Protein AF-A0A0V0Y686-F1 (afdb_monomer_lite)

pLDDT: mean 76.25, std 20.7, range [29.62, 97.25]

Organism: Trichinella pseudospiralis (NCBI:txid6337)

Structure (mmCIF, N/CA/C/O backbone):
data_AF-A0A0V0Y686-F1
#
_entry.id   AF-A0A0V0Y686-F1
#
loop_
_atom_site.group_PDB
_atom_site.id
_atom_site.type_symbol
_atom_site.label_atom_id
_atom_site.label_alt_id
_atom_site.label_comp_id
_atom_site.label_asym_id
_atom_site.label_entity_id
_atom_site.label_seq_id
_atom_site.pdbx_PDB_ins_code
_atom_site.Cartn_x
_atom_site.Cartn_y
_atom_site.Cartn_z
_atom_site.occupancy
_atom_site.B_iso_or_equiv
_atom_site.auth_seq_id
_atom_site.auth_comp_id
_atom_site.auth_asym_id
_atom_site.auth_atom_id
_atom_site.pdbx_PDB_model_num
ATOM 1 N N . MET A 1 1 ? -4.216 -54.379 -16.567 1.00 39.44 1 MET A N 1
ATOM 2 C CA . MET A 1 1 ? -4.856 -53.655 -17.683 1.00 39.44 1 MET A CA 1
ATOM 3 C C . MET A 1 1 ? -3.945 -52.480 -17.978 1.00 39.44 1 MET A C 1
ATOM 5 O O . MET A 1 1 ? -3.854 -51.570 -17.168 1.00 39.44 1 MET A O 1
ATOM 9 N N . PHE A 1 2 ? -3.106 -52.672 -18.989 1.00 31.33 2 PHE A N 1
ATOM 10 C CA . PHE A 1 2 ? -1.950 -51.852 -19.337 1.00 31.33 2 PHE A CA 1
ATOM 11 C C . PHE A 1 2 ? -2.371 -50.685 -20.252 1.00 31.33 2 PHE A C 1
ATOM 13 O O . PHE A 1 2 ? -3.307 -50.840 -21.029 1.00 31.33 2 PHE A O 1
ATOM 20 N N . GLU A 1 3 ? -1.617 -49.584 -20.156 1.00 36.81 3 GLU A N 1
ATOM 21 C CA . GLU A 1 3 ? -1.507 -48.432 -21.077 1.00 36.81 3 GLU A CA 1
ATOM 22 C C . GLU A 1 3 ? -2.547 -47.291 -21.013 1.00 36.81 3 GLU A C 1
ATOM 24 O O . GLU A 1 3 ? -3.572 -47.278 -21.687 1.00 36.81 3 GLU A O 1
ATOM 29 N N . LEU A 1 4 ? -2.169 -46.240 -20.273 1.00 43.88 4 LEU A N 1
ATOM 30 C CA . LEU A 1 4 ? -2.573 -44.847 -20.476 1.00 43.88 4 LEU A CA 1
ATOM 31 C C . LEU A 1 4 ? -1.292 -43.988 -20.382 1.00 43.88 4 LEU A C 1
ATOM 33 O O . LEU A 1 4 ? -0.469 -44.253 -19.510 1.00 43.88 4 LEU A O 1
ATOM 37 N N . PHE A 1 5 ? -1.179 -42.958 -21.230 1.00 39.91 5 PHE A N 1
ATOM 38 C CA . PHE A 1 5 ? -0.104 -41.944 -21.350 1.00 39.91 5 PHE A CA 1
ATOM 39 C C . PHE A 1 5 ? 1.066 -42.240 -22.308 1.00 39.91 5 PHE A C 1
ATOM 41 O O . PHE A 1 5 ? 2.121 -42.732 -21.922 1.00 39.91 5 PHE A O 1
ATOM 48 N N . GLY A 1 6 ? 0.908 -41.803 -23.564 1.00 35.25 6 GLY A N 1
ATOM 49 C CA . GLY A 1 6 ? 1.990 -41.643 -24.538 1.00 35.25 6 GLY A CA 1
ATOM 50 C C . GLY A 1 6 ? 2.429 -40.181 -24.666 1.00 35.25 6 GLY A C 1
ATOM 51 O O . GLY A 1 6 ? 1.851 -39.427 -25.445 1.00 35.25 6 GLY A O 1
ATOM 52 N N . ILE A 1 7 ? 3.468 -39.792 -23.924 1.00 39.72 7 ILE A N 1
ATOM 53 C CA . ILE A 1 7 ? 4.281 -38.588 -24.161 1.00 39.72 7 ILE A CA 1
ATOM 54 C C . ILE A 1 7 ? 5.728 -39.074 -24.313 1.00 39.72 7 ILE A C 1
ATOM 56 O O . ILE A 1 7 ? 6.258 -39.722 -23.414 1.00 39.72 7 ILE A O 1
ATOM 60 N N . LYS A 1 8 ? 6.359 -38.789 -25.457 1.00 42.00 8 LYS A N 1
ATOM 61 C CA . LYS A 1 8 ? 7.741 -39.181 -25.781 1.00 42.00 8 LYS A CA 1
ATOM 62 C C . LYS A 1 8 ? 8.664 -37.945 -25.764 1.00 42.00 8 LYS A C 1
ATOM 64 O O . LYS A 1 8 ? 8.311 -36.965 -26.420 1.00 42.00 8 LYS A O 1
ATOM 69 N N . PRO A 1 9 ? 9.821 -37.972 -25.069 1.00 42.28 9 PRO A N 1
ATOM 70 C CA . PRO A 1 9 ? 10.841 -36.915 -25.116 1.00 42.28 9 PRO A CA 1
ATOM 71 C C . PRO A 1 9 ? 11.926 -37.156 -26.206 1.00 42.28 9 PRO A C 1
ATOM 73 O O . PRO A 1 9 ? 11.938 -38.231 -26.817 1.00 42.28 9 PRO A O 1
ATOM 76 N N . PRO A 1 10 ? 12.797 -36.155 -26.492 1.00 42.06 10 PRO A N 1
ATOM 77 C CA . PRO A 1 10 ? 13.554 -36.020 -27.744 1.00 42.06 10 PRO A CA 1
ATOM 78 C C . PRO A 1 10 ? 14.982 -36.596 -27.678 1.00 42.06 10 PRO A C 1
ATOM 80 O O . PRO A 1 10 ? 15.535 -36.767 -26.596 1.00 42.06 10 PRO A O 1
ATOM 83 N N . ALA A 1 11 ? 15.587 -36.857 -28.843 1.00 37.97 11 ALA A N 1
ATOM 84 C CA . ALA A 1 11 ? 16.976 -37.305 -28.983 1.00 37.97 11 ALA A CA 1
ATOM 85 C C . ALA A 1 11 ? 17.780 -36.361 -29.899 1.00 37.97 11 ALA A C 1
ATOM 87 O O . ALA A 1 11 ? 17.300 -35.968 -30.964 1.00 37.97 11 ALA A O 1
ATOM 88 N N . GLU A 1 12 ? 18.988 -36.015 -29.447 1.00 34.12 12 GLU A N 1
ATOM 89 C CA . GLU A 1 12 ? 20.034 -35.242 -30.133 1.00 34.12 12 GLU A CA 1
ATOM 90 C C . GLU A 1 12 ? 20.698 -36.003 -31.306 1.00 34.12 12 GLU A C 1
ATOM 92 O O . GLU A 1 12 ? 20.828 -37.226 -31.295 1.00 34.12 12 GLU A O 1
ATOM 97 N N . SER A 1 13 ? 21.141 -35.230 -32.307 1.00 39.53 13 SER A N 1
ATOM 98 C CA . SER A 1 13 ? 22.059 -35.528 -33.439 1.00 39.53 13 SER A CA 1
ATOM 99 C C . SER A 1 13 ? 23.533 -35.725 -32.995 1.00 39.53 13 SER A C 1
ATOM 101 O O . SER A 1 13 ? 23.789 -35.342 -31.853 1.00 39.53 13 SER A O 1
ATOM 103 N N . PRO A 1 14 ? 24.546 -36.162 -33.814 1.00 47.84 14 PRO A N 1
ATOM 104 C CA . PRO A 1 14 ? 24.729 -36.099 -35.298 1.00 47.84 14 PRO A CA 1
ATOM 105 C C . PRO A 1 14 ? 25.434 -37.384 -35.894 1.00 47.84 14 PRO A C 1
ATOM 107 O O . PRO A 1 14 ? 25.413 -38.393 -35.191 1.00 47.84 14 PRO A O 1
ATOM 110 N N . PRO A 1 15 ? 26.082 -37.448 -37.102 1.00 43.59 15 PRO A N 1
ATOM 111 C CA . PRO A 1 15 ? 26.283 -36.458 -38.175 1.00 43.59 15 PRO A CA 1
ATOM 112 C C . PRO A 1 15 ? 25.983 -36.892 -39.638 1.00 43.59 15 PRO A C 1
ATOM 114 O O . PRO A 1 15 ? 25.937 -38.063 -39.994 1.00 43.59 15 PRO A O 1
ATOM 117 N N . SER A 1 16 ? 25.811 -35.847 -40.460 1.00 40.62 16 SER A N 1
ATOM 118 C CA . SER A 1 16 ? 26.172 -35.646 -41.879 1.00 40.62 16 SER A CA 1
ATOM 119 C C . SER A 1 16 ? 26.665 -36.835 -42.717 1.00 40.62 16 SER A C 1
ATOM 121 O O . SER A 1 16 ? 27.808 -37.244 -42.555 1.00 40.62 16 SER A O 1
ATOM 123 N N . ASP A 1 17 ? 25.886 -37.196 -43.745 1.00 31.08 17 ASP A N 1
ATOM 124 C CA . ASP A 1 17 ? 26.380 -37.408 -45.117 1.00 31.08 17 ASP A CA 1
ATOM 125 C C . ASP A 1 17 ? 25.221 -37.453 -46.138 1.00 31.08 17 ASP A C 1
ATOM 127 O O . ASP A 1 17 ? 24.165 -38.021 -45.877 1.00 31.08 17 ASP A O 1
ATOM 131 N N . GLY A 1 18 ? 25.445 -36.879 -47.326 1.00 29.62 18 GLY A N 1
ATOM 132 C CA . GLY A 1 18 ? 24.901 -37.410 -48.586 1.00 29.62 18 GLY A CA 1
ATOM 133 C C . GLY A 1 18 ? 23.473 -37.046 -49.025 1.00 29.62 18 GLY A C 1
ATOM 134 O O . GLY A 1 18 ? 22.520 -37.767 -48.774 1.00 29.62 18 GLY A O 1
ATOM 135 N N . ALA A 1 19 ? 23.378 -35.966 -49.805 1.00 35.62 19 ALA A N 1
ATOM 136 C CA . ALA A 1 19 ? 22.466 -35.692 -50.928 1.00 35.62 19 ALA A CA 1
ATOM 137 C C . ALA A 1 19 ? 21.325 -36.682 -51.299 1.00 35.62 19 ALA A C 1
ATOM 139 O O . ALA A 1 19 ? 21.563 -37.842 -51.621 1.00 35.62 19 ALA A O 1
ATOM 140 N N . SER A 1 20 ? 20.114 -36.145 -51.517 1.00 34.09 20 SER A N 1
ATOM 141 C CA . SER A 1 20 ? 19.375 -36.298 -52.794 1.00 34.09 20 SER A CA 1
ATOM 142 C C . SER A 1 20 ? 18.091 -35.450 -52.824 1.00 34.09 20 SER A C 1
ATOM 144 O O . SER A 1 20 ? 17.128 -35.704 -52.108 1.00 34.09 20 SER A O 1
ATOM 146 N N . ALA A 1 21 ? 18.077 -34.429 -53.684 1.00 41.00 21 ALA A N 1
ATOM 147 C CA . ALA A 1 21 ? 16.861 -33.763 -54.153 1.00 41.00 21 ALA A CA 1
ATOM 148 C C . ALA A 1 21 ? 16.437 -34.394 -55.499 1.00 41.00 21 ALA A C 1
ATOM 150 O O . ALA A 1 21 ? 17.310 -34.857 -56.240 1.00 41.00 21 ALA A O 1
ATOM 151 N N . PRO A 1 22 ? 15.132 -34.445 -55.826 1.00 51.59 22 PRO A N 1
ATOM 152 C CA . PRO A 1 22 ? 14.632 -35.129 -57.020 1.00 51.59 22 PRO A CA 1
ATOM 153 C C . PRO A 1 22 ? 15.009 -34.383 -58.317 1.00 51.59 22 PRO A C 1
ATOM 155 O O . PRO A 1 22 ? 15.163 -33.158 -58.295 1.00 51.59 22 PRO A O 1
ATOM 158 N N . PRO A 1 23 ? 15.155 -35.090 -59.456 1.00 50.59 23 PRO A N 1
ATOM 159 C CA . PRO A 1 23 ? 15.596 -34.481 -60.707 1.00 50.59 23 PRO A CA 1
ATOM 160 C C . PRO A 1 23 ? 14.468 -33.681 -61.394 1.00 50.59 23 PRO A C 1
ATOM 162 O O . PRO A 1 23 ? 13.302 -34.077 -61.318 1.00 50.59 23 PRO A O 1
ATOM 165 N N . PRO A 1 24 ? 14.790 -32.576 -62.096 1.00 56.00 24 PRO A N 1
ATOM 166 C CA . PRO A 1 24 ? 13.829 -31.813 -62.895 1.00 56.00 24 PRO A CA 1
ATOM 167 C C . PRO A 1 24 ? 13.502 -32.503 -64.241 1.00 56.00 24 PRO A C 1
ATOM 169 O O . PRO A 1 24 ? 14.270 -33.353 -64.700 1.00 56.00 24 PRO A O 1
ATOM 172 N N . PRO A 1 25 ? 12.372 -32.149 -64.892 1.00 58.28 25 PRO A N 1
ATOM 173 C CA . PRO A 1 25 ? 11.913 -32.788 -66.128 1.00 58.28 25 PRO A CA 1
ATOM 174 C C . PRO A 1 25 ? 12.805 -32.461 -67.346 1.00 58.28 25 PRO A C 1
ATOM 176 O O . PRO A 1 25 ? 13.454 -31.412 -67.370 1.00 58.28 25 PRO A O 1
ATOM 179 N N . PRO A 1 26 ? 12.836 -33.336 -68.373 1.00 56.41 26 PRO A N 1
ATOM 180 C CA . PRO A 1 26 ? 13.714 -33.178 -69.530 1.00 56.41 26 PRO A CA 1
ATOM 181 C C . PRO A 1 26 ? 13.233 -32.078 -70.505 1.00 56.41 26 PRO A C 1
ATOM 183 O O . PRO A 1 26 ? 12.026 -31.929 -70.709 1.00 56.41 26 PRO A O 1
ATOM 186 N N . PRO A 1 27 ? 14.154 -31.329 -71.143 1.00 60.41 27 PRO A N 1
ATOM 187 C CA . PRO A 1 27 ? 13.828 -30.338 -72.171 1.00 60.41 27 PRO A CA 1
ATOM 188 C C . PRO A 1 27 ? 13.495 -30.984 -73.538 1.00 60.41 27 PRO A C 1
ATOM 190 O O . PRO A 1 27 ? 13.909 -32.117 -73.797 1.00 60.41 27 PRO A O 1
ATOM 193 N N . PRO A 1 28 ? 12.762 -30.279 -74.427 1.00 55.69 28 PRO A N 1
ATOM 194 C CA . PRO A 1 28 ? 12.364 -30.788 -75.743 1.00 55.69 28 PRO A CA 1
ATOM 195 C C . PRO A 1 28 ? 13.561 -30.970 -76.704 1.00 55.69 28 PRO A C 1
ATOM 197 O O . PRO A 1 28 ? 14.597 -30.323 -76.527 1.00 55.69 28 PRO A O 1
ATOM 200 N N . PRO A 1 29 ? 13.438 -31.847 -77.722 1.00 50.34 29 PRO A N 1
ATOM 201 C CA . PRO A 1 29 ? 14.543 -32.208 -78.611 1.00 50.34 29 PRO A CA 1
ATOM 202 C C . PRO A 1 29 ? 14.941 -31.059 -79.559 1.00 50.34 29 PRO A C 1
ATOM 204 O O . PRO A 1 29 ? 14.064 -30.352 -80.055 1.00 50.34 29 PRO A O 1
ATOM 207 N N . PRO A 1 30 ? 16.242 -30.883 -79.866 1.00 44.78 30 PRO A N 1
ATOM 208 C CA . PRO A 1 30 ? 16.689 -29.910 -80.852 1.00 44.78 30 PRO A CA 1
ATOM 209 C C . PRO A 1 30 ? 16.440 -30.431 -82.271 1.00 44.78 30 PRO A C 1
ATOM 211 O O . PRO A 1 30 ? 16.979 -31.455 -82.694 1.00 44.78 30 PRO A O 1
ATOM 214 N N . GLU A 1 31 ? 15.624 -29.691 -83.009 1.00 40.31 31 GLU A N 1
ATOM 215 C CA . GLU A 1 31 ? 15.378 -29.878 -84.429 1.00 40.31 31 GLU A CA 1
ATOM 216 C C . GLU A 1 31 ? 16.495 -29.206 -85.249 1.00 40.31 31 GLU A C 1
ATOM 218 O O . GLU A 1 31 ? 16.832 -28.043 -85.045 1.00 40.31 31 GLU A O 1
ATOM 223 N N . ASN A 1 32 ? 17.054 -29.976 -86.183 1.00 40.72 32 ASN A N 1
ATOM 224 C CA . ASN A 1 32 ? 17.868 -29.559 -87.326 1.00 40.72 32 ASN A CA 1
ATOM 225 C C . ASN A 1 32 ? 19.181 -28.787 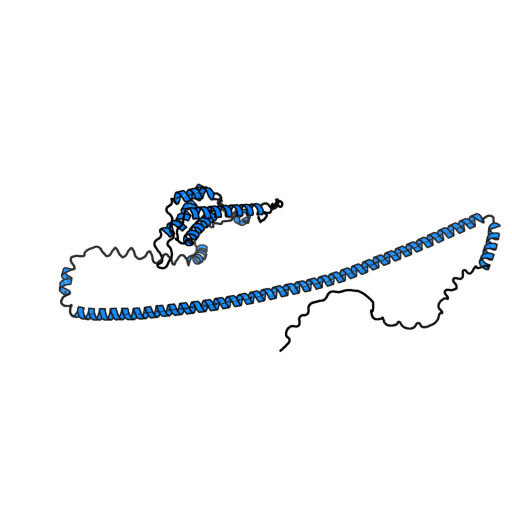-87.076 1.00 40.72 32 ASN A C 1
ATOM 227 O O . ASN A 1 32 ? 19.268 -27.567 -87.125 1.00 40.72 32 ASN A O 1
ATOM 231 N N . GLY A 1 33 ? 20.265 -29.570 -87.082 1.00 49.28 33 GLY A N 1
ATOM 232 C CA . GLY A 1 33 ? 21.244 -29.428 -88.161 1.00 49.28 33 GLY A CA 1
ATOM 233 C C . GLY A 1 33 ? 22.360 -28.406 -87.969 1.00 49.28 33 GLY A C 1
ATOM 234 O O . GLY A 1 33 ? 22.450 -27.455 -88.735 1.00 49.28 33 GLY A O 1
ATOM 235 N N . GLN A 1 34 ? 23.312 -28.701 -87.083 1.00 42.12 34 GLN A N 1
ATOM 236 C CA . GLN A 1 34 ? 24.736 -28.466 -87.353 1.00 42.12 34 GLN A CA 1
ATOM 237 C C . GLN A 1 34 ? 25.601 -29.256 -86.366 1.00 42.12 34 GLN A C 1
ATOM 239 O O . GLN A 1 34 ? 25.369 -29.257 -85.161 1.00 42.12 34 GLN A O 1
ATOM 244 N N . LYS A 1 35 ? 26.579 -29.987 -86.911 1.00 47.28 35 LYS A N 1
ATOM 245 C CA . LYS A 1 35 ? 27.578 -30.750 -86.151 1.00 47.28 35 LYS A CA 1
ATOM 246 C C . LYS A 1 35 ? 28.268 -29.840 -85.118 1.00 47.28 35 LYS A C 1
ATOM 248 O O . LYS A 1 35 ? 28.515 -28.676 -85.438 1.00 47.28 35 LYS A O 1
ATOM 253 N N . PRO A 1 36 ? 28.632 -30.350 -83.926 1.00 44.97 36 PRO A N 1
ATOM 254 C CA . PRO A 1 36 ? 29.424 -29.577 -82.976 1.00 44.97 36 PRO A CA 1
ATOM 255 C C . PRO A 1 36 ? 30.754 -29.184 -83.638 1.00 44.97 36 PRO A C 1
ATOM 257 O O . PRO A 1 36 ? 31.333 -30.011 -84.352 1.00 44.97 36 PRO A O 1
ATOM 260 N N . PRO A 1 37 ? 31.251 -27.948 -83.449 1.00 48.03 37 PRO A N 1
ATOM 261 C CA . PRO A 1 37 ? 32.548 -27.578 -83.975 1.00 48.03 37 PRO A CA 1
ATOM 262 C C . PRO A 1 37 ? 33.602 -28.434 -83.277 1.00 48.03 37 PRO A C 1
ATOM 264 O O . PRO A 1 37 ? 33.701 -28.483 -82.049 1.00 48.03 37 PRO A O 1
ATOM 267 N N . ASP A 1 38 ? 34.356 -29.141 -84.102 1.00 44.81 38 ASP A N 1
ATOM 268 C CA . ASP A 1 38 ? 35.498 -29.946 -83.723 1.00 44.81 38 ASP A CA 1
ATOM 269 C C . ASP A 1 38 ? 36.506 -29.067 -82.957 1.00 44.81 38 ASP A C 1
ATOM 271 O O . ASP A 1 38 ? 37.108 -28.146 -83.518 1.00 44.81 38 ASP A O 1
ATOM 275 N N . LYS A 1 39 ? 36.691 -29.331 -81.655 1.00 52.62 39 LYS A N 1
ATOM 276 C CA . LYS A 1 39 ? 37.636 -28.619 -80.767 1.00 52.62 39 LYS A CA 1
ATOM 277 C C . LYS A 1 39 ? 39.114 -28.922 -81.089 1.00 52.62 39 LYS A C 1
ATOM 279 O O . LYS A 1 39 ? 39.989 -28.689 -80.264 1.00 52.62 39 LYS A O 1
ATOM 284 N N . SER A 1 40 ? 39.391 -29.396 -82.303 1.00 50.31 40 SER A N 1
ATOM 285 C CA . SER A 1 40 ? 40.710 -29.703 -82.858 1.00 50.31 40 SER A CA 1
ATOM 286 C C . SER A 1 40 ? 41.125 -28.770 -84.012 1.00 50.31 40 SER A C 1
ATOM 288 O O . SER A 1 40 ? 42.111 -29.044 -84.698 1.00 50.31 40 SER A O 1
ATOM 290 N N . ARG A 1 41 ? 40.409 -27.662 -84.267 1.00 49.66 41 ARG A N 1
ATOM 291 C CA . ARG A 1 41 ? 40.795 -26.673 -85.295 1.00 49.66 41 ARG A CA 1
ATOM 292 C C . ARG A 1 41 ? 40.569 -25.228 -84.840 1.00 49.66 41 ARG A C 1
ATOM 294 O O . ARG A 1 41 ? 39.885 -24.466 -85.514 1.00 49.66 41 ARG A O 1
ATOM 301 N N . MET A 1 42 ? 41.234 -24.792 -83.766 1.00 47.81 42 MET A N 1
ATOM 302 C CA . MET A 1 42 ? 41.746 -23.411 -83.767 1.00 47.81 42 MET A CA 1
ATOM 303 C C . MET A 1 42 ? 42.924 -23.375 -84.741 1.00 47.81 42 MET A C 1
ATOM 305 O O . MET A 1 42 ? 44.091 -23.446 -84.369 1.00 47.81 42 MET A O 1
ATOM 309 N N . ALA A 1 43 ? 42.576 -23.378 -86.027 1.00 47.88 43 ALA A N 1
ATOM 310 C CA . ALA A 1 43 ? 43.506 -23.174 -87.109 1.00 47.88 43 ALA A CA 1
ATOM 311 C C . ALA A 1 43 ? 44.032 -21.742 -86.983 1.00 47.88 43 ALA A C 1
ATOM 313 O O . ALA A 1 43 ? 43.386 -20.793 -87.418 1.00 47.88 43 ALA A O 1
ATOM 314 N N . TYR A 1 44 ? 45.225 -21.591 -86.412 1.00 56.28 44 TYR A N 1
ATOM 315 C CA . TYR A 1 44 ? 46.164 -20.595 -86.912 1.00 56.28 44 TYR A CA 1
ATOM 316 C C . TYR A 1 44 ? 46.401 -20.937 -88.394 1.00 56.28 44 TYR A C 1
ATOM 318 O O . TYR A 1 44 ? 47.339 -21.647 -88.752 1.00 56.28 44 TYR A O 1
ATOM 326 N N . SER A 1 45 ? 45.475 -20.534 -89.266 1.00 60.09 45 SER A N 1
ATOM 327 C CA . SER A 1 45 ? 45.674 -20.562 -90.707 1.00 60.09 45 SER A CA 1
ATOM 328 C C . SER A 1 45 ? 46.673 -19.461 -91.011 1.00 60.09 45 SER A C 1
ATOM 330 O O . SER A 1 45 ? 46.335 -18.280 -91.050 1.00 60.09 45 SER A O 1
ATOM 332 N N . PHE A 1 46 ? 47.937 -19.849 -91.141 1.00 61.47 46 PHE A N 1
ATOM 333 C CA . PHE A 1 46 ? 48.971 -18.966 -91.643 1.00 61.47 46 PHE A CA 1
ATOM 334 C C . PHE A 1 46 ? 48.635 -18.674 -93.109 1.00 61.47 46 PHE A C 1
ATOM 336 O O . PHE A 1 46 ? 48.885 -19.504 -93.981 1.00 61.47 46 PHE A O 1
ATOM 343 N N . ASP A 1 47 ? 47.984 -17.539 -93.376 1.00 72.00 47 ASP A N 1
ATOM 344 C CA . ASP A 1 47 ? 47.641 -17.118 -94.734 1.00 72.00 47 ASP A CA 1
ATOM 345 C C . ASP A 1 47 ? 48.929 -16.775 -95.500 1.00 72.00 47 ASP A C 1
ATOM 347 O O . ASP A 1 47 ? 49.333 -15.615 -95.599 1.00 72.00 47 ASP A O 1
ATOM 351 N N . SER A 1 48 ? 49.592 -17.781 -96.078 1.00 79.38 48 SER A N 1
ATOM 352 C CA . SER A 1 48 ? 50.817 -17.599 -96.871 1.00 79.38 48 SER A CA 1
ATOM 353 C C . SER A 1 48 ? 50.608 -16.616 -98.031 1.00 79.38 48 SER A C 1
ATOM 355 O O . SER A 1 48 ? 51.508 -15.844 -98.349 1.00 79.38 48 SER A O 1
ATOM 357 N N . SER A 1 49 ? 49.396 -16.568 -98.603 1.00 79.31 49 SER A N 1
ATOM 358 C CA . SER A 1 49 ? 49.024 -15.604 -99.652 1.00 79.31 49 SER A CA 1
ATOM 359 C C . SER A 1 49 ? 48.814 -14.175 -99.133 1.00 79.31 49 SER A C 1
ATOM 361 O O . SER A 1 49 ? 49.008 -13.213 -99.879 1.00 79.31 49 SER A O 1
ATOM 363 N N . ALA A 1 50 ? 48.385 -14.003 -97.877 1.00 77.81 50 ALA A N 1
ATOM 364 C CA . ALA A 1 50 ? 48.299 -12.687 -97.249 1.00 77.81 50 ALA A CA 1
ATOM 365 C C . ALA A 1 50 ? 49.697 -12.192 -96.882 1.00 77.81 50 ALA A C 1
ATOM 367 O O . ALA A 1 50 ? 49.984 -11.012 -97.057 1.00 77.81 50 ALA A O 1
ATOM 368 N N . LEU A 1 51 ? 50.581 -13.102 -96.465 1.00 79.12 51 LEU A N 1
ATOM 369 C CA . LEU A 1 51 ? 51.973 -12.794 -96.162 1.00 79.12 51 LEU A CA 1
ATOM 370 C C . LEU A 1 51 ? 52.760 -12.405 -97.420 1.00 79.12 51 LEU A C 1
ATOM 372 O O . LEU A 1 51 ? 53.517 -11.441 -97.390 1.00 79.12 51 LEU A O 1
ATOM 376 N N . GLU A 1 52 ? 52.532 -13.087 -98.546 1.00 82.06 52 GLU A N 1
ATOM 377 C CA . GLU A 1 52 ? 53.127 -12.727 -99.839 1.00 82.06 52 GLU A CA 1
ATOM 378 C C . GLU A 1 52 ? 52.602 -11.376 -100.355 1.00 82.06 52 GLU A C 1
ATOM 380 O O . GLU A 1 52 ? 53.385 -10.532 -100.799 1.00 82.06 52 GLU A O 1
ATOM 385 N N . ARG A 1 53 ? 51.291 -11.115 -100.221 1.00 82.38 53 ARG A N 1
ATOM 386 C CA . ARG A 1 53 ? 50.697 -9.803 -100.536 1.00 82.38 53 ARG A CA 1
ATOM 387 C C . ARG A 1 53 ? 51.244 -8.695 -99.639 1.00 82.38 53 ARG A C 1
ATOM 389 O O . ARG A 1 53 ? 51.580 -7.631 -100.148 1.00 82.38 53 ARG A O 1
ATOM 396 N N . ALA A 1 54 ? 51.384 -8.952 -98.342 1.00 81.62 54 ALA A N 1
ATOM 397 C CA . ALA A 1 54 ? 51.961 -8.012 -97.389 1.00 81.62 54 ALA A CA 1
ATOM 398 C C . ALA A 1 54 ? 53.443 -7.744 -97.687 1.00 81.62 54 ALA A C 1
ATOM 400 O O . ALA A 1 54 ? 53.862 -6.592 -97.679 1.00 81.62 54 ALA A O 1
ATOM 401 N N . ALA A 1 55 ? 54.227 -8.774 -98.026 1.00 79.62 55 ALA A N 1
ATOM 402 C CA . ALA A 1 55 ? 55.641 -8.639 -98.372 1.00 79.62 55 ALA A CA 1
ATOM 403 C C . ALA A 1 55 ? 55.854 -7.860 -99.682 1.00 79.62 55 ALA A C 1
ATOM 405 O O . ALA A 1 55 ? 56.749 -7.015 -99.765 1.00 79.62 55 ALA A O 1
ATOM 406 N N . LYS A 1 56 ? 55.019 -8.105 -100.701 1.00 82.38 56 LYS A N 1
ATOM 407 C CA . LYS A 1 56 ? 55.039 -7.337 -101.953 1.00 82.38 56 LYS A CA 1
ATOM 408 C C . LYS A 1 56 ? 54.619 -5.881 -101.722 1.00 82.38 56 LYS A C 1
ATOM 410 O O . LYS A 1 56 ? 55.322 -4.979 -102.170 1.00 82.38 56 LYS A O 1
ATOM 415 N N . ALA A 1 57 ? 53.544 -5.656 -100.964 1.00 82.00 57 ALA A N 1
ATOM 416 C CA . ALA A 1 57 ? 53.075 -4.320 -100.600 1.00 82.00 57 ALA A CA 1
ATOM 417 C C . ALA A 1 57 ? 54.106 -3.546 -99.760 1.00 82.00 57 ALA A C 1
ATOM 419 O O . ALA A 1 57 ? 54.299 -2.357 -99.990 1.00 82.00 57 ALA A O 1
ATOM 420 N N . ALA A 1 58 ? 54.820 -4.212 -98.846 1.00 77.12 58 ALA A N 1
ATOM 421 C CA . ALA A 1 58 ? 55.885 -3.605 -98.047 1.00 77.12 58 ALA A CA 1
ATOM 422 C C . ALA A 1 58 ? 57.055 -3.117 -98.920 1.00 77.12 58 ALA A C 1
ATOM 424 O O . ALA A 1 58 ? 57.504 -1.984 -98.761 1.00 77.12 58 ALA A O 1
ATOM 425 N N . ARG A 1 59 ? 57.498 -3.923 -99.900 1.00 79.12 59 ARG A N 1
ATOM 426 C CA . ARG A 1 59 ? 58.548 -3.520 -100.859 1.00 79.12 59 ARG A CA 1
ATOM 427 C C . ARG A 1 59 ? 58.116 -2.364 -101.767 1.00 79.12 59 ARG A C 1
ATOM 429 O O . ARG A 1 59 ? 58.936 -1.517 -102.114 1.00 79.12 59 ARG A O 1
ATOM 436 N N . GLU A 1 60 ? 56.849 -2.333 -102.177 1.00 78.38 60 GLU A N 1
ATOM 437 C CA . GLU A 1 60 ? 56.284 -1.229 -102.965 1.00 78.38 60 GLU A CA 1
ATOM 438 C C . GLU A 1 60 ? 56.156 0.058 -102.132 1.00 78.38 60 GLU A C 1
ATOM 440 O O . GLU A 1 60 ? 56.471 1.141 -102.631 1.00 78.38 60 GLU A O 1
ATOM 445 N N . LEU A 1 61 ? 55.798 -0.058 -100.847 1.00 73.12 61 LEU A N 1
ATOM 446 C CA . LEU A 1 61 ? 55.785 1.047 -99.886 1.00 73.12 61 LEU A CA 1
ATOM 447 C C . LEU A 1 61 ? 57.185 1.635 -99.680 1.00 73.12 61 LEU A C 1
ATOM 449 O O . LEU A 1 61 ? 57.335 2.845 -99.826 1.00 73.12 61 LEU A O 1
ATOM 453 N N . GLU A 1 62 ? 58.213 0.812 -99.435 1.00 75.12 62 GLU A N 1
ATOM 454 C CA . GLU A 1 62 ? 59.607 1.255 -99.221 1.00 75.12 62 GLU A CA 1
ATOM 455 C C . GLU A 1 62 ? 60.205 2.023 -100.409 1.00 75.12 62 GLU A C 1
ATOM 457 O O . GLU A 1 62 ? 61.076 2.875 -100.230 1.00 75.12 62 GLU A O 1
ATOM 462 N N . ARG A 1 63 ? 59.729 1.759 -101.632 1.00 80.81 63 ARG A N 1
ATOM 463 C CA . ARG A 1 63 ? 60.187 2.451 -102.846 1.00 80.81 63 ARG A CA 1
ATOM 464 C C . ARG A 1 63 ? 59.565 3.847 -103.010 1.00 80.81 63 ARG A C 1
ATOM 466 O O . ARG A 1 63 ? 60.054 4.636 -103.822 1.00 80.81 63 ARG A O 1
ATOM 473 N N . SER A 1 64 ? 58.500 4.163 -102.266 1.00 81.38 64 SER A N 1
ATOM 474 C CA . SER A 1 64 ? 57.815 5.460 -102.310 1.00 81.38 64 SER A CA 1
ATOM 475 C C . SER A 1 64 ? 58.488 6.497 -101.397 1.00 81.38 64 SER A C 1
ATOM 477 O O . SER A 1 64 ? 58.947 6.186 -100.301 1.00 81.38 64 SER A O 1
ATOM 479 N N . LYS A 1 65 ? 58.541 7.766 -101.825 1.00 76.94 65 LYS A N 1
ATOM 480 C CA . LYS A 1 65 ? 59.210 8.843 -101.062 1.00 76.94 65 LYS A CA 1
ATOM 481 C C . LYS A 1 65 ? 58.516 9.176 -99.729 1.00 76.94 65 LYS A C 1
ATOM 483 O O . LYS A 1 65 ? 59.186 9.626 -98.807 1.00 76.94 65 LYS A O 1
ATOM 488 N N . ASN A 1 66 ? 57.214 8.893 -99.615 1.00 79.25 66 ASN A N 1
ATOM 489 C CA . ASN A 1 66 ? 56.369 9.254 -98.465 1.00 79.25 66 ASN A CA 1
ATOM 490 C C . ASN A 1 66 ? 55.998 8.038 -97.592 1.00 79.25 66 ASN A C 1
ATOM 492 O O . ASN A 1 66 ? 55.074 8.103 -96.783 1.00 79.25 66 ASN A O 1
ATOM 496 N N . ALA A 1 67 ? 56.707 6.914 -97.748 1.00 79.25 67 ALA A N 1
ATOM 497 C CA . ALA A 1 67 ? 56.430 5.659 -97.045 1.00 79.25 67 ALA A CA 1
ATOM 498 C C . ALA A 1 67 ? 56.358 5.816 -95.517 1.00 79.25 67 ALA A C 1
ATOM 500 O O . ALA A 1 67 ? 55.542 5.176 -94.858 1.00 79.25 67 ALA A O 1
ATOM 501 N N . LYS A 1 68 ? 57.211 6.688 -94.962 1.00 81.75 68 LYS A N 1
ATOM 502 C CA . LYS A 1 68 ? 57.299 6.951 -93.520 1.00 81.75 68 LYS A CA 1
ATOM 503 C C . LYS A 1 68 ? 56.048 7.650 -92.988 1.00 81.75 68 LYS A C 1
ATOM 505 O O . LYS A 1 68 ? 55.482 7.192 -92.005 1.00 81.75 68 LYS A O 1
ATOM 510 N N . GLU A 1 69 ? 55.582 8.692 -93.674 1.00 85.62 69 GLU A N 1
ATOM 511 C CA . GLU A 1 69 ? 54.382 9.448 -93.287 1.00 85.62 69 GLU A CA 1
ATOM 512 C C . GLU A 1 69 ? 53.115 8.587 -93.401 1.00 85.62 69 GLU A C 1
ATOM 514 O O . GLU A 1 69 ? 52.265 8.606 -92.515 1.00 85.62 69 GLU A O 1
ATOM 519 N N . ALA A 1 70 ? 53.009 7.765 -94.451 1.00 84.56 70 ALA A N 1
ATOM 520 C CA . ALA A 1 70 ? 51.893 6.832 -94.613 1.00 84.56 70 ALA A CA 1
ATOM 521 C C . ALA A 1 70 ? 51.859 5.761 -93.506 1.00 84.56 70 ALA A C 1
ATOM 523 O O . ALA A 1 70 ? 50.784 5.415 -93.014 1.00 84.56 70 ALA A O 1
ATOM 524 N N . LEU A 1 71 ? 53.027 5.261 -93.085 1.00 86.44 71 LEU A N 1
ATOM 525 C CA . LEU A 1 71 ? 53.139 4.303 -91.985 1.00 86.44 71 LEU A CA 1
ATOM 526 C C . LEU A 1 71 ? 52.813 4.947 -90.631 1.00 86.44 71 LEU A C 1
ATOM 528 O O . LEU A 1 71 ? 52.148 4.321 -89.807 1.00 86.44 71 LEU A O 1
ATOM 532 N N . GLU A 1 72 ? 53.225 6.194 -90.402 1.00 88.06 72 GLU A N 1
ATOM 533 C CA . GLU A 1 72 ? 52.851 6.947 -89.200 1.00 88.06 72 GLU A CA 1
ATOM 534 C C . GLU A 1 72 ? 51.346 7.224 -89.137 1.00 88.06 72 GLU A C 1
ATOM 536 O O . GLU A 1 72 ? 50.739 7.008 -88.089 1.00 88.06 72 GLU A O 1
ATOM 541 N N . LEU A 1 73 ? 50.712 7.603 -90.252 1.00 89.00 73 LEU A N 1
ATOM 542 C CA . LEU A 1 73 ? 49.256 7.770 -90.325 1.00 89.00 73 LEU A CA 1
ATOM 543 C C . LEU A 1 73 ? 48.510 6.455 -90.076 1.00 89.00 73 LEU A C 1
ATOM 545 O O . LEU A 1 73 ? 47.548 6.442 -89.309 1.00 89.00 73 LEU A O 1
ATOM 549 N N . ALA A 1 74 ? 48.968 5.344 -90.662 1.00 88.12 74 ALA A N 1
ATOM 550 C CA . ALA A 1 74 ? 48.395 4.023 -90.405 1.00 88.12 74 ALA A CA 1
ATOM 551 C C . ALA A 1 74 ? 48.541 3.625 -88.927 1.00 88.12 74 ALA A C 1
ATOM 553 O O . ALA A 1 74 ? 47.585 3.147 -88.318 1.00 88.12 74 ALA A O 1
ATOM 554 N N . ARG A 1 75 ? 49.704 3.898 -88.319 1.00 92.81 75 ARG A N 1
ATOM 555 C CA . ARG A 1 75 ? 49.953 3.657 -86.893 1.00 92.81 75 ARG A CA 1
ATOM 556 C C . ARG A 1 75 ? 49.046 4.507 -86.004 1.00 92.81 75 ARG A C 1
ATOM 558 O O . ARG A 1 75 ? 48.496 3.983 -85.039 1.00 92.81 75 ARG A O 1
ATOM 565 N N . LEU A 1 76 ? 48.866 5.789 -86.325 1.00 92.50 76 LEU A N 1
ATOM 566 C CA . LEU A 1 76 ? 47.955 6.680 -85.604 1.00 92.50 76 LEU A CA 1
ATOM 567 C C . LEU A 1 76 ? 46.500 6.218 -85.742 1.00 92.50 76 LEU A C 1
ATOM 569 O O . LEU A 1 76 ? 45.790 6.162 -84.746 1.00 92.50 76 LEU A O 1
ATOM 573 N N . GLN A 1 77 ? 46.066 5.808 -86.936 1.00 91.25 77 GLN A N 1
ATOM 574 C CA . GLN A 1 77 ? 44.714 5.296 -87.164 1.00 91.25 77 GLN A CA 1
ATOM 575 C C . GLN A 1 77 ? 44.460 3.969 -86.431 1.00 91.25 77 GLN A C 1
ATOM 577 O O . GLN A 1 77 ? 43.382 3.782 -85.863 1.00 91.25 77 GLN A O 1
ATOM 582 N N . GLU A 1 78 ? 45.438 3.058 -86.393 1.00 92.12 78 GLU A N 1
ATOM 583 C CA . GLU A 1 78 ? 45.357 1.841 -85.578 1.00 92.12 78 GLU A CA 1
ATOM 584 C C . GLU A 1 78 ? 45.301 2.161 -84.084 1.00 92.12 78 GLU A C 1
ATOM 586 O O . GLU A 1 78 ? 44.497 1.561 -83.371 1.00 92.12 78 GLU A O 1
ATOM 591 N N . GLN A 1 79 ? 46.081 3.137 -83.609 1.00 93.69 79 GLN A N 1
ATOM 592 C CA . GLN A 1 79 ? 46.006 3.608 -82.226 1.00 93.69 79 GLN A CA 1
ATOM 593 C C . GLN A 1 79 ? 44.634 4.210 -81.903 1.00 93.69 79 GLN A C 1
ATOM 595 O O . GLN A 1 79 ? 44.051 3.856 -80.879 1.00 93.69 79 GLN A O 1
ATOM 600 N N . THR A 1 80 ? 44.068 5.050 -82.775 1.00 92.88 80 THR A N 1
ATOM 601 C CA . THR A 1 80 ? 42.710 5.591 -82.602 1.00 92.88 80 THR A CA 1
ATOM 602 C C . THR A 1 80 ? 41.677 4.474 -82.566 1.00 92.88 80 THR A C 1
ATOM 604 O O . THR A 1 80 ? 40.840 4.443 -81.669 1.00 92.88 80 THR A O 1
ATOM 607 N N . ARG A 1 81 ? 41.785 3.490 -83.464 1.00 95.38 81 ARG A N 1
ATOM 608 C CA . ARG A 1 81 ? 40.882 2.336 -83.497 1.00 95.38 81 ARG A CA 1
ATOM 609 C C . ARG A 1 81 ? 41.001 1.469 -82.241 1.00 95.38 81 ARG A C 1
ATOM 611 O O . ARG A 1 81 ? 39.989 0.988 -81.738 1.00 95.38 81 ARG A O 1
ATOM 618 N N . GLN A 1 82 ? 42.209 1.279 -81.708 1.00 90.62 82 GLN A N 1
ATOM 619 C CA . GLN A 1 82 ? 42.419 0.593 -80.430 1.00 90.62 82 GLN A CA 1
ATOM 620 C C . GLN A 1 82 ? 41.803 1.378 -79.267 1.00 90.62 82 GLN A C 1
ATOM 622 O O . GLN A 1 82 ? 41.146 0.774 -78.421 1.00 90.62 82 GLN A O 1
ATOM 627 N N . MET A 1 83 ? 41.953 2.706 -79.242 1.00 92.19 83 MET A N 1
ATOM 628 C CA . MET A 1 83 ? 41.327 3.560 -78.228 1.00 92.19 83 MET A CA 1
ATOM 629 C C . MET A 1 83 ? 39.796 3.528 -78.313 1.00 92.19 83 MET A C 1
ATOM 631 O O . MET A 1 83 ? 39.147 3.406 -77.280 1.00 92.19 83 MET A O 1
ATOM 635 N N . GLU A 1 84 ? 39.207 3.557 -79.511 1.00 94.50 84 GLU A N 1
ATOM 636 C CA . GLU A 1 84 ? 37.755 3.421 -79.712 1.00 94.50 84 GLU A CA 1
ATOM 637 C C . GLU A 1 84 ? 37.234 2.052 -79.250 1.00 94.50 84 GLU A C 1
ATOM 639 O O . GLU A 1 84 ? 36.198 1.963 -78.591 1.00 94.50 84 GLU A O 1
ATOM 644 N N . LEU A 1 85 ? 37.960 0.967 -79.549 1.00 94.69 85 LEU A N 1
ATOM 645 C CA . LEU A 1 85 ? 37.613 -0.370 -79.058 1.00 94.69 85 LEU A CA 1
ATOM 646 C C . LEU A 1 85 ? 37.717 -0.448 -77.531 1.00 94.69 85 LEU A C 1
ATOM 648 O O . LEU A 1 85 ? 36.826 -1.003 -76.891 1.00 94.69 85 LEU A O 1
ATOM 652 N N . GLN A 1 86 ? 38.754 0.148 -76.936 1.00 93.19 86 GLN A N 1
ATOM 653 C CA . GLN A 1 86 ? 38.887 0.248 -75.481 1.00 93.19 86 GLN A CA 1
ATOM 654 C C . GLN A 1 86 ? 37.764 1.081 -74.853 1.00 93.19 86 GLN A C 1
ATOM 656 O O . GLN A 1 86 ? 37.258 0.705 -73.797 1.00 93.19 86 GLN A O 1
ATOM 661 N N . GLN A 1 87 ? 37.348 2.182 -75.486 1.00 94.75 87 GLN A N 1
ATOM 662 C CA . GLN A 1 87 ? 36.202 2.981 -75.043 1.00 94.75 87 GLN A CA 1
ATOM 663 C C . GLN A 1 87 ? 34.919 2.148 -75.059 1.00 94.75 87 GLN A C 1
ATOM 665 O O . GLN A 1 87 ? 34.238 2.082 -74.041 1.00 94.75 87 GLN A O 1
ATOM 670 N N . ARG A 1 88 ? 34.645 1.415 -76.147 1.00 95.88 88 ARG A N 1
ATOM 671 C CA . ARG A 1 88 ? 33.470 0.531 -76.233 1.00 95.88 88 ARG A CA 1
ATOM 672 C C . ARG A 1 88 ? 33.484 -0.580 -75.189 1.00 95.88 88 ARG A C 1
ATOM 674 O O . ARG A 1 88 ? 32.448 -0.860 -74.599 1.00 95.88 88 ARG A O 1
ATOM 681 N N . ILE A 1 89 ? 34.638 -1.200 -74.933 1.00 95.25 89 ILE A N 1
ATOM 682 C CA . ILE A 1 89 ? 34.768 -2.214 -73.873 1.00 95.25 89 ILE A CA 1
ATOM 683 C C . ILE A 1 89 ? 34.403 -1.602 -72.516 1.00 95.25 89 ILE A C 1
ATOM 685 O O . ILE A 1 89 ? 33.562 -2.157 -71.815 1.00 95.25 89 ILE A O 1
ATOM 689 N N . LYS A 1 90 ? 34.947 -0.422 -72.189 1.00 95.75 90 LYS A N 1
ATOM 690 C CA . LYS A 1 90 ? 34.631 0.286 -70.938 1.00 95.75 90 LYS A CA 1
ATOM 691 C C . LYS A 1 90 ? 33.158 0.690 -70.839 1.00 95.75 90 LYS A C 1
ATOM 693 O O . LYS A 1 90 ? 32.579 0.625 -69.760 1.00 95.75 90 LYS A O 1
ATOM 698 N N . GLU A 1 91 ? 32.532 1.087 -71.944 1.00 95.38 91 GLU A N 1
ATOM 699 C CA . GLU A 1 91 ? 31.097 1.393 -71.986 1.00 95.38 91 GLU A CA 1
ATOM 700 C C . GLU A 1 91 ? 30.237 0.150 -71.724 1.00 95.38 91 GLU A C 1
ATOM 702 O O . GLU A 1 91 ? 29.281 0.220 -70.947 1.00 95.38 91 GLU A O 1
ATOM 707 N N . PHE A 1 92 ? 30.588 -1.000 -72.311 1.00 95.94 92 PHE A N 1
ATOM 708 C CA . PHE A 1 92 ? 29.909 -2.269 -72.042 1.00 95.94 92 PHE A CA 1
ATOM 709 C C . PHE A 1 92 ? 30.119 -2.746 -70.606 1.00 95.94 92 PHE A C 1
ATOM 711 O O . PHE A 1 92 ? 29.164 -3.204 -69.982 1.00 95.94 92 PHE A O 1
ATOM 718 N N . GLU A 1 93 ? 31.325 -2.602 -70.057 1.00 94.88 93 GLU A N 1
ATOM 719 C CA . GLU A 1 93 ? 31.609 -2.898 -68.650 1.00 94.88 93 GLU A CA 1
ATOM 720 C C . GLU A 1 93 ? 30.767 -2.013 -67.723 1.00 94.88 93 GLU A C 1
ATOM 722 O O . GLU A 1 93 ? 30.067 -2.530 -66.853 1.00 94.88 93 GLU A O 1
ATOM 727 N N . ALA A 1 94 ? 30.723 -0.701 -67.971 1.00 94.81 94 ALA A N 1
ATOM 728 C CA . ALA A 1 94 ? 29.897 0.227 -67.200 1.00 94.81 94 ALA A CA 1
ATOM 729 C C . ALA A 1 94 ? 28.392 -0.075 -67.333 1.00 94.81 94 ALA A C 1
ATOM 731 O O . ALA A 1 94 ? 27.643 0.036 -66.361 1.00 94.81 94 ALA A O 1
ATOM 732 N N . SER A 1 95 ? 27.924 -0.469 -68.522 1.00 94.50 95 SER A N 1
ATOM 733 C CA . SER A 1 95 ? 26.538 -0.901 -68.746 1.00 94.50 95 SER A CA 1
ATOM 734 C C . SER A 1 95 ? 26.219 -2.196 -67.986 1.00 94.50 95 SER A C 1
ATOM 736 O O . SER A 1 95 ? 25.183 -2.287 -67.321 1.00 94.50 95 SER A O 1
ATOM 738 N N . ALA A 1 96 ? 27.139 -3.164 -67.999 1.00 94.50 96 ALA A N 1
ATOM 739 C CA . ALA A 1 96 ? 27.004 -4.417 -67.267 1.00 94.50 96 ALA A CA 1
ATOM 740 C C . ALA A 1 96 ? 27.000 -4.198 -65.745 1.00 94.50 96 ALA A C 1
ATOM 742 O O . ALA A 1 96 ? 26.216 -4.829 -65.034 1.00 94.50 96 ALA A O 1
ATOM 743 N N . GLU A 1 97 ? 27.830 -3.290 -65.229 1.00 93.75 97 GLU A N 1
ATOM 744 C CA . GLU A 1 97 ? 27.826 -2.915 -63.812 1.00 93.75 97 GLU A CA 1
ATOM 745 C C . GLU A 1 97 ? 26.524 -2.224 -63.405 1.00 93.75 97 GLU A C 1
ATOM 747 O O . GLU A 1 97 ? 25.933 -2.597 -62.390 1.00 93.75 97 GLU A O 1
ATOM 752 N N . LYS A 1 98 ? 26.016 -1.290 -64.220 1.00 93.81 98 LYS A N 1
ATOM 753 C CA . LYS A 1 98 ? 24.715 -0.646 -63.978 1.00 93.81 98 LYS A CA 1
ATOM 754 C C . LYS A 1 98 ? 23.579 -1.666 -63.917 1.00 93.81 98 LYS A C 1
ATOM 756 O O . LYS A 1 98 ? 22.792 -1.629 -62.975 1.00 93.81 98 LYS A O 1
ATOM 761 N N . SER A 1 99 ? 23.544 -2.619 -64.851 1.00 91.50 99 SER A N 1
ATOM 762 C CA . SER A 1 99 ? 22.539 -3.689 -64.850 1.00 91.50 99 SER A CA 1
ATOM 763 C C . SER A 1 99 ? 22.623 -4.563 -63.589 1.00 91.50 99 SER A C 1
ATOM 765 O O . SER A 1 99 ? 21.600 -4.873 -62.981 1.00 91.50 99 SER A O 1
ATOM 767 N N . LYS A 1 100 ? 23.835 -4.895 -63.118 1.00 95.44 100 LYS A N 1
ATOM 768 C CA . LYS A 1 100 ? 24.028 -5.648 -61.863 1.00 95.44 100 LYS A CA 1
ATOM 769 C C . LYS A 1 100 ? 23.556 -4.874 -60.631 1.00 95.44 100 LYS A C 1
ATOM 771 O O . LYS A 1 100 ? 22.989 -5.475 -59.720 1.00 95.44 100 LYS A O 1
ATOM 776 N N . VAL A 1 101 ? 23.801 -3.565 -60.577 1.00 93.19 101 VAL A N 1
ATOM 777 C CA . VAL A 1 101 ? 23.333 -2.710 -59.474 1.00 93.19 101 VAL A CA 1
ATOM 778 C C . VAL A 1 101 ? 21.807 -2.631 -59.468 1.00 93.19 101 VAL A C 1
ATOM 780 O O . VAL A 1 101 ? 21.198 -2.757 -58.408 1.00 93.19 101 VAL A O 1
ATOM 783 N N . GLU A 1 102 ? 21.182 -2.494 -60.637 1.00 93.69 102 GLU A N 1
ATOM 784 C CA . GLU A 1 102 ? 19.724 -2.4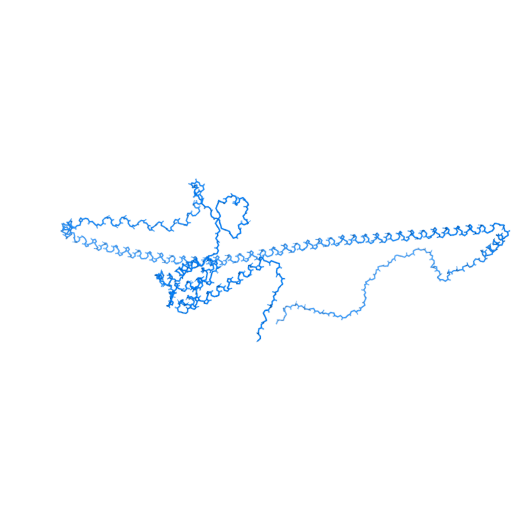67 -60.767 1.00 93.69 102 GLU A CA 1
ATOM 785 C C . GLU A 1 102 ? 19.087 -3.799 -60.351 1.00 93.69 102 GLU A C 1
ATOM 787 O O . GLU A 1 102 ? 18.152 -3.801 -59.554 1.00 93.69 102 GLU A O 1
ATOM 792 N N . GLN A 1 103 ? 19.656 -4.935 -60.765 1.00 90.62 103 GLN A N 1
ATOM 793 C CA . GLN A 1 103 ? 19.204 -6.257 -60.315 1.00 90.62 103 GLN A CA 1
ATOM 794 C C . GLN A 1 103 ? 19.289 -6.419 -58.793 1.00 90.62 103 GLN A C 1
ATOM 796 O O . GLN A 1 103 ? 18.348 -6.916 -58.174 1.00 90.62 103 GLN A O 1
ATOM 801 N N . ARG A 1 104 ? 20.389 -5.974 -58.167 1.00 91.19 104 ARG A N 1
ATOM 802 C CA . ARG A 1 104 ? 20.521 -6.000 -56.700 1.00 91.19 104 ARG A CA 1
ATOM 803 C C . ARG A 1 104 ? 19.474 -5.124 -56.029 1.00 91.19 104 ARG A C 1
ATOM 805 O O . ARG A 1 104 ? 18.867 -5.554 -55.056 1.00 91.19 104 ARG A O 1
ATOM 812 N N . ARG A 1 105 ? 19.232 -3.928 -56.568 1.00 94.69 105 ARG A N 1
ATOM 813 C CA . ARG A 1 105 ? 18.233 -3.002 -56.036 1.00 94.69 105 ARG A CA 1
ATOM 814 C C . ARG A 1 105 ? 16.821 -3.579 -56.120 1.00 94.69 105 ARG A C 1
ATOM 816 O O . ARG A 1 105 ? 16.117 -3.554 -55.118 1.00 94.69 105 ARG A O 1
ATOM 823 N N . VAL A 1 106 ? 16.429 -4.134 -57.267 1.00 93.50 106 VAL A N 1
ATOM 824 C CA . VAL A 1 106 ? 15.112 -4.772 -57.441 1.00 93.50 106 VAL A CA 1
ATOM 825 C C . VAL A 1 106 ? 14.953 -5.944 -56.470 1.00 93.50 106 VAL A C 1
ATOM 827 O O . VAL A 1 106 ? 13.948 -6.021 -55.770 1.00 93.50 106 VAL A O 1
ATOM 830 N N . PHE A 1 107 ? 15.975 -6.794 -56.338 1.00 92.94 107 PHE A N 1
ATOM 831 C CA . PHE A 1 107 ? 15.952 -7.914 -55.395 1.00 92.94 107 PHE A CA 1
ATOM 832 C C . PHE A 1 107 ? 15.838 -7.458 -53.929 1.00 92.94 107 PHE A C 1
ATOM 834 O O . PHE A 1 107 ? 15.088 -8.037 -53.143 1.00 92.94 107 PHE A O 1
ATOM 841 N N . GLU A 1 108 ? 16.556 -6.401 -53.537 1.00 88.56 108 GLU A N 1
ATOM 842 C CA . GLU A 1 108 ? 16.444 -5.815 -52.199 1.00 88.56 108 GLU A CA 1
ATOM 843 C C . GLU A 1 108 ? 15.072 -5.182 -51.953 1.00 88.56 108 GLU A C 1
ATOM 845 O O . GLU A 1 108 ? 14.528 -5.310 -50.856 1.00 88.56 108 GLU A O 1
ATOM 850 N N . GLU A 1 109 ? 14.499 -4.512 -52.953 1.00 91.44 109 GLU A N 1
ATOM 851 C CA . GLU A 1 109 ? 13.162 -3.925 -52.873 1.00 91.44 109 GLU A CA 1
ATOM 852 C C . GLU A 1 109 ? 12.084 -5.010 -52.732 1.00 91.44 109 GLU A C 1
ATOM 854 O O . GLU A 1 109 ? 11.217 -4.888 -51.864 1.00 91.44 109 GLU A O 1
ATOM 859 N N . GLU A 1 110 ? 12.170 -6.105 -53.492 1.00 91.62 110 GLU A N 1
ATOM 860 C CA . GLU A 1 110 ? 11.281 -7.264 -53.345 1.00 91.62 110 GLU A CA 1
ATOM 861 C C . GLU A 1 110 ? 11.425 -7.911 -51.967 1.00 91.62 110 GLU A C 1
ATOM 863 O O . GLU A 1 110 ? 10.426 -8.122 -51.277 1.00 91.62 110 GLU A O 1
ATOM 868 N N . LYS A 1 111 ? 12.660 -8.126 -51.501 1.00 93.00 111 LYS A N 1
ATOM 869 C CA . LYS A 1 111 ? 12.919 -8.684 -50.168 1.00 93.00 111 LYS A CA 1
ATOM 870 C C . LYS A 1 111 ? 12.393 -7.784 -49.050 1.00 93.00 111 LYS A C 1
ATOM 872 O O . LYS A 1 111 ? 11.876 -8.272 -48.050 1.00 93.00 111 LYS A O 1
ATOM 877 N N . ARG A 1 112 ? 12.495 -6.460 -49.188 1.00 90.88 112 ARG A N 1
ATOM 878 C CA . ARG A 1 112 ? 11.909 -5.518 -48.219 1.00 90.88 112 ARG A CA 1
ATOM 879 C C . ARG A 1 112 ? 10.386 -5.596 -48.216 1.00 90.88 112 ARG A C 1
ATOM 881 O O . ARG A 1 112 ? 9.791 -5.519 -47.142 1.00 90.88 112 ARG A O 1
ATOM 888 N N . ARG A 1 113 ? 9.759 -5.751 -49.387 1.00 94.50 113 ARG A N 1
ATOM 889 C CA . ARG A 1 113 ? 8.302 -5.903 -49.503 1.00 94.50 113 ARG A CA 1
ATOM 890 C C . ARG A 1 113 ? 7.824 -7.186 -48.827 1.00 94.50 113 ARG A C 1
ATOM 892 O O . ARG A 1 113 ? 6.956 -7.094 -47.962 1.00 94.50 113 ARG A O 1
ATOM 899 N N . THR A 1 114 ? 8.448 -8.330 -49.111 1.00 92.81 114 THR A N 1
ATOM 900 C CA . THR A 1 114 ? 8.074 -9.612 -48.488 1.00 92.81 114 THR A CA 1
ATOM 901 C C . THR A 1 114 ? 8.280 -9.584 -46.975 1.00 92.81 114 THR A C 1
ATOM 903 O O . THR A 1 114 ? 7.354 -9.881 -46.225 1.00 92.81 114 THR A O 1
ATOM 906 N N . MET A 1 115 ? 9.431 -9.093 -46.503 1.00 89.19 115 MET A N 1
ATOM 907 C CA . MET A 1 115 ? 9.700 -8.948 -45.067 1.00 89.19 115 MET A CA 1
ATOM 908 C C . MET A 1 115 ? 8.700 -8.013 -44.373 1.00 89.19 115 MET A C 1
ATOM 910 O O . MET A 1 115 ? 8.329 -8.243 -43.220 1.00 89.19 115 MET A O 1
ATOM 914 N N . SER A 1 116 ? 8.253 -6.947 -45.047 1.00 92.19 116 SER A N 1
ATOM 915 C CA . SER A 1 116 ? 7.249 -6.024 -44.507 1.00 92.19 116 SER A CA 1
ATOM 916 C C . SER A 1 116 ? 5.881 -6.692 -44.374 1.00 92.19 116 SER A C 1
ATOM 918 O O . SER A 1 116 ? 5.218 -6.530 -43.349 1.00 92.19 116 SER A O 1
ATOM 920 N N . GLU A 1 117 ? 5.460 -7.461 -45.377 1.00 93.75 117 GLU A N 1
ATOM 921 C CA . GLU A 1 117 ? 4.196 -8.202 -45.360 1.00 93.75 117 GLU A CA 1
ATOM 922 C C . GLU A 1 117 ? 4.196 -9.308 -44.305 1.00 93.75 117 GLU A C 1
ATOM 924 O O . GLU A 1 117 ? 3.254 -9.396 -43.516 1.00 93.75 117 GLU A O 1
ATOM 929 N N . GLU A 1 118 ? 5.278 -10.078 -44.206 1.00 92.94 118 GLU A N 1
ATOM 930 C CA . GLU A 1 118 ? 5.457 -11.084 -43.156 1.00 92.94 118 GLU A CA 1
ATOM 931 C C . GLU A 1 118 ? 5.440 -10.445 -41.767 1.00 92.94 118 GLU A C 1
ATOM 933 O O . GLU A 1 118 ? 4.747 -10.923 -40.869 1.00 92.94 118 GLU A O 1
ATOM 938 N N . SER A 1 119 ? 6.114 -9.304 -41.598 1.00 91.44 119 SER A N 1
ATOM 939 C CA . SER A 1 119 ? 6.091 -8.548 -40.341 1.00 91.44 119 SER A CA 1
ATOM 940 C C . SER A 1 119 ? 4.684 -8.057 -39.993 1.00 91.44 119 SER A C 1
ATOM 942 O O . SER A 1 119 ? 4.296 -8.088 -38.826 1.00 91.44 119 SER A O 1
ATOM 944 N N . LYS A 1 120 ? 3.890 -7.621 -40.981 1.00 95.69 120 LYS A N 1
ATOM 945 C CA . LYS A 1 120 ? 2.484 -7.235 -40.772 1.00 95.69 120 LYS A CA 1
ATOM 946 C C . LYS A 1 120 ? 1.638 -8.434 -40.356 1.00 95.69 120 LYS A C 1
ATOM 948 O O . LYS A 1 120 ? 0.882 -8.330 -39.395 1.00 95.69 120 LYS A O 1
ATOM 953 N N . GLN A 1 121 ? 1.785 -9.574 -41.031 1.00 94.50 121 GLN A N 1
ATOM 954 C CA . GLN A 1 121 ? 1.076 -10.800 -40.663 1.00 94.50 121 GLN A CA 1
ATOM 955 C C . GLN A 1 121 ? 1.468 -11.278 -39.263 1.00 94.50 121 GLN A C 1
ATOM 957 O O . GLN A 1 121 ? 0.605 -11.688 -38.490 1.00 94.50 121 GLN A O 1
ATOM 962 N N . PHE A 1 122 ? 2.753 -11.196 -38.918 1.00 94.44 122 PHE A N 1
ATOM 963 C CA . PHE A 1 122 ? 3.252 -11.544 -37.594 1.00 94.44 122 PHE A CA 1
ATOM 964 C C . PHE A 1 122 ? 2.660 -10.632 -36.515 1.00 94.44 122 PHE A C 1
ATOM 966 O O . PHE A 1 122 ? 2.144 -11.132 -35.519 1.00 94.44 122 PHE A O 1
ATOM 973 N N . LYS A 1 123 ? 2.643 -9.312 -36.745 1.00 94.94 123 LYS A N 1
ATOM 974 C CA . LYS A 1 123 ? 2.004 -8.342 -35.842 1.00 94.94 123 LYS A CA 1
ATOM 975 C C . LYS A 1 123 ? 0.514 -8.626 -35.654 1.00 94.94 123 LYS A C 1
ATOM 977 O O . LYS A 1 123 ? 0.072 -8.727 -34.517 1.00 94.94 123 LYS A O 1
ATOM 982 N N . LEU A 1 124 ? -0.235 -8.849 -36.736 1.00 96.44 124 LEU A N 1
ATOM 983 C CA . LEU A 1 124 ? -1.665 -9.177 -36.662 1.00 96.44 124 LEU A CA 1
ATOM 984 C C . LEU A 1 124 ? -1.926 -10.471 -35.880 1.00 96.44 124 LEU A C 1
ATOM 986 O O . LEU A 1 124 ? -2.843 -10.527 -35.064 1.00 96.44 124 LEU A O 1
ATOM 990 N N . LYS A 1 125 ? -1.110 -11.511 -36.095 1.00 96.38 125 LYS A N 1
ATOM 991 C CA . LYS A 1 125 ? -1.206 -12.761 -35.326 1.00 96.38 125 LYS A CA 1
ATOM 992 C C . LYS A 1 125 ? -0.897 -12.534 -33.845 1.00 96.38 125 LYS A C 1
ATOM 994 O O . LYS A 1 125 ? -1.618 -13.067 -33.007 1.00 96.38 125 LYS A O 1
ATOM 999 N N . ALA A 1 126 ? 0.128 -11.743 -33.529 1.00 95.44 126 ALA A N 1
ATOM 1000 C CA . ALA A 1 126 ? 0.494 -11.416 -32.154 1.00 95.44 126 ALA A CA 1
ATOM 1001 C C . ALA A 1 126 ? -0.612 -10.617 -31.442 1.00 95.44 126 ALA A C 1
ATOM 1003 O O . ALA A 1 126 ? -1.005 -10.974 -30.336 1.00 95.44 126 ALA A O 1
ATOM 1004 N N . GLU A 1 127 ? -1.180 -9.602 -32.097 1.00 94.69 127 GLU A N 1
ATOM 1005 C CA . GLU A 1 127 ? -2.307 -8.823 -31.568 1.00 94.69 127 GLU A CA 1
ATOM 1006 C C . GLU A 1 127 ? -3.554 -9.690 -31.365 1.00 94.69 127 GLU A C 1
ATOM 1008 O O . GLU A 1 127 ? -4.220 -9.592 -30.335 1.00 94.69 127 GLU A O 1
ATOM 1013 N N . TYR A 1 128 ? -3.859 -10.582 -32.310 1.00 95.88 128 TYR A N 1
ATOM 1014 C CA . TYR A 1 128 ? -4.984 -11.506 -32.182 1.00 95.88 128 TYR A CA 1
ATOM 1015 C C . TYR A 1 128 ? -4.798 -12.480 -31.010 1.00 95.88 128 TYR A C 1
ATOM 1017 O O . TYR A 1 128 ? -5.736 -12.732 -30.250 1.00 95.88 128 TYR A O 1
ATOM 1025 N N . GLN A 1 129 ? -3.581 -12.998 -30.819 1.00 93.75 129 GLN A N 1
ATOM 1026 C CA . GLN A 1 129 ? -3.250 -13.839 -29.669 1.00 93.75 129 GLN A CA 1
ATOM 1027 C C . GLN A 1 129 ? -3.349 -13.073 -28.345 1.00 93.75 129 GLN A C 1
ATOM 1029 O O . GLN A 1 129 ? -3.914 -13.612 -27.394 1.00 93.75 129 GLN A O 1
ATOM 1034 N N . ASP A 1 130 ? -2.884 -11.822 -28.290 1.00 94.75 130 ASP A N 1
ATOM 1035 C CA . ASP A 1 130 ? -3.010 -10.971 -27.100 1.00 94.75 130 ASP A CA 1
ATOM 1036 C C . ASP A 1 130 ? -4.483 -10.689 -26.765 1.00 94.75 130 ASP A C 1
ATOM 1038 O O . ASP A 1 130 ? -4.915 -10.850 -25.624 1.00 94.75 130 ASP A O 1
ATOM 1042 N N . GLN A 1 131 ? -5.308 -10.373 -27.769 1.00 93.88 131 GLN A N 1
ATOM 1043 C CA . GLN A 1 131 ? -6.749 -10.189 -27.576 1.00 93.88 131 GLN A CA 1
ATOM 1044 C C . GLN A 1 131 ? -7.429 -11.453 -27.035 1.00 93.88 131 GLN A C 1
ATOM 1046 O O . GLN A 1 131 ? -8.285 -11.361 -26.153 1.00 93.88 131 GLN A O 1
ATOM 1051 N N . LEU A 1 132 ? -7.055 -12.637 -27.528 1.00 94.19 132 LEU A N 1
ATOM 1052 C CA . LEU A 1 132 ? -7.572 -13.904 -27.012 1.00 94.19 132 LEU A CA 1
ATOM 1053 C C . LEU A 1 132 ? -7.097 -14.182 -25.582 1.00 94.19 132 LEU A C 1
ATOM 1055 O O . LEU A 1 132 ? -7.896 -14.639 -24.766 1.00 94.19 132 LEU A O 1
ATOM 1059 N N . ALA A 1 133 ? -5.835 -13.890 -25.262 1.00 93.50 133 ALA A N 1
ATOM 1060 C CA . ALA A 1 133 ? -5.296 -14.049 -23.914 1.00 93.50 133 ALA A CA 1
ATOM 1061 C C . ALA A 1 133 ? -6.027 -13.143 -22.913 1.00 93.50 133 ALA A C 1
ATOM 1063 O O . ALA A 1 133 ? -6.466 -13.616 -21.866 1.00 93.50 133 ALA A O 1
ATOM 1064 N N . ARG A 1 134 ? -6.263 -11.875 -23.275 1.00 93.69 134 ARG A N 1
ATOM 1065 C CA . ARG A 1 134 ? -7.053 -10.937 -22.462 1.00 93.69 134 ARG A CA 1
ATOM 1066 C C . ARG A 1 134 ? -8.488 -11.412 -22.262 1.00 93.69 134 ARG A C 1
ATOM 1068 O O . ARG A 1 134 ? -8.988 -11.320 -21.147 1.00 93.69 134 ARG A O 1
ATOM 1075 N N . LYS A 1 135 ? -9.137 -11.941 -23.308 1.00 94.62 135 LYS A N 1
ATOM 1076 C CA . LYS A 1 135 ? -10.494 -12.503 -23.201 1.00 94.62 135 LYS A CA 1
ATOM 1077 C C . LYS A 1 135 ? -10.539 -13.710 -22.264 1.00 94.62 135 LYS A C 1
ATOM 1079 O O . LYS A 1 135 ? -11.341 -13.704 -21.343 1.00 94.62 135 LYS A O 1
ATOM 1084 N N . ARG A 1 136 ? -9.628 -14.679 -22.419 1.00 94.19 136 ARG A N 1
ATOM 1085 C CA . ARG A 1 136 ? -9.530 -15.847 -21.519 1.00 94.19 136 ARG A CA 1
ATOM 1086 C C . ARG A 1 136 ? -9.311 -15.428 -20.071 1.00 94.19 136 ARG A C 1
ATOM 1088 O O . ARG A 1 136 ? -9.998 -15.909 -19.182 1.00 94.19 136 ARG A O 1
ATOM 1095 N N . PHE A 1 137 ? -8.399 -14.487 -19.850 1.00 94.25 137 PHE A N 1
ATOM 1096 C CA . PHE A 1 137 ? -8.105 -13.983 -18.516 1.00 94.25 137 PHE A CA 1
ATOM 1097 C C . PHE A 1 137 ? -9.295 -13.233 -17.898 1.00 94.25 137 PHE A C 1
ATOM 1099 O O . PHE A 1 137 ? -9.575 -13.386 -16.710 1.00 94.25 137 PHE A O 1
ATOM 1106 N N . ALA A 1 138 ? -10.023 -12.446 -18.696 1.00 95.38 138 ALA A N 1
ATOM 1107 C CA . ALA A 1 138 ? -11.242 -11.776 -18.255 1.00 95.38 138 ALA A CA 1
ATOM 1108 C C . ALA A 1 138 ? -12.354 -12.781 -17.911 1.00 95.38 138 ALA A C 1
ATOM 1110 O O . ALA A 1 138 ? -12.989 -12.639 -16.867 1.00 95.38 138 ALA A O 1
ATOM 1111 N N . ASP A 1 139 ? -12.548 -13.812 -18.737 1.00 94.81 139 ASP A N 1
ATOM 1112 C CA . ASP A 1 139 ? -13.537 -14.868 -18.505 1.00 94.81 139 ASP A CA 1
ATOM 1113 C C . ASP A 1 139 ? -13.198 -15.693 -17.252 1.00 94.81 139 ASP A C 1
ATOM 1115 O O . ASP A 1 139 ? -14.072 -15.935 -16.419 1.00 94.81 139 ASP A O 1
ATOM 1119 N N . GLU A 1 140 ? -11.925 -16.054 -17.053 1.00 92.50 140 GLU A N 1
ATOM 1120 C CA . GLU A 1 140 ? -11.447 -16.735 -15.841 1.00 92.50 140 GLU A CA 1
ATOM 1121 C C . GLU A 1 140 ? -11.674 -15.890 -14.582 1.00 92.50 140 GLU A C 1
ATOM 1123 O O . GLU A 1 140 ? -12.132 -16.403 -13.557 1.00 92.50 140 GLU A O 1
ATOM 1128 N N . GLN A 1 141 ? -11.398 -14.584 -14.644 1.00 91.19 141 GLN A N 1
ATOM 1129 C CA . GLN A 1 141 ? -11.680 -13.680 -13.528 1.00 91.19 141 GLN A CA 1
ATOM 1130 C C . GLN A 1 141 ? -13.178 -13.539 -13.258 1.00 91.19 141 GLN A C 1
ATOM 1132 O O . GLN A 1 141 ? -13.583 -13.509 -12.096 1.00 91.19 141 GLN A O 1
ATOM 1137 N N . ALA A 1 142 ? -14.004 -13.453 -14.302 1.00 96.12 142 ALA A N 1
ATOM 1138 C CA . ALA A 1 142 ? -15.451 -13.356 -14.162 1.00 96.12 142 ALA A CA 1
ATOM 1139 C C . ALA A 1 142 ? -16.042 -14.629 -13.538 1.00 96.12 142 ALA A C 1
ATOM 1141 O O . ALA A 1 142 ? -16.887 -14.533 -12.648 1.00 96.12 142 ALA A O 1
ATOM 1142 N N . LEU A 1 143 ? -15.562 -15.808 -13.947 1.00 95.44 143 LEU A N 1
ATOM 1143 C CA . LEU A 1 143 ? -15.919 -17.090 -13.337 1.00 95.44 143 LEU A CA 1
ATOM 1144 C C . LEU A 1 143 ? -15.528 -17.132 -11.858 1.00 95.44 143 LEU A C 1
ATOM 1146 O O . LEU A 1 143 ? -16.392 -17.380 -11.021 1.00 95.44 143 LEU A O 1
ATOM 1150 N N . ARG A 1 144 ? -14.281 -16.779 -11.515 1.00 92.19 144 ARG A N 1
ATOM 1151 C CA . ARG A 1 144 ? -13.836 -16.719 -10.111 1.00 92.19 144 ARG A CA 1
ATOM 1152 C C . ARG A 1 144 ? -14.669 -15.759 -9.264 1.00 92.19 144 ARG A C 1
ATOM 1154 O O . ARG A 1 144 ? -14.974 -16.078 -8.119 1.00 92.19 144 ARG A O 1
ATOM 1161 N N . ARG A 1 145 ? -15.046 -14.593 -9.804 1.00 93.25 145 ARG A N 1
ATOM 1162 C CA . ARG A 1 145 ? -15.927 -13.644 -9.101 1.00 93.25 145 ARG A CA 1
ATOM 1163 C C . ARG A 1 145 ? -17.309 -14.234 -8.857 1.00 93.25 145 ARG A C 1
ATOM 1165 O O . ARG A 1 145 ? -17.785 -14.156 -7.734 1.00 93.25 145 ARG A O 1
ATOM 1172 N N . ARG A 1 146 ? -17.915 -14.878 -9.860 1.00 95.12 146 ARG A N 1
ATOM 1173 C CA . ARG A 1 146 ? -19.212 -15.557 -9.698 1.00 95.12 146 ARG A CA 1
ATOM 1174 C C . ARG A 1 146 ? -19.150 -16.663 -8.648 1.00 95.12 146 ARG A C 1
ATOM 1176 O O . ARG A 1 146 ? -20.032 -16.736 -7.804 1.00 95.12 146 ARG A O 1
ATOM 1183 N N . GLU A 1 147 ? -18.096 -17.477 -8.651 1.00 94.12 147 GLU A N 1
ATOM 1184 C CA . GLU A 1 147 ? -17.896 -18.521 -7.637 1.00 94.12 147 GLU A CA 1
ATOM 1185 C C . GLU A 1 147 ? -17.759 -17.933 -6.223 1.00 94.12 147 GLU A C 1
ATOM 1187 O O . GLU A 1 147 ? -18.351 -18.453 -5.276 1.00 94.12 147 GLU A O 1
ATOM 1192 N N . GLN A 1 148 ? -17.021 -16.827 -6.070 1.00 91.88 148 GLN A N 1
ATOM 1193 C CA . GLN A 1 148 ? -16.892 -16.117 -4.793 1.00 91.88 148 GLN A CA 1
ATOM 1194 C C . GLN A 1 148 ? -18.214 -15.486 -4.339 1.00 91.88 148 GLN A C 1
ATOM 1196 O O . GLN A 1 148 ? -18.578 -15.622 -3.173 1.00 91.88 148 GLN A O 1
ATOM 1201 N N . GLU A 1 149 ? -18.948 -14.837 -5.244 1.00 93.56 149 GLU A N 1
ATOM 1202 C CA . GLU A 1 149 ? -20.266 -14.258 -4.965 1.00 93.56 149 GLU A CA 1
ATOM 1203 C C . GLU A 1 149 ? -21.275 -15.337 -4.558 1.00 93.56 149 GLU A C 1
ATOM 1205 O O . GLU A 1 149 ? -22.003 -15.160 -3.583 1.00 93.56 149 GLU A O 1
ATOM 1210 N N . GLU A 1 150 ? -21.292 -16.488 -5.235 1.00 94.31 150 GLU A N 1
ATOM 1211 C CA . GLU A 1 150 ? -22.137 -17.621 -4.849 1.00 94.31 150 GLU A CA 1
ATOM 1212 C C . GLU A 1 150 ? -21.751 -18.195 -3.480 1.00 94.31 150 GLU A C 1
ATOM 1214 O O . GLU A 1 150 ? -22.631 -18.544 -2.689 1.00 94.31 150 GLU A O 1
ATOM 1219 N N . ALA A 1 151 ? -20.454 -18.282 -3.171 1.00 93.06 151 ALA A N 1
ATOM 1220 C CA . ALA A 1 151 ? -19.979 -18.745 -1.871 1.00 93.06 151 ALA A CA 1
ATOM 1221 C C . ALA A 1 151 ? -20.388 -17.787 -0.740 1.00 93.06 151 ALA A C 1
ATOM 1223 O O . ALA A 1 151 ? -20.925 -18.239 0.276 1.00 93.06 151 ALA A O 1
ATOM 1224 N N . LEU A 1 152 ? -20.202 -16.478 -0.938 1.00 93.25 152 LEU A N 1
ATOM 1225 C CA . LEU A 1 152 ? -20.637 -15.445 0.004 1.00 93.25 152 LEU A CA 1
ATOM 1226 C C . LEU A 1 152 ? -22.153 -15.467 0.178 1.00 93.25 152 LEU A C 1
ATOM 1228 O O . LEU A 1 152 ? -22.632 -15.497 1.306 1.00 93.25 152 LEU A O 1
ATOM 1232 N N . ARG A 1 153 ? -22.914 -15.572 -0.914 1.00 94.88 153 ARG A N 1
ATOM 1233 C CA . ARG A 1 153 ? -24.376 -15.660 -0.860 1.00 94.88 153 ARG A CA 1
ATOM 1234 C C . ARG A 1 153 ? -24.853 -16.880 -0.073 1.00 94.88 153 ARG A C 1
ATOM 1236 O O . ARG A 1 153 ? -25.754 -16.756 0.750 1.00 94.88 153 ARG A O 1
ATOM 1243 N N . ARG A 1 154 ? -24.239 -18.056 -0.257 1.00 94.00 154 ARG A N 1
ATOM 1244 C CA . ARG A 1 154 ? -24.555 -19.248 0.559 1.00 94.00 154 ARG A CA 1
ATOM 1245 C C . ARG A 1 154 ? -24.225 -19.030 2.036 1.00 94.00 154 ARG A C 1
ATOM 1247 O O . ARG A 1 154 ? -24.975 -19.490 2.901 1.00 94.00 154 ARG A O 1
ATOM 1254 N N . GLN A 1 155 ? -23.129 -18.332 2.333 1.00 87.56 155 GLN A N 1
ATOM 1255 C CA . GLN A 1 155 ? -22.754 -17.983 3.701 1.00 87.56 155 GLN A CA 1
ATOM 1256 C C . GLN A 1 155 ? -23.766 -17.009 4.318 1.00 87.56 155 GLN A C 1
ATOM 1258 O O . GLN A 1 155 ? -24.268 -17.280 5.408 1.00 87.56 155 GLN A O 1
ATOM 1263 N N . GLU A 1 156 ? -24.140 -15.945 3.609 1.00 91.44 156 GLU A N 1
ATOM 1264 C CA . GLU A 1 156 ? -25.173 -14.992 4.025 1.00 91.44 156 GLU A CA 1
ATOM 1265 C C . GLU A 1 156 ? -26.517 -15.683 4.256 1.00 91.44 156 GLU A C 1
ATOM 1267 O O . GLU A 1 156 ? -27.123 -15.493 5.307 1.00 91.44 156 GLU A O 1
ATOM 1272 N N . GLU A 1 157 ? -26.959 -16.556 3.346 1.00 93.12 157 GLU A N 1
ATOM 1273 C CA . GLU A 1 157 ? -28.191 -17.333 3.516 1.00 93.12 157 GLU A CA 1
ATOM 1274 C C . GLU A 1 157 ? -28.131 -18.240 4.755 1.00 93.12 157 GLU A C 1
ATOM 1276 O O . GLU A 1 157 ? -29.132 -18.405 5.456 1.00 93.12 157 GLU A O 1
ATOM 1281 N N . SER A 1 158 ? -26.966 -18.820 5.066 1.00 90.62 158 SER A N 1
ATOM 1282 C CA . SER A 1 158 ? -26.786 -19.628 6.277 1.00 90.62 158 SER A CA 1
ATOM 1283 C C . SER A 1 158 ? -26.847 -18.783 7.556 1.00 90.62 158 SER A C 1
ATOM 1285 O O . SER A 1 158 ? -27.508 -19.182 8.518 1.00 90.62 158 SER A O 1
ATOM 1287 N N . VAL A 1 159 ? -26.242 -17.590 7.548 1.00 92.62 159 VAL A N 1
ATOM 1288 C CA . VAL A 1 159 ? -26.262 -16.647 8.675 1.00 92.62 159 VAL A CA 1
ATOM 1289 C C . VAL A 1 159 ? -27.669 -16.094 8.874 1.00 92.62 159 VAL A C 1
ATOM 1291 O O . VAL A 1 159 ? -28.182 -16.129 9.988 1.00 92.62 159 VAL A O 1
ATOM 1294 N N . GLN A 1 160 ? -28.352 -15.692 7.801 1.00 92.19 160 GLN A N 1
ATOM 1295 C CA . GLN A 1 160 ? -29.738 -15.231 7.857 1.00 92.19 160 GLN A CA 1
ATOM 1296 C C . GLN A 1 160 ? -30.679 -16.313 8.390 1.00 92.19 160 GLN A C 1
ATOM 1298 O O . GLN A 1 160 ? -31.549 -16.011 9.206 1.00 92.19 160 GLN A O 1
ATOM 1303 N N . LYS A 1 161 ? -30.498 -17.583 7.997 1.00 93.12 161 LYS A N 1
ATOM 1304 C CA . LYS A 1 161 ? -31.264 -18.703 8.569 1.00 93.12 161 LYS A CA 1
ATOM 1305 C C . LYS A 1 161 ? -31.015 -18.842 10.072 1.00 93.12 161 LYS A C 1
ATOM 1307 O O . LYS A 1 161 ? -31.975 -19.004 10.823 1.00 93.12 161 LYS A O 1
ATOM 1312 N N . GLN A 1 162 ? -29.764 -18.736 10.525 1.00 87.00 162 GLN A N 1
ATOM 1313 C CA . GLN A 1 162 ? -29.433 -18.784 11.954 1.00 87.00 162 GLN A CA 1
ATOM 1314 C C . GLN A 1 162 ? -30.026 -17.598 12.726 1.00 87.00 162 GLN A C 1
ATOM 1316 O O . GLN A 1 162 ? -30.594 -17.788 13.801 1.00 87.00 162 GLN A O 1
ATOM 1321 N N . GLU A 1 163 ? -29.943 -16.386 12.178 1.00 88.44 163 GLU A N 1
ATOM 1322 C CA . GLU A 1 163 ? -30.550 -15.200 12.778 1.00 88.44 163 GLU A CA 1
ATOM 1323 C C . GLU A 1 163 ? -32.074 -15.294 12.826 1.00 88.44 163 GLU A C 1
ATOM 1325 O O . GLU A 1 163 ? -32.664 -14.971 13.852 1.00 88.44 163 GLU A O 1
ATOM 1330 N N . ALA A 1 164 ? -32.723 -15.770 11.761 1.00 92.62 164 ALA A N 1
ATOM 1331 C CA . ALA A 1 164 ? -34.172 -15.940 11.716 1.00 92.62 164 ALA A CA 1
ATOM 1332 C C . ALA A 1 164 ? -34.655 -16.966 12.749 1.00 92.62 164 ALA A C 1
ATOM 1334 O O . ALA A 1 164 ? -35.664 -16.729 13.410 1.00 92.62 164 ALA A O 1
ATOM 1335 N N . ILE A 1 165 ? -33.921 -18.070 12.932 1.00 92.38 165 ILE A N 1
ATOM 1336 C CA . ILE A 1 165 ? -34.210 -19.046 13.990 1.00 92.38 165 ILE A CA 1
ATOM 1337 C C . ILE A 1 165 ? -34.072 -18.380 15.362 1.00 92.38 165 ILE A C 1
ATOM 1339 O O . ILE A 1 165 ? -35.018 -18.426 16.138 1.00 92.38 165 ILE A O 1
ATOM 1343 N N . ARG A 1 166 ? -32.957 -17.687 15.637 1.00 90.00 166 ARG A N 1
ATOM 1344 C CA . ARG A 1 166 ? -32.753 -16.984 16.918 1.00 90.00 166 ARG A CA 1
ATOM 1345 C C . ARG A 1 166 ? -33.844 -15.950 17.196 1.00 90.00 166 ARG A C 1
ATOM 1347 O O . ARG A 1 166 ? -34.348 -15.894 18.312 1.00 90.00 166 ARG A O 1
ATOM 1354 N N . ARG A 1 167 ? -34.235 -15.160 16.191 1.00 91.19 167 ARG A N 1
ATOM 1355 C CA . ARG A 1 167 ? -35.325 -14.176 16.308 1.00 91.19 167 ARG A CA 1
ATOM 1356 C C . ARG A 1 167 ? -36.654 -14.857 16.621 1.00 91.19 167 ARG A C 1
ATOM 1358 O O . ARG A 1 167 ? -37.332 -14.422 17.542 1.00 91.19 167 ARG A O 1
ATOM 1365 N N . ARG A 1 168 ? -36.989 -15.953 15.928 1.00 92.94 168 ARG A N 1
ATOM 1366 C CA . ARG A 1 168 ? -38.202 -16.739 16.211 1.00 92.94 168 ARG A CA 1
ATOM 1367 C C . ARG A 1 168 ? -38.199 -17.312 17.626 1.00 92.94 168 ARG A C 1
ATOM 1369 O O . ARG A 1 168 ? -39.204 -17.184 18.310 1.00 92.94 168 ARG A O 1
ATOM 1376 N N . THR A 1 169 ? -37.074 -17.857 18.092 1.00 91.31 169 THR A N 1
ATOM 1377 C CA . THR A 1 169 ? -36.950 -18.372 19.464 1.00 91.31 169 THR A CA 1
ATOM 1378 C C . THR A 1 169 ? -37.170 -17.268 20.498 1.00 91.31 169 THR A C 1
ATOM 1380 O O . THR A 1 169 ? -37.949 -17.449 21.427 1.00 91.31 169 THR A O 1
ATOM 1383 N N . ILE A 1 170 ? -36.553 -16.097 20.310 1.00 90.00 170 ILE A N 1
ATOM 1384 C CA . ILE A 1 170 ? -36.732 -14.951 21.215 1.00 90.00 170 ILE A CA 1
ATOM 1385 C C . ILE A 1 170 ? -38.185 -14.456 21.193 1.00 90.00 170 ILE A C 1
ATOM 1387 O O . ILE A 1 170 ? -38.745 -14.149 22.243 1.00 90.00 170 ILE A O 1
ATOM 1391 N N . GLU A 1 171 ? -38.817 -14.387 20.019 1.00 89.75 171 GLU A N 1
ATOM 1392 C CA . GLU A 1 171 ? -40.227 -14.003 19.905 1.00 89.75 171 GLU A CA 1
ATOM 1393 C C . GLU A 1 171 ? -41.163 -14.992 20.604 1.00 89.75 171 GLU A C 1
ATOM 1395 O O . GLU A 1 171 ? -42.114 -14.566 21.257 1.00 89.75 171 GLU A O 1
ATOM 1400 N N . GLU A 1 172 ? -40.917 -16.295 20.481 1.00 91.38 172 GLU A N 1
ATOM 1401 C CA . GLU A 1 172 ? -41.692 -17.330 21.169 1.00 91.38 172 GLU A CA 1
ATOM 1402 C C . GLU A 1 172 ? -41.507 -17.248 22.685 1.00 91.38 172 GLU A C 1
ATOM 1404 O O . GLU A 1 172 ? -42.498 -17.248 23.416 1.00 91.38 172 GLU A O 1
ATOM 1409 N N . GLU A 1 173 ? -40.272 -17.075 23.163 1.00 90.25 173 GLU A N 1
ATOM 1410 C CA . GLU A 1 173 ? -39.985 -16.866 24.585 1.00 90.25 173 GLU A CA 1
ATOM 1411 C C . GLU A 1 173 ? -40.664 -15.606 25.133 1.00 90.25 173 GLU A C 1
ATOM 1413 O O . GLU A 1 173 ? -41.239 -15.634 26.223 1.00 90.25 173 GLU A O 1
ATOM 1418 N N . LEU A 1 174 ? -40.634 -14.499 24.384 1.00 88.81 174 LEU A N 1
ATOM 1419 C CA . LEU A 1 174 ? -41.305 -13.256 24.764 1.00 88.81 174 LEU A CA 1
ATOM 1420 C C . LEU A 1 174 ? -42.826 -13.416 24.775 1.00 88.81 174 LEU A C 1
ATOM 1422 O O . LEU A 1 174 ? -43.471 -12.936 25.705 1.00 88.81 174 LEU A O 1
ATOM 1426 N N . LYS A 1 175 ? -43.409 -14.112 23.790 1.00 91.31 175 LYS A N 1
ATOM 1427 C CA . LYS A 1 175 ? -44.852 -14.403 23.753 1.00 91.31 175 LYS A CA 1
ATOM 1428 C C . LYS A 1 175 ? -45.275 -15.280 24.928 1.00 91.31 175 LYS A C 1
ATOM 1430 O O . LYS A 1 175 ? -46.280 -14.974 25.563 1.00 91.31 175 LYS A O 1
ATOM 1435 N N . LEU A 1 176 ? -44.502 -16.316 25.253 1.00 90.75 176 LEU A N 1
ATOM 1436 C CA . LEU A 1 176 ? -44.733 -17.179 26.416 1.00 90.75 176 LEU A CA 1
ATOM 1437 C C . LEU A 1 176 ? -44.639 -16.396 27.729 1.00 90.75 176 LEU A C 1
ATOM 1439 O O . LEU A 1 176 ? -45.540 -16.492 28.560 1.00 90.75 176 LEU A O 1
ATOM 1443 N N . LYS A 1 177 ? -43.596 -15.572 27.899 1.00 88.62 177 LYS A N 1
ATOM 1444 C CA . LYS A 1 177 ? -43.460 -14.688 29.068 1.00 88.62 177 LYS A CA 1
ATOM 1445 C C . LYS A 1 177 ? -44.623 -13.711 29.174 1.00 88.62 177 LYS A C 1
ATOM 1447 O O . LYS A 1 177 ? -45.200 -13.587 30.245 1.00 88.62 177 LYS A O 1
ATOM 1452 N N . HIS A 1 178 ? -45.013 -13.078 28.069 1.00 90.56 178 HIS A N 1
ATOM 1453 C CA . HIS A 1 178 ? -46.143 -12.157 28.050 1.00 90.56 178 HIS A CA 1
ATOM 1454 C C . HIS A 1 178 ? -47.454 -12.857 28.424 1.00 90.56 178 HIS A C 1
ATOM 1456 O O . HIS A 1 178 ? -48.206 -12.337 29.241 1.00 90.56 178 HIS A O 1
ATOM 1462 N N . GLN A 1 179 ? -47.709 -14.057 27.893 1.00 88.25 179 GLN A N 1
ATOM 1463 C CA . GLN A 1 179 ? -48.873 -14.858 28.280 1.00 88.25 179 GLN A CA 1
ATOM 1464 C C . GLN A 1 179 ? -48.859 -15.191 29.775 1.00 88.25 179 GLN A C 1
ATOM 1466 O O . GLN A 1 179 ? -49.888 -15.058 30.434 1.00 88.25 179 GLN A O 1
ATOM 1471 N N . TYR A 1 180 ? -47.703 -15.574 30.320 1.00 88.38 180 TYR A N 1
ATOM 1472 C CA . TYR A 1 180 ? -47.561 -15.881 31.740 1.00 88.38 180 TYR A CA 1
ATOM 1473 C C . TYR A 1 180 ? -47.768 -14.645 32.627 1.00 88.38 180 TYR A C 1
ATOM 1475 O O . TYR A 1 180 ? -48.497 -14.708 33.615 1.00 88.38 180 TYR A O 1
ATOM 1483 N N . ASP A 1 181 ? -47.176 -13.506 32.262 1.00 88.50 181 ASP A N 1
ATOM 1484 C CA . ASP A 1 181 ? -47.316 -12.253 33.005 1.00 88.50 181 ASP A CA 1
ATOM 1485 C C . ASP A 1 181 ? -48.754 -11.730 32.962 1.00 88.50 181 ASP A C 1
ATOM 1487 O O . ASP A 1 181 ? -49.281 -11.325 33.997 1.00 88.50 181 ASP A O 1
ATOM 1491 N N . VAL A 1 182 ? -49.428 -11.803 31.809 1.00 87.06 182 VAL A N 1
ATOM 1492 C CA . VAL A 1 182 ? -50.851 -11.452 31.690 1.00 87.06 182 VAL A CA 1
ATOM 1493 C C . VAL A 1 182 ? -51.706 -12.362 32.567 1.00 87.06 182 VAL A C 1
ATOM 1495 O O . VAL A 1 182 ? -52.532 -11.852 33.317 1.00 87.06 182 VAL A O 1
ATOM 1498 N N . GLN A 1 183 ? -51.481 -13.681 32.551 1.00 87.62 183 GLN A N 1
ATOM 1499 C CA . GLN A 1 183 ? -52.210 -14.609 33.422 1.00 87.62 183 GLN A CA 1
ATOM 1500 C C . GLN A 1 183 ? -51.961 -14.317 34.904 1.00 87.62 183 GLN A C 1
ATOM 1502 O O . GLN A 1 183 ? -52.898 -14.334 35.701 1.00 87.62 183 GLN A O 1
ATOM 1507 N N . ARG A 1 184 ? -50.717 -14.006 35.285 1.00 92.69 184 ARG A N 1
ATOM 1508 C CA . ARG A 1 184 ? -50.366 -13.664 36.667 1.00 92.69 184 ARG A CA 1
ATOM 1509 C C . ARG A 1 184 ? -51.051 -12.377 37.114 1.00 92.69 184 ARG A C 1
ATOM 1511 O O . ARG A 1 184 ? -51.642 -12.353 38.189 1.00 92.69 184 ARG A O 1
ATOM 1518 N N . VAL A 1 185 ? -51.002 -11.334 36.285 1.00 82.62 185 VAL A N 1
ATOM 1519 C CA . VAL A 1 185 ? -51.655 -10.045 36.555 1.00 82.62 185 VAL A CA 1
ATOM 1520 C C . VAL A 1 185 ? -53.170 -10.204 36.593 1.00 82.62 185 VAL A C 1
ATOM 1522 O O . VAL A 1 185 ? -53.812 -9.617 37.454 1.00 82.62 185 VAL A O 1
ATOM 1525 N N . GLU A 1 186 ? -53.757 -11.022 35.722 1.00 86.06 186 GLU A N 1
ATOM 1526 C CA . GLU A 1 186 ? -55.195 -11.282 35.719 1.00 86.06 186 GLU A CA 1
ATOM 1527 C C . GLU A 1 186 ? -55.638 -12.043 36.974 1.00 86.06 186 GLU A C 1
ATOM 1529 O O . GLU A 1 186 ? -56.652 -11.691 37.578 1.00 86.06 186 GLU A O 1
ATOM 1534 N N . GLN A 1 187 ? -54.872 -13.046 37.417 1.00 85.06 187 GLN A N 1
ATOM 1535 C CA . GLN A 1 187 ? -55.149 -13.738 38.676 1.00 85.06 187 GLN A CA 1
ATOM 1536 C C . GLN A 1 187 ? -54.983 -12.815 39.880 1.00 85.06 187 GLN A C 1
ATOM 1538 O O . GLN A 1 187 ? -55.845 -12.797 40.758 1.00 85.06 187 GLN A O 1
ATOM 1543 N N . GLU A 1 188 ? -53.925 -12.007 39.902 1.00 83.44 188 GLU A N 1
ATOM 1544 C CA . GLU A 1 188 ? -53.695 -11.032 40.962 1.00 83.44 188 GLU A CA 1
ATOM 1545 C C . GLU A 1 188 ? -54.792 -9.956 40.982 1.00 83.44 188 GLU A C 1
ATOM 1547 O O . GLU A 1 188 ? -55.289 -9.613 42.050 1.00 83.44 188 GLU A O 1
ATOM 1552 N N . ALA A 1 189 ? -55.240 -9.473 39.822 1.00 82.38 189 ALA A N 1
ATOM 1553 C CA . ALA A 1 189 ? -56.334 -8.514 39.700 1.00 82.38 189 ALA A CA 1
ATOM 1554 C C . ALA A 1 189 ? -57.680 -9.121 40.111 1.00 82.38 189 ALA A C 1
ATOM 1556 O O . ALA A 1 189 ? -58.454 -8.461 40.797 1.00 82.38 189 ALA A O 1
ATOM 1557 N N . ARG A 1 190 ? -57.964 -10.382 39.755 1.00 85.00 190 ARG A N 1
ATOM 1558 C CA . ARG A 1 190 ? -59.171 -11.095 40.208 1.00 85.00 190 ARG A CA 1
ATOM 1559 C C . ARG A 1 190 ? -59.157 -11.330 41.718 1.00 85.00 190 ARG A C 1
ATOM 1561 O O . ARG A 1 190 ? -60.184 -11.129 42.361 1.00 85.00 190 ARG A O 1
ATOM 1568 N N . ALA A 1 191 ? -58.007 -11.695 42.284 1.00 77.88 191 ALA A N 1
ATOM 1569 C CA . ALA A 1 191 ? -57.836 -11.847 43.726 1.00 77.88 191 ALA A CA 1
ATOM 1570 C C . ALA A 1 191 ? -57.998 -10.501 44.448 1.00 77.88 191 ALA A C 1
ATOM 1572 O O . ALA A 1 191 ? -58.786 -10.397 45.383 1.00 77.88 191 ALA A O 1
ATOM 1573 N N . ARG A 1 192 ? -57.336 -9.441 43.963 1.00 78.81 192 ARG A N 1
ATOM 1574 C CA . ARG A 1 192 ? -57.482 -8.073 44.484 1.00 78.81 192 ARG A CA 1
ATOM 1575 C C . ARG A 1 192 ? -58.918 -7.566 44.366 1.00 78.81 192 ARG A C 1
ATOM 1577 O O . ARG A 1 192 ? -59.415 -6.999 45.324 1.00 78.81 192 ARG A O 1
ATOM 1584 N N . ALA A 1 193 ? -59.617 -7.831 43.264 1.00 70.50 193 ALA A N 1
ATOM 1585 C CA . ALA A 1 193 ? -61.016 -7.440 43.087 1.00 70.50 193 ALA A CA 1
ATOM 1586 C C . ALA A 1 193 ? -61.977 -8.189 44.029 1.00 70.50 193 ALA A C 1
ATOM 1588 O O . ALA A 1 193 ? -62.992 -7.621 44.427 1.00 70.50 193 ALA A O 1
ATOM 1589 N N . ALA A 1 194 ? -61.690 -9.443 44.398 1.00 77.50 194 ALA A N 1
ATOM 1590 C CA . ALA A 1 194 ? -62.449 -10.168 45.421 1.00 77.50 194 ALA A CA 1
ATOM 1591 C C . ALA A 1 194 ? -62.175 -9.595 46.823 1.00 77.50 194 ALA A C 1
ATOM 1593 O O . ALA A 1 194 ? -63.110 -9.292 47.560 1.00 77.50 194 ALA A O 1
ATOM 1594 N N . VAL A 1 195 ? -60.904 -9.324 47.128 1.00 64.69 195 VAL A N 1
ATOM 1595 C CA . VAL A 1 195 ? -60.470 -8.717 48.394 1.00 64.69 195 VAL A CA 1
ATOM 1596 C C . VAL A 1 195 ? -60.997 -7.283 48.554 1.00 64.69 195 VAL A C 1
ATOM 1598 O O . VAL A 1 195 ? -61.403 -6.899 49.642 1.00 64.69 195 VAL A O 1
ATOM 1601 N N . GLU A 1 196 ? -61.058 -6.478 47.491 1.00 59.28 196 GLU A N 1
ATOM 1602 C CA . GLU A 1 196 ? -61.636 -5.122 47.507 1.00 59.28 196 GLU A CA 1
ATOM 1603 C C . GLU A 1 196 ? -63.167 -5.120 47.637 1.00 59.28 196 GLU A C 1
ATOM 1605 O O . GLU A 1 196 ? -63.734 -4.159 48.163 1.00 59.28 196 GLU A O 1
ATOM 1610 N N . ARG A 1 197 ? -63.855 -6.184 47.197 1.00 60.84 197 ARG A N 1
ATOM 1611 C CA . ARG A 1 197 ? -65.297 -6.362 47.450 1.00 60.84 197 ARG A CA 1
ATOM 1612 C C . ARG A 1 197 ? -65.574 -6.658 48.920 1.00 60.84 197 ARG A C 1
ATOM 1614 O O . ARG A 1 197 ? -66.562 -6.155 49.441 1.00 60.84 197 ARG A O 1
ATOM 1621 N N . GLU A 1 198 ? -64.695 -7.415 49.569 1.00 58.44 198 GLU A N 1
ATOM 1622 C CA . GLU A 1 198 ? -64.795 -7.764 50.991 1.00 58.44 198 GLU A CA 1
ATOM 1623 C C . GLU A 1 198 ? -64.287 -6.635 51.909 1.00 58.44 198 GLU A C 1
ATOM 1625 O O . GLU A 1 198 ? -64.859 -6.390 52.964 1.00 58.44 198 GLU A O 1
ATOM 1630 N N . ASN A 1 199 ? -63.287 -5.860 51.478 1.00 54.38 199 ASN A N 1
ATOM 1631 C CA . ASN A 1 199 ? -62.699 -4.760 52.258 1.00 54.38 199 ASN A CA 1
ATOM 1632 C C . ASN A 1 199 ? -63.368 -3.390 52.043 1.00 54.38 199 ASN A C 1
ATOM 1634 O O . ASN A 1 199 ? -62.875 -2.372 52.545 1.00 54.38 199 ASN A O 1
ATOM 1638 N N . ARG A 1 200 ? -64.492 -3.332 51.316 1.00 49.22 200 ARG A N 1
ATOM 1639 C CA . ARG A 1 200 ? -65.220 -2.082 51.032 1.00 49.22 200 ARG A CA 1
ATOM 1640 C C . ARG A 1 200 ? -65.711 -1.365 52.296 1.00 49.22 200 ARG A C 1
ATOM 1642 O O . ARG A 1 200 ? -65.861 -0.147 52.265 1.00 49.22 200 ARG A O 1
ATOM 1649 N N . GLU A 1 201 ? -65.883 -2.090 53.401 1.00 45.69 201 GLU A N 1
ATOM 1650 C CA . GLU A 1 201 ? -66.299 -1.533 54.696 1.00 45.69 201 GLU A CA 1
ATOM 1651 C C . GLU A 1 201 ? -65.136 -0.941 55.519 1.00 45.69 201 GLU A C 1
ATOM 1653 O O . GLU A 1 201 ? -65.374 -0.092 56.370 1.00 45.69 201 GLU A O 1
ATOM 1658 N N . ILE A 1 202 ? -63.871 -1.276 55.223 1.00 45.06 202 ILE A N 1
ATOM 1659 C CA . ILE A 1 202 ? -62.703 -0.849 56.028 1.00 45.06 202 ILE A CA 1
ATOM 1660 C C . ILE A 1 202 ? -61.950 0.342 55.389 1.00 45.06 202 ILE A C 1
ATOM 1662 O O . ILE A 1 202 ? -61.303 1.134 56.077 1.00 45.06 202 ILE A O 1
ATOM 1666 N N . TYR A 1 203 ? -62.055 0.538 54.069 1.00 46.59 203 TYR A N 1
ATOM 1667 C CA . TYR A 1 203 ? -61.299 1.581 53.352 1.00 46.59 203 TYR A CA 1
ATOM 1668 C C . TYR A 1 203 ? -61.881 3.000 53.508 1.00 46.59 203 TYR A C 1
ATOM 1670 O O . TYR A 1 203 ? -61.147 3.991 53.449 1.00 46.59 203 TYR A O 1
ATOM 1678 N N . LEU A 1 204 ? -63.193 3.111 53.752 1.00 50.16 204 LEU A N 1
ATOM 1679 C CA . LEU A 1 204 ? -63.879 4.397 53.940 1.00 50.16 204 LEU A CA 1
ATOM 1680 C C . LEU A 1 204 ? -63.454 5.118 55.230 1.00 50.16 204 LEU A C 1
ATOM 1682 O O . LEU A 1 204 ? -63.487 6.348 55.279 1.00 50.16 204 LEU A O 1
ATOM 1686 N N . GLU A 1 205 ? -62.985 4.388 56.245 1.00 47.78 205 GLU A N 1
ATOM 1687 C CA . GLU A 1 205 ? -62.496 4.985 57.494 1.00 47.78 205 GLU A CA 1
ATOM 1688 C C . GLU A 1 205 ? -61.049 5.488 57.388 1.00 47.78 205 GLU A C 1
ATOM 1690 O O . GLU A 1 205 ? -60.706 6.528 57.955 1.00 47.78 205 GLU A O 1
ATOM 1695 N N . GLN A 1 206 ? -60.200 4.821 56.601 1.00 45.81 206 GLN A N 1
ATOM 1696 C CA . GLN A 1 206 ? -58.782 5.186 56.479 1.00 45.81 206 GLN A CA 1
ATOM 1697 C C . GLN A 1 206 ? -58.528 6.353 55.508 1.00 45.81 206 GLN A C 1
ATOM 1699 O O . GLN A 1 206 ? -57.525 7.061 55.647 1.00 45.81 206 GLN A O 1
ATOM 1704 N N . LEU A 1 207 ? -59.447 6.614 54.569 1.00 39.72 207 LEU A N 1
ATOM 1705 C CA . LEU A 1 207 ? -59.347 7.726 53.613 1.00 39.72 207 LEU A CA 1
ATOM 1706 C C . LEU A 1 207 ? -59.525 9.104 54.285 1.00 39.72 207 LEU A C 1
ATOM 1708 O O . LEU A 1 207 ? -58.937 10.085 53.843 1.00 39.72 207 LEU A O 1
ATOM 1712 N N . ARG A 1 208 ? -60.242 9.175 55.417 1.00 47.88 208 ARG A N 1
ATOM 1713 C CA . ARG A 1 208 ? -60.423 10.418 56.196 1.00 47.88 208 ARG A CA 1
ATOM 1714 C C . ARG A 1 208 ? -59.194 10.836 57.005 1.00 47.88 208 ARG A C 1
ATOM 1716 O O . ARG A 1 208 ? -59.060 12.012 57.339 1.00 47.88 208 ARG A O 1
ATOM 1723 N N . VAL A 1 209 ? -58.300 9.897 57.319 1.00 40.38 209 VAL A N 1
ATOM 1724 C CA . VAL A 1 209 ? -57.097 10.156 58.132 1.00 40.38 209 VAL A CA 1
ATOM 1725 C C . VAL A 1 209 ? -55.899 10.530 57.254 1.00 40.38 209 VAL A C 1
ATOM 1727 O O . VAL A 1 209 ? -55.054 11.320 57.666 1.00 40.38 209 VAL A O 1
ATOM 1730 N N . ARG A 1 210 ? -55.845 10.043 56.007 1.00 40.91 210 ARG A N 1
ATOM 1731 C CA . ARG A 1 210 ? -54.674 10.205 55.129 1.00 40.91 210 ARG A CA 1
ATOM 1732 C C . ARG A 1 210 ? -54.704 11.448 54.221 1.00 40.91 210 ARG A C 1
ATOM 1734 O O . ARG A 1 210 ? -53.714 11.722 53.550 1.00 40.91 210 ARG A O 1
ATOM 1741 N N . GLU A 1 211 ? -55.779 12.242 54.247 1.00 42.25 211 GLU A N 1
ATOM 1742 C CA . GLU A 1 211 ? -55.883 13.515 53.505 1.00 42.25 211 GLU A CA 1
ATOM 1743 C C . GLU A 1 211 ? -55.234 14.726 54.205 1.00 42.25 211 GLU A C 1
ATOM 1745 O O . GLU A 1 211 ? -55.103 15.788 53.594 1.00 42.25 211 GLU A O 1
ATOM 1750 N N . LYS A 1 212 ? -54.773 14.603 55.459 1.00 43.12 212 LYS A N 1
ATOM 1751 C CA . LYS A 1 212 ? -54.174 15.741 56.186 1.00 43.12 212 LYS A CA 1
ATOM 1752 C C . LYS A 1 212 ? -52.647 15.836 56.153 1.00 43.12 212 LYS A C 1
ATOM 1754 O O . LYS A 1 212 ? -52.131 16.861 56.584 1.00 43.12 212 LYS A O 1
ATOM 1759 N N . GLU A 1 213 ? -51.920 14.861 55.603 1.00 46.81 213 GLU A N 1
ATOM 1760 C CA . GLU A 1 213 ? -50.454 14.810 55.789 1.00 46.81 213 GLU A CA 1
ATOM 1761 C C . GLU A 1 213 ? -49.577 14.879 54.532 1.00 46.81 213 GLU A C 1
ATOM 1763 O O . GLU A 1 213 ? -48.357 14.829 54.654 1.00 46.81 213 GLU A O 1
ATOM 1768 N N . ARG A 1 214 ? -50.114 15.077 53.322 1.00 41.00 214 ARG A N 1
ATOM 1769 C CA . ARG A 1 214 ? -49.256 15.349 52.147 1.00 41.00 214 ARG A CA 1
ATOM 1770 C C . ARG A 1 214 ? -49.783 16.475 51.275 1.00 41.00 214 ARG A C 1
ATOM 1772 O O . ARG A 1 214 ? -50.202 16.279 50.139 1.00 41.00 214 ARG A O 1
ATOM 1779 N N . ARG A 1 215 ? -49.697 17.688 51.817 1.00 44.22 215 ARG A N 1
ATOM 1780 C CA . ARG A 1 215 ? -49.471 18.874 50.990 1.00 44.22 215 ARG A CA 1
ATOM 1781 C C . ARG A 1 215 ? -47.968 18.968 50.728 1.00 44.22 215 ARG A C 1
ATOM 1783 O O . ARG A 1 215 ? -47.191 18.849 51.663 1.00 44.22 215 ARG A O 1
ATOM 1790 N N . THR A 1 216 ? -47.657 19.188 49.452 1.00 40.69 216 THR A N 1
ATOM 1791 C CA . THR A 1 216 ? -46.355 19.499 48.839 1.00 40.69 216 THR A CA 1
ATOM 1792 C C . THR A 1 216 ? -45.356 18.339 48.675 1.00 40.69 216 THR A C 1
ATOM 1794 O O . THR A 1 216 ? -45.130 17.532 49.571 1.00 40.69 216 THR A O 1
ATOM 1797 N N . THR A 1 217 ? -44.672 18.334 47.519 1.00 48.03 217 THR A N 1
ATOM 1798 C CA . THR A 1 217 ? -43.340 17.719 47.277 1.00 48.03 217 THR A CA 1
ATOM 1799 C C . THR A 1 217 ? -43.207 16.374 46.532 1.00 48.03 217 THR A C 1
ATOM 1801 O O . THR A 1 217 ? -42.267 15.643 46.819 1.00 48.03 217 THR A O 1
ATOM 1804 N N . VAL A 1 218 ? -44.024 16.038 45.516 1.00 43.59 218 VAL A N 1
ATOM 1805 C CA . VAL A 1 218 ? -43.606 14.994 44.523 1.00 43.59 218 VAL A CA 1
ATOM 1806 C C . VAL A 1 218 ? -43.968 15.296 43.053 1.00 43.59 218 VAL A C 1
ATOM 1808 O O . VAL A 1 218 ? -43.493 14.604 42.159 1.00 43.59 218 VAL A O 1
ATOM 1811 N N . LEU A 1 219 ? -44.719 16.354 42.730 1.00 38.19 219 LEU A N 1
ATOM 1812 C CA . LEU A 1 219 ? -45.138 16.588 41.333 1.00 38.19 219 LEU A CA 1
ATOM 1813 C C . LEU A 1 219 ? -44.187 17.431 40.460 1.00 38.19 219 LEU A C 1
ATOM 1815 O O . LEU A 1 219 ? -44.464 17.587 39.279 1.00 38.19 219 LEU A O 1
ATOM 1819 N N . GLU A 1 220 ? -43.030 17.874 40.961 1.00 43.50 220 GLU A N 1
ATOM 1820 C CA . GLU A 1 220 ? -42.031 18.595 40.138 1.00 43.50 220 GLU A CA 1
ATOM 1821 C C . GLU A 1 220 ? -40.715 17.832 39.898 1.00 43.50 220 GLU A C 1
ATOM 1823 O O . GLU A 1 220 ? -39.899 18.259 39.088 1.00 43.50 220 GLU A O 1
ATOM 1828 N N . ALA A 1 221 ? -40.505 16.661 40.511 1.00 42.69 221 ALA A N 1
ATOM 1829 C CA . ALA A 1 221 ? -39.222 15.950 40.398 1.00 42.69 221 ALA A CA 1
ATOM 1830 C C . ALA A 1 221 ? -39.142 14.932 39.240 1.00 42.69 221 ALA A C 1
ATOM 1832 O O . ALA A 1 221 ? -38.050 14.491 38.895 1.00 42.69 221 ALA A O 1
ATOM 1833 N N . ILE A 1 222 ? -40.266 14.551 38.616 1.00 45.00 222 ILE A N 1
ATOM 1834 C CA . ILE A 1 222 ? -40.287 13.502 37.568 1.00 45.00 222 ILE A CA 1
ATOM 1835 C C . ILE A 1 222 ? -40.700 14.045 36.185 1.00 45.00 222 ILE A C 1
ATOM 1837 O O . ILE A 1 222 ? -40.526 13.367 35.176 1.00 45.00 222 ILE A O 1
ATOM 1841 N N . ALA A 1 223 ? -41.131 15.305 36.084 1.00 42.50 223 ALA A N 1
ATOM 1842 C CA . ALA A 1 223 ? -41.502 15.909 34.799 1.00 42.50 223 ALA A CA 1
ATOM 1843 C C . ALA A 1 223 ? -40.334 16.582 34.040 1.00 42.50 223 ALA A C 1
ATOM 1845 O O . ALA A 1 223 ? -40.485 16.880 32.859 1.00 42.50 223 ALA A O 1
ATOM 1846 N N . ALA A 1 224 ? -39.163 16.785 34.662 1.00 42.22 224 ALA A N 1
ATOM 1847 C CA . ALA A 1 224 ? -38.059 17.548 34.055 1.00 42.22 224 ALA A CA 1
ATOM 1848 C C . ALA A 1 224 ? -36.803 16.728 33.675 1.00 42.22 224 ALA A C 1
ATOM 1850 O O . ALA A 1 224 ? -35.899 17.260 33.039 1.00 42.22 224 ALA A O 1
ATOM 1851 N N . GLY A 1 225 ? -36.723 15.437 34.018 1.00 44.22 225 GLY A N 1
ATOM 1852 C CA . GLY A 1 225 ? -35.492 14.639 33.845 1.00 44.22 225 GLY A CA 1
ATOM 1853 C C . GLY A 1 225 ? -35.527 13.542 32.773 1.00 44.22 225 GLY A C 1
ATOM 1854 O O . GLY A 1 225 ? -34.526 12.863 32.570 1.00 44.22 225 GLY A O 1
ATOM 1855 N N . GLY A 1 226 ? -36.665 13.326 32.105 1.00 41.59 226 GLY A N 1
ATOM 1856 C CA . GLY A 1 226 ? -36.928 12.106 31.323 1.00 41.59 226 GLY A CA 1
ATOM 1857 C C . GLY A 1 226 ? -36.994 12.255 29.800 1.00 41.59 226 GLY A C 1
ATOM 1858 O O . GLY A 1 226 ? -37.408 11.308 29.140 1.00 41.59 226 GLY A O 1
ATOM 1859 N N . GLN A 1 227 ? -36.632 13.409 29.223 1.00 42.59 227 GLN A N 1
ATOM 1860 C CA . GLN A 1 227 ? -36.766 13.646 27.771 1.00 42.59 227 GLN A CA 1
ATOM 1861 C C . GLN A 1 227 ? -35.465 13.971 27.012 1.00 42.59 227 GLN A C 1
ATOM 1863 O O . GLN A 1 227 ? -35.502 14.055 25.788 1.00 42.59 227 GLN A O 1
ATOM 1868 N N . MET A 1 228 ? -34.302 14.064 27.668 1.00 42.00 228 MET A N 1
ATOM 1869 C CA . MET A 1 228 ? -33.049 14.472 26.994 1.00 42.00 228 MET A CA 1
ATOM 1870 C C . MET A 1 228 ? -32.088 13.340 26.596 1.00 42.00 228 MET A C 1
ATOM 1872 O O . MET A 1 228 ? -31.072 13.603 25.966 1.00 42.00 228 MET A O 1
ATOM 1876 N N . ILE A 1 229 ? -32.399 12.072 26.885 1.00 45.94 229 ILE A N 1
ATOM 1877 C CA . ILE A 1 229 ? -31.499 10.943 26.555 1.00 45.94 229 ILE A CA 1
ATOM 1878 C C . ILE A 1 229 ? -32.017 10.105 25.366 1.00 45.94 229 ILE A C 1
ATOM 1880 O O . ILE A 1 229 ? -31.248 9.423 24.695 1.00 45.94 229 ILE A O 1
ATOM 1884 N N . GLY A 1 230 ? -33.302 10.218 25.013 1.00 44.56 230 GLY A N 1
ATOM 1885 C CA . GLY A 1 230 ? -33.942 9.399 23.972 1.00 44.56 230 GLY A CA 1
ATOM 1886 C C . GLY A 1 230 ? -33.811 9.891 22.524 1.00 44.56 230 GLY A C 1
ATOM 1887 O O . GLY A 1 230 ? -34.366 9.261 21.630 1.00 44.56 230 GLY A O 1
ATOM 1888 N N . ARG A 1 231 ? -33.114 11.006 22.263 1.00 47.94 231 ARG A N 1
ATOM 1889 C CA . ARG A 1 231 ? -33.029 11.621 20.919 1.00 47.94 231 ARG A CA 1
ATOM 1890 C C . ARG A 1 231 ? -31.607 11.834 20.384 1.00 47.94 231 ARG A C 1
ATOM 1892 O O . ARG A 1 231 ? -31.458 12.387 19.305 1.00 47.94 231 ARG A O 1
ATOM 1899 N N . GLY A 1 232 ? -30.574 11.386 21.104 1.00 46.00 232 GLY A N 1
ATOM 1900 C CA . GLY A 1 232 ? -29.177 11.763 20.837 1.00 46.00 232 GLY A CA 1
ATOM 1901 C C . GLY A 1 232 ? -28.313 10.802 20.008 1.00 46.00 232 GLY A C 1
ATOM 1902 O O . GLY A 1 232 ? -27.176 11.148 19.724 1.00 46.00 232 GLY A O 1
ATOM 1903 N N . LEU A 1 233 ? -28.787 9.610 19.617 1.00 46.12 233 LEU A N 1
ATOM 1904 C CA . LEU A 1 233 ? -27.949 8.630 18.885 1.00 46.12 233 LEU A CA 1
ATOM 1905 C C . LEU A 1 233 ? -28.508 8.183 17.523 1.00 46.12 233 LEU A C 1
ATOM 1907 O O . LEU A 1 233 ? -27.818 7.485 16.786 1.00 46.12 233 LEU A O 1
ATOM 1911 N N . GLY A 1 234 ? -29.721 8.609 17.155 1.00 44.69 234 GLY A N 1
ATOM 1912 C CA . GLY A 1 234 ? -30.335 8.286 15.858 1.00 44.69 234 GLY A CA 1
ATOM 1913 C C . GLY A 1 234 ? -30.146 9.351 14.771 1.00 44.69 234 GLY A C 1
ATOM 1914 O O . GLY A 1 234 ? -30.236 9.027 13.593 1.00 44.69 234 GLY A O 1
ATOM 1915 N N . SER A 1 235 ? -29.863 10.603 15.146 1.00 44.38 235 SER A N 1
ATOM 1916 C CA . SER A 1 235 ? -29.776 11.742 14.217 1.00 44.38 235 SER A CA 1
ATOM 1917 C C . SER A 1 235 ? -28.393 11.950 13.593 1.00 44.38 235 SER A C 1
ATOM 1919 O O . SER A 1 235 ? -28.284 12.640 12.592 1.00 44.38 235 SER A O 1
ATOM 1921 N N . PHE A 1 236 ? -27.332 11.323 14.110 1.00 51.56 236 PHE A N 1
ATOM 1922 C CA . PHE A 1 236 ? -25.973 11.545 13.592 1.00 51.56 236 PHE A CA 1
ATOM 1923 C C . PHE A 1 236 ? -25.630 10.751 12.320 1.00 51.56 236 PHE A C 1
ATOM 1925 O O . PHE A 1 236 ? -24.683 11.110 11.627 1.00 51.56 236 PHE A O 1
ATOM 1932 N N . PHE A 1 237 ? -26.387 9.702 11.974 1.00 52.72 237 PHE A N 1
ATOM 1933 C CA . PHE A 1 237 ? -26.091 8.874 10.792 1.00 52.72 237 PHE A CA 1
ATOM 1934 C C . PHE A 1 237 ? -26.977 9.178 9.576 1.00 52.72 237 PHE A C 1
ATOM 1936 O O . PHE A 1 237 ? -26.525 9.014 8.446 1.00 52.72 237 PHE A O 1
ATOM 1943 N N . SER A 1 238 ? -28.210 9.655 9.774 1.00 54.56 238 SER A N 1
ATOM 1944 C CA . SER A 1 238 ? -29.115 10.034 8.676 1.00 54.56 238 SER A CA 1
ATOM 1945 C C . SER A 1 238 ? -28.850 11.434 8.119 1.00 54.56 238 SER A C 1
ATOM 1947 O O . SER A 1 238 ? -29.274 11.745 7.002 1.00 54.56 238 SER A O 1
ATOM 1949 N N . ASP A 1 239 ? -28.151 12.278 8.881 1.00 53.16 239 ASP A N 1
ATOM 1950 C CA . ASP A 1 239 ? -27.968 13.677 8.515 1.00 53.16 239 ASP A CA 1
ATOM 1951 C C . ASP A 1 239 ? -26.873 13.899 7.478 1.00 53.16 239 ASP A C 1
ATOM 1953 O O . ASP A 1 239 ? -27.010 14.834 6.719 1.00 53.16 239 ASP A O 1
ATOM 1957 N N . LEU A 1 240 ? -25.858 13.053 7.284 1.00 57.38 240 LEU A N 1
ATOM 1958 C CA . LEU A 1 240 ? -24.785 13.418 6.337 1.00 57.38 240 LEU A CA 1
ATOM 1959 C C . LEU A 1 240 ? -25.277 13.588 4.880 1.00 57.38 240 LEU A C 1
ATOM 1961 O O . LEU A 1 240 ? -24.884 14.528 4.193 1.00 57.38 240 LEU A O 1
ATOM 1965 N N . GLY A 1 241 ? -26.183 12.718 4.423 1.00 52.91 241 GLY A N 1
ATOM 1966 C CA . GLY A 1 241 ? -26.774 12.814 3.080 1.00 52.91 241 GLY A CA 1
ATOM 1967 C C . GLY A 1 241 ? -27.891 13.858 2.967 1.00 52.91 241 GLY A C 1
ATOM 1968 O O . GLY A 1 241 ? -28.096 14.438 1.901 1.00 52.91 241 GLY A O 1
ATOM 1969 N N . THR A 1 242 ? -28.596 14.128 4.068 1.00 55.59 242 THR A N 1
ATOM 1970 C CA . THR A 1 242 ? -29.707 15.091 4.107 1.00 55.59 242 THR A CA 1
ATOM 1971 C C . THR A 1 242 ? -29.185 16.517 4.281 1.00 55.59 242 THR A C 1
ATOM 1973 O O . THR A 1 242 ? -29.654 17.420 3.596 1.00 55.59 242 THR A O 1
ATOM 1976 N N . LEU A 1 243 ? -28.151 16.722 5.099 1.00 53.44 243 LEU A N 1
ATOM 1977 C CA . LEU A 1 243 ? -27.467 18.001 5.295 1.00 53.44 243 LEU A CA 1
ATOM 1978 C C . LEU A 1 243 ? -26.780 18.444 4.004 1.00 53.44 243 LEU A C 1
ATOM 1980 O O . LEU A 1 243 ? -26.901 19.604 3.656 1.00 53.44 243 LEU A O 1
ATOM 1984 N N . MET A 1 244 ? -26.165 17.547 3.227 1.00 56.31 244 MET A N 1
ATOM 1985 C CA . MET A 1 244 ? -25.521 17.935 1.961 1.00 56.31 244 MET A CA 1
ATOM 1986 C C . MET A 1 244 ? -26.531 18.428 0.906 1.00 56.31 244 MET A C 1
ATOM 1988 O O . MET A 1 244 ? -26.283 19.420 0.225 1.00 56.31 244 MET A O 1
ATOM 1992 N N . ASN A 1 245 ? -27.705 17.792 0.820 1.00 57.12 245 ASN A N 1
ATOM 1993 C CA . ASN A 1 245 ? -28.763 18.188 -0.118 1.00 57.12 245 ASN A CA 1
ATOM 1994 C C . ASN A 1 245 ? -29.622 19.364 0.386 1.00 57.12 245 ASN A C 1
ATOM 1996 O O . ASN A 1 245 ? -30.183 20.098 -0.423 1.00 57.12 245 ASN A O 1
ATOM 2000 N N . THR A 1 246 ? -29.716 19.568 1.703 1.00 52.06 246 THR A N 1
ATOM 2001 C CA . THR A 1 246 ? -30.504 20.660 2.311 1.00 52.06 246 THR A CA 1
ATOM 2002 C C . THR A 1 246 ? -29.663 21.929 2.519 1.00 52.06 246 THR A C 1
ATOM 2004 O O . THR A 1 246 ? -30.164 23.035 2.327 1.00 52.06 246 THR A O 1
ATOM 2007 N N . ALA A 1 247 ? -28.366 21.799 2.824 1.00 46.34 247 ALA A N 1
ATOM 2008 C CA . ALA A 1 247 ? -27.424 22.917 2.959 1.00 46.34 247 ALA A CA 1
ATOM 2009 C C . ALA A 1 247 ? -27.179 23.644 1.633 1.00 46.34 247 ALA A C 1
ATOM 2011 O O . ALA A 1 247 ? -27.030 24.863 1.632 1.00 46.34 247 ALA A O 1
ATOM 2012 N N . ALA A 1 248 ? -27.238 22.930 0.501 1.00 51.03 248 ALA A N 1
ATOM 2013 C CA . ALA A 1 248 ? -27.152 23.532 -0.830 1.00 51.03 248 ALA A CA 1
ATOM 2014 C C . ALA A 1 248 ? -28.278 24.548 -1.114 1.00 51.03 248 ALA A C 1
ATOM 2016 O O . ALA A 1 248 ? -28.138 25.375 -2.012 1.00 51.03 248 ALA A O 1
ATOM 2017 N N . GLY A 1 249 ? -29.384 24.499 -0.359 1.00 53.72 249 GLY A N 1
ATOM 2018 C CA . GLY A 1 249 ? -30.503 25.430 -0.496 1.00 53.72 249 GLY A CA 1
ATOM 2019 C C . GLY A 1 249 ? -30.616 26.504 0.591 1.00 53.72 249 GLY A C 1
ATOM 2020 O O . GLY A 1 249 ? -31.326 27.478 0.356 1.00 53.72 249 GLY A O 1
ATOM 2021 N N . LEU A 1 250 ? -29.995 26.350 1.773 1.00 48.28 250 LEU A N 1
ATOM 2022 C CA . LEU A 1 250 ? -30.372 27.156 2.954 1.00 48.28 250 LEU A CA 1
ATOM 2023 C C . LEU A 1 250 ? -29.246 27.569 3.925 1.00 48.28 250 LEU A C 1
ATOM 2025 O O . LEU A 1 250 ? -29.547 28.263 4.894 1.00 48.28 250 LEU A O 1
ATOM 2029 N N . THR A 1 251 ? -27.973 27.224 3.706 1.00 57.12 251 THR A N 1
ATOM 2030 C CA . THR A 1 251 ? -26.880 27.690 4.589 1.00 57.12 251 THR A CA 1
ATOM 2031 C C . THR A 1 251 ? -25.736 28.302 3.791 1.00 57.12 251 THR A C 1
ATOM 2033 O O . THR A 1 251 ? -25.068 27.607 3.030 1.00 57.12 251 THR A O 1
ATOM 2036 N N . THR A 1 252 ? -25.489 29.596 3.994 1.00 61.56 252 THR A N 1
ATOM 2037 C CA . THR A 1 252 ? -24.358 30.341 3.414 1.00 61.56 252 THR A CA 1
ATOM 2038 C C . THR A 1 252 ? -23.028 30.086 4.127 1.00 61.56 252 THR A C 1
ATOM 2040 O O . THR A 1 252 ? -21.990 30.513 3.632 1.00 61.56 252 THR A O 1
ATOM 2043 N N . ASP A 1 253 ? -23.047 29.369 5.255 1.00 75.69 253 ASP A N 1
ATOM 2044 C CA . ASP A 1 253 ? -21.919 29.284 6.184 1.00 75.69 253 ASP A CA 1
ATOM 2045 C C . ASP A 1 253 ? -21.361 27.852 6.216 1.00 75.69 253 ASP A C 1
ATOM 2047 O O . ASP A 1 253 ? -21.613 27.078 7.141 1.00 75.69 253 ASP A O 1
ATOM 2051 N N . PHE A 1 254 ? -20.616 27.470 5.178 1.00 76.94 254 PHE A N 1
ATOM 2052 C CA . PHE A 1 254 ? -19.853 26.219 5.154 1.00 76.94 254 PHE A CA 1
ATOM 2053 C C . PHE A 1 254 ? -18.359 26.518 4.994 1.00 76.94 254 PHE A C 1
ATOM 2055 O O . PHE A 1 254 ? -17.972 27.421 4.259 1.00 76.94 254 PHE A O 1
ATOM 2062 N N . SER A 1 255 ? -17.511 25.753 5.686 1.00 85.31 255 SER A N 1
ATOM 2063 C CA . SER A 1 255 ? -16.051 25.839 5.568 1.00 85.31 255 SER A CA 1
ATOM 2064 C C . SER A 1 255 ? -15.510 24.547 4.961 1.00 85.31 255 SER A C 1
ATOM 2066 O O . SER A 1 255 ? -15.872 23.451 5.396 1.00 85.31 255 SER A O 1
ATOM 2068 N N . LEU A 1 256 ? -14.661 24.677 3.940 1.00 82.75 256 LEU A N 1
ATOM 2069 C CA . LEU A 1 256 ? -13.976 23.565 3.289 1.00 82.75 256 LEU A CA 1
ATOM 2070 C C . LEU A 1 256 ? -12.510 23.554 3.732 1.00 82.75 256 LEU A C 1
ATOM 2072 O O . LEU A 1 256 ? -11.771 24.487 3.442 1.00 82.75 256 LEU A O 1
ATOM 2076 N N . VAL A 1 257 ? -12.087 22.481 4.402 1.00 89.56 257 VAL A N 1
ATOM 2077 C CA . VAL A 1 257 ? -10.691 22.283 4.822 1.00 89.56 257 VAL A CA 1
ATOM 2078 C C . VAL A 1 257 ? -10.065 21.180 3.972 1.00 89.56 257 VAL A C 1
ATOM 2080 O O . VAL A 1 257 ? -10.554 20.049 3.960 1.00 89.56 257 VAL A O 1
ATOM 2083 N N . LEU A 1 258 ? -8.979 21.505 3.269 1.00 86.00 258 LEU A N 1
ATOM 2084 C CA . LEU A 1 258 ? -8.206 20.570 2.448 1.00 86.00 258 LEU A CA 1
ATOM 2085 C C . LEU A 1 258 ? -6.861 20.274 3.125 1.00 86.00 258 LEU A C 1
ATOM 2087 O O . LEU A 1 258 ? -6.239 21.169 3.687 1.00 86.00 258 LEU A O 1
ATOM 2091 N N . ALA A 1 259 ? -6.394 19.025 3.055 1.00 88.12 259 ALA A N 1
ATOM 2092 C CA . ALA A 1 259 ? -5.090 18.615 3.579 1.00 88.12 259 ALA A CA 1
ATOM 2093 C C . ALA A 1 259 ? -4.329 17.803 2.522 1.00 88.12 259 ALA A C 1
ATOM 2095 O O . ALA A 1 259 ? -4.847 16.812 2.005 1.00 88.12 259 ALA A O 1
ATOM 2096 N N . THR A 1 260 ? -3.098 18.208 2.204 1.00 85.44 260 THR A N 1
ATOM 2097 C CA . THR A 1 260 ? -2.222 17.519 1.245 1.00 85.44 260 THR A CA 1
ATOM 2098 C C . THR A 1 260 ? -0.778 17.520 1.734 1.00 85.44 260 THR A C 1
ATOM 2100 O O . THR A 1 260 ? -0.331 18.473 2.362 1.00 85.44 260 THR A O 1
ATOM 2103 N N . ASN A 1 261 ? -0.033 16.467 1.394 1.00 84.56 261 ASN A N 1
ATOM 2104 C CA . ASN A 1 261 ? 1.420 16.419 1.590 1.00 84.56 261 ASN A CA 1
ATOM 2105 C C . ASN A 1 261 ? 2.187 17.010 0.392 1.00 84.56 261 ASN A C 1
ATOM 2107 O O . ASN A 1 261 ? 3.414 17.032 0.399 1.00 84.56 261 ASN A O 1
ATOM 2111 N N . ARG A 1 262 ? 1.480 17.404 -0.677 1.00 81.44 262 ARG A N 1
ATOM 2112 C CA . ARG A 1 262 ? 2.054 17.945 -1.915 1.00 81.44 262 ARG A CA 1
ATOM 2113 C C . ARG A 1 262 ? 1.243 19.163 -2.370 1.00 81.44 262 ARG A C 1
ATOM 2115 O O . ARG A 1 262 ? 0.407 19.022 -3.265 1.00 81.44 262 ARG A O 1
ATOM 2122 N N . PRO A 1 263 ? 1.440 20.336 -1.745 1.00 78.31 263 PRO A N 1
ATOM 2123 C CA . PRO A 1 263 ? 0.685 21.545 -2.088 1.00 78.31 263 PRO A CA 1
ATOM 2124 C C . PRO A 1 263 ? 0.926 21.996 -3.536 1.00 78.31 263 PRO A C 1
ATOM 2126 O O . PRO A 1 263 ? 0.021 22.515 -4.178 1.00 78.31 263 PRO A O 1
ATOM 2129 N N . GLU A 1 264 ? 2.098 21.692 -4.096 1.00 77.19 264 GLU A N 1
ATOM 2130 C CA . GLU A 1 264 ? 2.464 21.992 -5.489 1.00 77.19 264 GLU A CA 1
ATOM 2131 C C . GLU A 1 264 ? 1.594 21.278 -6.537 1.00 77.19 264 GLU A C 1
ATOM 2133 O O . GLU A 1 264 ? 1.558 21.686 -7.692 1.00 77.19 264 GLU A O 1
ATOM 2138 N N . GLN A 1 265 ? 0.906 20.196 -6.160 1.00 80.56 265 GLN A N 1
ATOM 2139 C CA . GLN A 1 265 ? 0.049 19.442 -7.080 1.00 80.56 265 GLN A CA 1
ATOM 2140 C C . GLN A 1 265 ? -1.347 20.045 -7.232 1.00 80.56 265 GLN A C 1
ATOM 2142 O O . GLN A 1 265 ? -2.126 19.560 -8.055 1.00 80.56 265 GLN A O 1
ATOM 2147 N N . PHE A 1 266 ? -1.688 21.064 -6.441 1.00 81.75 266 PHE A N 1
ATOM 2148 C CA . PHE A 1 266 ? -2.939 21.771 -6.643 1.00 81.75 266 PHE A CA 1
ATOM 2149 C C . PHE A 1 266 ? -2.883 22.590 -7.927 1.00 81.75 266 PHE A C 1
ATOM 2151 O O . PHE A 1 266 ? -1.950 23.357 -8.161 1.00 81.75 266 PHE A O 1
ATOM 2158 N N . ASP A 1 267 ? -3.916 22.417 -8.751 1.00 82.94 267 ASP A N 1
ATOM 2159 C CA . ASP A 1 267 ? -4.113 23.243 -9.932 1.00 82.94 267 ASP A CA 1
ATOM 2160 C C . ASP A 1 267 ? -4.279 24.712 -9.518 1.00 82.94 267 ASP A C 1
ATOM 2162 O O . ASP A 1 267 ? -4.816 25.022 -8.447 1.00 82.94 267 ASP A O 1
ATOM 2166 N N . TRP A 1 268 ? -3.842 25.621 -10.385 1.00 83.88 268 TRP A N 1
ATOM 2167 C CA . TRP A 1 268 ? -3.848 27.061 -10.135 1.00 83.88 268 TRP A CA 1
ATOM 2168 C C . TRP A 1 268 ? -5.241 27.558 -9.719 1.00 83.88 268 TRP A C 1
ATOM 2170 O O . TRP A 1 268 ? -5.352 28.398 -8.833 1.00 83.88 268 TRP A O 1
ATOM 2180 N N . ALA A 1 269 ? -6.303 26.980 -10.290 1.00 83.06 269 ALA A N 1
ATOM 2181 C CA . ALA A 1 269 ? -7.688 27.354 -10.019 1.00 83.06 269 ALA A CA 1
ATOM 2182 C C . ALA A 1 269 ? -8.176 26.977 -8.609 1.00 83.06 269 ALA A C 1
ATOM 2184 O O . ALA A 1 269 ? -9.120 27.582 -8.104 1.00 83.06 269 ALA A O 1
ATOM 2185 N N . VAL A 1 270 ? -7.575 25.960 -7.984 1.00 82.56 270 VAL A N 1
ATOM 2186 C CA . VAL A 1 270 ? -7.880 25.583 -6.596 1.00 82.56 270 VAL A CA 1
ATOM 2187 C C . VAL A 1 270 ? -7.110 26.488 -5.646 1.00 82.56 270 VAL A C 1
ATOM 2189 O O . VAL A 1 270 ? -7.707 27.018 -4.717 1.00 82.56 270 VAL A O 1
ATOM 2192 N N . ASN A 1 271 ? -5.823 26.720 -5.916 1.00 81.81 271 ASN A N 1
ATOM 2193 C CA . ASN A 1 271 ? -4.983 27.600 -5.100 1.00 81.81 271 ASN A CA 1
ATOM 2194 C C . ASN A 1 271 ? -5.493 29.048 -5.076 1.00 81.81 271 ASN A C 1
ATOM 2196 O O . ASN A 1 271 ? -5.450 29.674 -4.026 1.00 81.81 271 ASN A O 1
ATOM 2200 N N . ASP A 1 272 ? -6.042 29.549 -6.186 1.00 85.62 272 ASP A N 1
ATOM 2201 C CA . ASP A 1 272 ? -6.675 30.878 -6.260 1.00 85.62 272 ASP A CA 1
ATOM 2202 C C . ASP A 1 272 ? -7.910 31.022 -5.345 1.00 85.62 272 ASP A C 1
ATOM 2204 O O . ASP A 1 272 ? -8.321 32.128 -5.014 1.00 85.62 272 ASP A O 1
ATOM 2208 N N . ARG A 1 273 ? -8.508 29.902 -4.917 1.00 87.75 273 ARG A N 1
ATOM 2209 C CA . ARG A 1 273 ? -9.721 29.856 -4.081 1.00 87.75 273 ARG A CA 1
ATOM 2210 C C . ARG A 1 273 ? -9.456 29.434 -2.635 1.00 87.75 273 ARG A C 1
ATOM 2212 O O . ARG A 1 273 ? -10.411 29.222 -1.889 1.00 87.75 273 ARG A O 1
ATOM 2219 N N . LEU A 1 274 ? -8.196 29.235 -2.257 1.00 86.31 274 LEU A N 1
ATOM 2220 C CA . LEU A 1 274 ? -7.801 28.898 -0.894 1.00 86.31 274 LEU A CA 1
ATOM 2221 C C . LEU A 1 274 ? -7.348 30.171 -0.178 1.00 86.31 274 LEU A C 1
ATOM 2223 O O . LEU A 1 274 ? -6.270 30.683 -0.461 1.00 86.31 274 LEU A O 1
ATOM 2227 N N . ASP A 1 275 ? -8.163 30.652 0.760 1.00 86.19 275 ASP A N 1
ATOM 2228 C CA . ASP A 1 275 ? -7.872 31.892 1.492 1.00 86.19 275 ASP A CA 1
ATOM 2229 C C . ASP A 1 275 ? -6.723 31.723 2.500 1.00 86.19 275 ASP A C 1
ATOM 2231 O O . ASP A 1 275 ? -5.847 32.577 2.605 1.00 86.19 275 ASP A O 1
ATOM 2235 N N . GLU A 1 276 ? -6.710 30.604 3.234 1.00 85.81 276 GLU A N 1
ATOM 2236 C CA . GLU A 1 276 ? -5.761 30.344 4.320 1.00 85.81 276 GLU A CA 1
ATOM 2237 C C . GLU A 1 276 ? -5.080 28.985 4.139 1.00 85.81 276 GLU A C 1
ATOM 2239 O O . GLU A 1 276 ? -5.735 27.942 4.043 1.00 85.81 276 GLU A O 1
ATOM 2244 N N . MET A 1 277 ? -3.745 28.983 4.141 1.00 83.56 277 MET A N 1
ATOM 2245 C CA . MET A 1 277 ? -2.930 27.768 4.129 1.00 83.56 277 MET A CA 1
ATOM 2246 C C . MET A 1 277 ? -2.170 27.645 5.445 1.00 83.56 277 MET A C 1
ATOM 2248 O O . MET A 1 277 ? -1.330 28.479 5.774 1.00 83.56 277 MET A O 1
ATOM 2252 N N . VAL A 1 278 ? -2.445 26.571 6.186 1.00 89.25 278 VAL A N 1
ATOM 2253 C CA . VAL A 1 278 ? -1.766 26.266 7.450 1.00 89.25 278 VAL A CA 1
ATOM 2254 C C . VAL A 1 278 ? -0.860 25.060 7.252 1.00 89.25 278 VAL A C 1
ATOM 2256 O O . VAL A 1 278 ? -1.326 23.956 6.964 1.00 89.25 278 VAL A O 1
ATOM 2259 N N . GLU A 1 279 ? 0.443 25.269 7.421 1.00 87.56 279 GLU A N 1
ATOM 2260 C CA . GLU A 1 279 ? 1.426 24.191 7.392 1.00 87.56 279 GLU A CA 1
ATOM 2261 C C . GLU A 1 279 ? 1.495 23.483 8.751 1.00 87.56 279 GLU A C 1
ATOM 2263 O O . GLU A 1 279 ? 1.631 24.114 9.801 1.00 87.56 279 GLU A O 1
ATOM 2268 N N . PHE A 1 280 ? 1.434 22.150 8.726 1.00 89.31 280 PHE A N 1
ATOM 2269 C CA . PHE A 1 280 ? 1.620 21.310 9.905 1.00 89.31 280 PHE A CA 1
ATOM 2270 C C . PHE A 1 280 ? 2.978 20.619 9.839 1.00 89.31 280 PHE A C 1
ATOM 2272 O O . PHE A 1 280 ? 3.149 19.621 9.138 1.00 89.31 280 PHE A O 1
ATOM 2279 N N . SER A 1 281 ? 3.936 21.141 10.599 1.00 90.69 281 SER A N 1
ATOM 2280 C CA . SER A 1 281 ? 5.245 20.519 10.763 1.00 90.69 281 SER A CA 1
ATOM 2281 C C . SER A 1 281 ? 5.192 19.308 11.703 1.00 90.69 281 SER A C 1
ATOM 2283 O O . SER A 1 281 ? 4.187 19.019 12.363 1.00 90.69 281 SER A O 1
ATOM 2285 N N . LEU A 1 282 ? 6.293 18.558 11.745 1.00 93.75 282 LEU A N 1
ATOM 2286 C CA . LEU A 1 282 ? 6.465 17.472 12.707 1.00 93.75 282 LEU A CA 1
ATOM 2287 C C . LEU A 1 282 ? 6.454 18.020 14.145 1.00 93.75 282 LEU A C 1
ATOM 2289 O O . LEU A 1 282 ? 6.960 19.119 14.384 1.00 93.75 282 LEU A O 1
ATOM 2293 N N . PRO A 1 283 ? 5.906 17.262 15.111 1.00 94.81 283 PRO A N 1
ATOM 2294 C CA . PRO A 1 283 ? 5.746 17.750 16.470 1.00 94.81 283 PRO A CA 1
ATOM 2295 C C . PRO A 1 283 ? 7.094 18.008 17.154 1.00 94.81 283 PRO A C 1
ATOM 2297 O O . PRO A 1 283 ? 8.001 17.173 17.118 1.00 94.81 283 PRO A O 1
ATOM 2300 N N . ALA A 1 284 ? 7.195 19.150 17.835 1.00 95.38 284 ALA A N 1
ATOM 2301 C CA . ALA A 1 284 ? 8.323 19.472 18.708 1.00 95.38 284 ALA A CA 1
ATOM 2302 C C . ALA A 1 284 ? 8.309 18.616 19.993 1.00 95.38 284 ALA A C 1
ATOM 2304 O O . ALA A 1 284 ? 7.376 17.848 20.237 1.00 95.38 284 ALA A O 1
ATOM 2305 N N . LEU A 1 285 ? 9.346 18.718 20.831 1.00 96.69 285 LEU A N 1
ATOM 2306 C CA . LEU A 1 285 ? 9.493 17.877 22.029 1.00 96.69 285 LEU A CA 1
ATOM 2307 C C . LEU A 1 285 ? 8.318 18.022 23.013 1.00 96.69 285 LEU A C 1
ATOM 2309 O O . LEU A 1 285 ? 7.788 17.020 23.492 1.00 96.69 285 LEU A O 1
ATOM 2313 N N . ASP A 1 286 ? 7.886 19.251 23.286 1.00 96.31 286 ASP A N 1
ATOM 2314 C CA . ASP A 1 286 ? 6.747 19.567 24.156 1.00 96.31 286 ASP A CA 1
ATOM 2315 C C . ASP A 1 286 ? 5.433 18.985 23.606 1.00 96.31 286 ASP A C 1
ATOM 2317 O O . ASP A 1 286 ? 4.604 18.442 24.341 1.00 96.31 286 ASP A O 1
ATOM 2321 N N . GLN A 1 287 ? 5.267 19.028 22.284 1.00 95.88 287 GLN A N 1
ATOM 2322 C CA . GLN A 1 287 ? 4.121 18.447 21.594 1.00 95.88 287 GLN A CA 1
ATOM 2323 C C . GLN A 1 287 ? 4.178 16.915 21.605 1.00 95.88 287 GLN A C 1
ATOM 2325 O O . GLN A 1 287 ? 3.150 16.274 21.815 1.00 95.88 287 GLN A O 1
ATOM 2330 N N . CYS A 1 288 ? 5.363 16.315 21.455 1.00 97.00 288 CYS A N 1
ATOM 2331 C CA . CYS A 1 288 ? 5.572 14.872 21.582 1.00 97.00 288 CYS A CA 1
ATOM 2332 C C . CYS A 1 288 ? 5.226 14.377 22.991 1.00 97.00 288 CYS A C 1
ATOM 2334 O O . CYS A 1 288 ? 4.538 13.366 23.119 1.00 97.00 288 CYS A O 1
ATOM 2336 N N . GLN A 1 289 ? 5.633 15.105 24.038 1.00 96.94 289 GLN A N 1
ATOM 2337 C CA . GLN A 1 289 ? 5.258 14.806 25.427 1.00 96.94 289 GLN A CA 1
ATOM 2338 C C . GLN A 1 289 ? 3.735 14.816 25.601 1.00 96.94 289 GLN A C 1
ATOM 2340 O O . GLN A 1 289 ? 3.157 13.849 26.098 1.00 96.94 289 GLN A O 1
ATOM 2345 N N . ARG A 1 290 ? 3.064 15.869 25.115 1.00 96.75 290 ARG A N 1
ATOM 2346 C CA . ARG A 1 290 ? 1.597 15.982 25.156 1.00 96.75 290 ARG A CA 1
ATOM 2347 C C . ARG A 1 290 ? 0.897 14.860 24.390 1.00 96.75 290 ARG A C 1
ATOM 2349 O O . ARG A 1 290 ? -0.063 14.288 24.898 1.00 96.75 290 ARG A O 1
ATOM 2356 N N . LEU A 1 291 ? 1.376 14.528 23.191 1.00 96.44 291 LEU A N 1
ATOM 2357 C CA . LEU A 1 291 ? 0.822 13.449 22.370 1.00 96.44 291 LEU A CA 1
ATOM 2358 C C . LEU A 1 291 ? 0.998 12.082 23.031 1.00 96.44 291 LEU A C 1
ATOM 2360 O O . LEU A 1 291 ? 0.060 11.289 23.034 1.00 96.44 291 LEU A O 1
ATOM 2364 N N . LEU A 1 292 ? 2.171 11.803 23.604 1.00 96.19 292 LEU A N 1
ATOM 2365 C CA . LEU A 1 292 ? 2.425 10.548 24.308 1.00 96.19 292 LEU A CA 1
ATOM 2366 C C . LEU A 1 292 ? 1.520 10.395 25.522 1.00 96.19 292 LEU A C 1
ATOM 2368 O O . LEU A 1 292 ? 0.890 9.352 25.649 1.00 96.19 292 LEU A O 1
ATOM 2372 N N . LEU A 1 293 ? 1.390 11.431 26.353 1.00 96.31 293 LEU A N 1
ATOM 2373 C CA . LEU A 1 293 ? 0.479 11.404 27.499 1.00 96.31 293 LEU A CA 1
ATOM 2374 C C . LEU A 1 293 ? -0.977 11.208 27.053 1.00 96.31 293 LEU A C 1
ATOM 2376 O O . LEU A 1 293 ? -1.661 10.344 27.594 1.00 96.31 293 LEU A O 1
ATOM 2380 N N . LEU A 1 294 ? -1.424 11.921 26.012 1.00 95.75 294 LEU A N 1
ATOM 2381 C CA . LEU A 1 294 ? -2.770 11.778 25.444 1.00 95.75 294 LEU A CA 1
ATOM 2382 C C . LEU A 1 294 ? -3.044 10.348 24.953 1.00 95.75 294 LEU A C 1
ATOM 2384 O O . LEU A 1 294 ? -4.094 9.770 25.240 1.00 95.75 294 LEU A O 1
ATOM 2388 N N . TYR A 1 295 ? -2.118 9.766 24.187 1.00 96.00 295 TYR A N 1
ATOM 2389 C CA . TYR A 1 295 ? -2.286 8.416 23.653 1.00 96.00 295 TYR A CA 1
ATOM 2390 C C . TYR A 1 295 ? -2.135 7.348 24.733 1.00 96.00 295 TYR A C 1
ATOM 2392 O O . TYR A 1 295 ? -2.874 6.364 24.707 1.00 96.00 295 TYR A O 1
ATOM 2400 N N . PHE A 1 296 ? -1.223 7.533 25.685 1.00 94.50 296 PHE A N 1
ATOM 2401 C CA . PHE A 1 296 ? -1.065 6.634 26.822 1.00 94.50 296 PHE A CA 1
ATOM 2402 C C . PHE A 1 296 ? -2.337 6.623 27.668 1.00 94.50 296 PHE A C 1
ATOM 2404 O O . PHE A 1 296 ? -2.865 5.557 27.978 1.00 94.50 296 PHE A O 1
ATOM 2411 N N . GLU A 1 297 ? -2.897 7.794 27.971 1.00 91.75 297 GLU A N 1
ATOM 2412 C CA . GLU A 1 297 ? -4.158 7.892 28.693 1.00 91.75 297 GLU A CA 1
ATOM 2413 C C . GLU A 1 297 ? -5.280 7.165 27.941 1.00 91.75 297 GLU A C 1
ATOM 2415 O O . GLU A 1 297 ? -5.969 6.318 28.511 1.00 91.75 297 GLU A O 1
ATOM 2420 N N . ARG A 1 298 ? -5.418 7.427 26.637 1.00 91.44 298 ARG A N 1
ATOM 2421 C CA . ARG A 1 298 ? -6.484 6.860 25.804 1.00 91.44 298 ARG A CA 1
ATOM 2422 C C . ARG A 1 298 ? -6.388 5.344 25.615 1.00 91.44 298 ARG A C 1
ATOM 2424 O O . ARG A 1 298 ? -7.411 4.666 25.656 1.00 91.44 298 ARG A O 1
ATOM 2431 N N . TYR A 1 299 ? -5.197 4.809 25.352 1.00 89.62 299 TYR A N 1
ATOM 2432 C CA . TYR A 1 299 ? -5.024 3.400 24.970 1.00 89.62 299 TYR A CA 1
ATOM 2433 C C . TYR A 1 299 ? -4.553 2.503 26.115 1.00 89.62 299 TYR A C 1
ATOM 2435 O O . TYR A 1 299 ? -4.733 1.290 26.042 1.00 89.62 299 TYR A O 1
ATOM 2443 N N . ILE A 1 300 ? -3.963 3.054 27.173 1.00 90.25 300 ILE A N 1
ATOM 2444 C CA . ILE A 1 300 ? -3.380 2.265 28.264 1.00 90.25 300 ILE A CA 1
ATOM 2445 C C . ILE A 1 300 ? -4.094 2.579 29.578 1.00 90.25 300 ILE A C 1
ATOM 2447 O O . ILE A 1 300 ? -4.720 1.684 30.146 1.00 90.25 300 ILE A O 1
ATOM 2451 N N . ALA A 1 301 ? -4.092 3.836 30.032 1.00 88.62 301 ALA A N 1
ATOM 2452 C CA . ALA A 1 301 ? -4.651 4.182 31.341 1.00 88.62 301 ALA A CA 1
ATOM 2453 C C . ALA A 1 301 ? -6.175 3.984 31.401 1.00 88.62 301 ALA A C 1
ATOM 2455 O O . ALA A 1 301 ? -6.677 3.351 32.329 1.00 88.62 301 ALA A O 1
ATOM 2456 N N . GLN A 1 302 ? -6.926 4.454 30.400 1.00 86.94 302 GLN A N 1
ATOM 2457 C CA . GLN A 1 302 ? -8.381 4.284 30.356 1.00 86.94 302 GLN A CA 1
ATOM 2458 C C . GLN A 1 302 ? -8.795 2.808 30.263 1.00 86.94 302 GLN A C 1
ATOM 2460 O O . GLN A 1 302 ? -9.655 2.408 31.043 1.00 86.94 302 GLN A O 1
ATOM 2465 N N . PRO A 1 303 ? -8.190 1.953 29.416 1.00 84.75 303 PRO A N 1
ATOM 2466 C CA . PRO A 1 303 ? -8.467 0.514 29.444 1.00 84.75 303 PRO A CA 1
ATOM 2467 C C . PRO A 1 303 ? -8.040 -0.177 30.742 1.00 84.75 303 PRO A C 1
ATOM 2469 O O . PRO A 1 303 ? -8.675 -1.146 31.159 1.00 84.75 303 PRO A O 1
ATOM 2472 N N . ALA A 1 304 ? -7.006 0.335 31.412 1.00 83.56 304 ALA A N 1
ATOM 2473 C CA . ALA A 1 304 ? -6.569 -0.197 32.691 1.00 83.56 304 ALA A CA 1
ATOM 2474 C C . ALA A 1 304 ? -7.446 0.230 33.867 1.00 83.56 304 ALA A C 1
ATOM 2476 O O . ALA A 1 304 ? -7.561 -0.518 34.833 1.00 83.56 304 ALA A O 1
ATOM 2477 N N . VAL A 1 305 ? -8.087 1.398 33.824 1.00 77.06 305 VAL A N 1
ATOM 2478 C CA . VAL A 1 305 ? -8.912 1.945 34.923 1.00 77.06 305 VAL A CA 1
ATOM 2479 C C . VAL A 1 305 ? -10.417 1.793 34.656 1.00 77.06 305 VAL A C 1
ATOM 2481 O O . VAL A 1 305 ? -11.212 1.737 35.595 1.00 77.06 305 VAL A O 1
ATOM 2484 N N . GLY A 1 306 ? -10.816 1.681 33.391 1.00 66.25 306 GLY A N 1
ATOM 2485 C CA . GLY A 1 306 ? -12.199 1.693 32.927 1.00 66.25 306 GLY A CA 1
ATOM 2486 C C . GLY A 1 306 ? -13.067 0.601 33.552 1.00 66.25 306 GLY A C 1
ATOM 2487 O O . GLY A 1 306 ? -12.678 -0.566 33.653 1.00 66.25 306 GLY A O 1
ATOM 2488 N N . ARG A 1 307 ? -14.284 0.979 33.967 1.00 54.31 307 ARG A N 1
ATOM 2489 C CA . ARG A 1 307 ? -15.299 0.030 34.445 1.00 54.31 307 ARG A CA 1
ATOM 2490 C C . ARG A 1 307 ? -15.640 -0.960 33.332 1.00 54.31 307 ARG A C 1
ATOM 2492 O O . ARG A 1 307 ? -15.882 -0.569 32.194 1.00 54.31 307 ARG A O 1
ATOM 2499 N N . ARG A 1 308 ? -15.707 -2.240 33.699 1.00 56.75 308 ARG A N 1
ATOM 2500 C CA . ARG A 1 308 ? -16.070 -3.374 32.840 1.00 56.75 308 ARG A CA 1
ATOM 2501 C C . ARG A 1 308 ? -17.381 -3.092 32.095 1.00 56.75 308 ARG A C 1
ATOM 2503 O O . ARG A 1 308 ? -18.452 -3.209 32.678 1.00 56.75 308 ARG A O 1
ATOM 2510 N N . ALA A 1 309 ? -17.285 -2.725 30.818 1.00 52.16 309 ALA A N 1
ATOM 2511 C CA . ALA A 1 309 ? -18.452 -2.458 29.978 1.00 52.16 309 ALA A CA 1
ATOM 2512 C C . ALA A 1 309 ? -19.170 -3.748 29.533 1.00 52.16 309 ALA A C 1
ATOM 2514 O O . ALA A 1 309 ? -20.337 -3.695 29.161 1.00 52.16 309 ALA A O 1
ATOM 2515 N N . TRP A 1 310 ? -18.504 -4.913 29.592 1.00 47.66 310 TRP A N 1
ATOM 2516 C CA . TRP A 1 310 ? -19.056 -6.180 29.100 1.00 47.66 310 TRP A CA 1
ATOM 2517 C C . TRP A 1 310 ? -18.732 -7.370 30.035 1.00 47.66 310 TRP A C 1
ATOM 2519 O O . TRP A 1 310 ? -17.568 -7.543 30.415 1.00 47.66 310 TRP A O 1
ATOM 2529 N N . PRO A 1 311 ? -19.707 -8.233 30.403 1.00 51.66 311 PRO A N 1
ATOM 2530 C CA . PRO A 1 311 ? -19.492 -9.342 31.346 1.00 51.66 311 PRO A CA 1
ATOM 2531 C C . PRO A 1 311 ? -18.479 -10.395 30.863 1.00 51.66 311 PRO A C 1
ATOM 2533 O O . PRO A 1 311 ? -17.823 -11.041 31.676 1.00 51.66 311 PRO A O 1
ATOM 2536 N N . PHE A 1 312 ? -18.298 -10.519 29.550 1.00 51.78 312 PHE A N 1
ATOM 2537 C CA . PHE A 1 312 ? -17.541 -11.592 28.892 1.00 51.78 312 PHE A CA 1
ATOM 2538 C C . PHE A 1 312 ? -16.155 -11.182 28.356 1.00 51.78 312 PHE A C 1
ATOM 2540 O O . PHE A 1 312 ? -15.495 -11.994 27.718 1.00 51.78 312 PHE A O 1
ATOM 2547 N N . ALA A 1 313 ? -15.692 -9.948 28.598 1.00 55.66 313 ALA A N 1
ATOM 2548 C CA . ALA A 1 313 ? -14.348 -9.537 28.190 1.00 55.66 313 ALA A CA 1
ATOM 2549 C C . ALA A 1 313 ? -13.285 -10.193 29.092 1.00 55.66 313 ALA A C 1
ATOM 2551 O O . ALA A 1 313 ? -13.271 -9.989 30.311 1.00 55.66 313 ALA A O 1
ATOM 2552 N N . VAL A 1 314 ? -12.423 -11.005 28.480 1.00 47.50 314 VAL A N 1
ATOM 2553 C CA . VAL A 1 314 ? -11.262 -11.638 29.113 1.00 47.50 314 VAL A CA 1
ATOM 2554 C C . VAL A 1 314 ? -10.132 -10.609 29.183 1.00 47.50 314 VAL A C 1
ATOM 2556 O O . VAL A 1 314 ? -9.765 -10.037 28.165 1.00 47.50 314 VAL A O 1
ATOM 2559 N N . GLY A 1 315 ? -9.591 -10.393 30.385 1.00 56.47 315 GLY A N 1
ATOM 2560 C CA . GLY A 1 315 ? -8.366 -9.619 30.615 1.00 56.47 315 GLY A CA 1
ATOM 2561 C C . GLY A 1 315 ? -8.575 -8.112 30.780 1.00 56.47 315 GLY A C 1
ATOM 2562 O O . GLY A 1 315 ? -8.870 -7.392 29.833 1.00 56.47 315 GLY A O 1
ATOM 2563 N N . ARG A 1 316 ? -8.372 -7.610 32.003 1.00 68.50 316 ARG A N 1
ATOM 2564 C CA . ARG A 1 316 ? -8.153 -6.177 32.243 1.00 68.50 316 ARG A CA 1
ATOM 2565 C C . ARG A 1 316 ? -6.685 -5.898 31.936 1.00 68.50 316 ARG A C 1
ATOM 2567 O O . ARG A 1 316 ? -5.839 -6.565 32.528 1.00 68.50 316 ARG A O 1
ATOM 2574 N N . LEU A 1 317 ? -6.399 -4.938 31.058 1.00 83.19 317 LEU A N 1
ATOM 2575 C CA . LEU A 1 317 ? -5.037 -4.442 30.869 1.00 83.19 317 LEU A CA 1
ATOM 2576 C C . LEU A 1 317 ? -4.542 -3.883 32.207 1.00 83.19 317 LEU A C 1
ATOM 2578 O O . LEU A 1 317 ? -5.236 -3.096 32.849 1.00 83.19 317 LEU A O 1
ATOM 2582 N N . LYS A 1 318 ? -3.381 -4.331 32.669 1.00 88.38 318 LYS A N 1
ATOM 2583 C CA . LYS A 1 318 ? -2.763 -3.858 33.912 1.00 88.38 318 LYS A CA 1
ATOM 2584 C C . LYS A 1 318 ? -1.529 -3.035 33.577 1.00 88.38 318 LYS A C 1
ATOM 2586 O O . LYS A 1 318 ? -0.878 -3.279 32.564 1.00 88.38 318 LYS A O 1
ATOM 2591 N N . LEU A 1 319 ? -1.208 -2.077 34.437 1.00 89.00 319 LEU A N 1
ATOM 2592 C CA . LEU A 1 319 ? 0.087 -1.407 34.414 1.00 89.00 319 LEU A CA 1
ATOM 2593 C C . LEU A 1 319 ? 0.937 -1.983 35.540 1.00 89.00 319 LEU A C 1
ATOM 2595 O O . LEU A 1 319 ? 0.426 -2.213 36.640 1.00 89.00 319 LEU A O 1
ATOM 2599 N N . ALA A 1 320 ? 2.216 -2.205 35.255 1.00 89.69 320 ALA A N 1
ATOM 2600 C CA . ALA A 1 320 ? 3.208 -2.429 36.292 1.00 89.69 320 ALA A CA 1
ATOM 2601 C C . ALA A 1 320 ? 3.372 -1.168 37.159 1.00 89.69 320 ALA A C 1
ATOM 2603 O O . ALA A 1 320 ? 2.959 -0.073 36.774 1.00 89.69 320 ALA A O 1
ATOM 2604 N N . ASP A 1 321 ? 3.975 -1.336 38.331 1.00 90.31 321 ASP A N 1
ATOM 2605 C CA . ASP A 1 321 ? 4.243 -0.234 39.252 1.00 90.31 321 ASP A CA 1
ATOM 2606 C C . ASP A 1 321 ? 5.439 0.593 38.753 1.00 90.31 321 ASP A C 1
ATOM 2608 O O . ASP A 1 321 ? 6.593 0.213 38.944 1.00 90.31 321 ASP A O 1
ATOM 2612 N N . PHE A 1 322 ? 5.153 1.669 38.016 1.00 92.38 322 PHE A N 1
ATOM 2613 C CA . PHE A 1 322 ? 6.134 2.652 37.553 1.00 92.38 322 PHE A CA 1
ATOM 2614 C C . PHE A 1 322 ? 5.471 4.014 37.303 1.00 92.38 322 PHE A C 1
ATOM 2616 O O . PHE A 1 322 ? 4.266 4.099 37.036 1.00 92.38 322 PHE A O 1
ATOM 2623 N N . ASP A 1 323 ? 6.266 5.088 37.342 1.00 93.12 323 ASP A N 1
ATOM 2624 C CA . ASP A 1 323 ? 5.805 6.424 36.960 1.00 93.12 323 ASP A CA 1
ATOM 2625 C C . ASP A 1 323 ? 5.704 6.526 35.432 1.00 93.12 323 ASP A C 1
ATOM 2627 O O . ASP A 1 323 ? 6.676 6.735 34.700 1.00 93.12 323 ASP A O 1
ATOM 2631 N N . TRP A 1 324 ? 4.486 6.348 34.931 1.00 91.38 324 TRP A N 1
ATOM 2632 C CA . TRP A 1 324 ? 4.213 6.406 33.503 1.00 91.38 324 TRP A CA 1
ATOM 2633 C C . TRP A 1 324 ? 4.306 7.824 32.925 1.00 91.38 324 TRP A C 1
ATOM 2635 O O . TRP A 1 324 ? 4.534 7.952 31.721 1.00 91.38 324 TRP A O 1
ATOM 2645 N N . VAL A 1 325 ? 4.172 8.882 33.734 1.00 94.25 325 VAL A N 1
ATOM 2646 C CA . VAL A 1 325 ? 4.341 10.270 33.274 1.00 94.25 325 VAL A CA 1
ATOM 2647 C C . VAL A 1 325 ? 5.818 10.532 33.010 1.00 94.25 325 VAL A C 1
ATOM 2649 O O . VAL A 1 325 ? 6.181 10.989 31.922 1.00 94.25 325 VAL A O 1
ATOM 2652 N N . GLU A 1 326 ? 6.677 10.175 33.965 1.00 95.62 326 GLU A N 1
ATOM 2653 C CA . GLU A 1 326 ? 8.130 10.243 33.800 1.00 95.62 326 GLU A CA 1
ATOM 2654 C C . GLU A 1 326 ? 8.583 9.381 32.615 1.00 95.62 326 GLU A C 1
ATOM 2656 O O . GLU A 1 326 ? 9.334 9.852 31.752 1.00 95.62 326 GLU A O 1
ATOM 2661 N N . LYS A 1 327 ? 8.039 8.162 32.485 1.00 95.50 327 LYS A N 1
ATOM 2662 C CA . LYS A 1 327 ? 8.365 7.279 31.361 1.00 95.50 327 LYS A CA 1
ATOM 2663 C C . LYS A 1 327 ? 7.964 7.867 30.009 1.00 95.50 327 LYS A C 1
ATOM 2665 O O . LYS A 1 327 ? 8.760 7.824 29.070 1.00 95.50 327 LYS A O 1
ATOM 2670 N N . CYS A 1 328 ? 6.766 8.444 29.895 1.00 96.00 328 CYS A N 1
ATOM 2671 C CA . CYS A 1 328 ? 6.324 9.109 28.666 1.00 96.00 328 CYS A CA 1
ATOM 2672 C C . CYS A 1 328 ? 7.225 10.298 28.313 1.00 96.00 328 CYS A C 1
ATOM 2674 O O . CYS A 1 328 ? 7.578 10.465 27.146 1.00 96.00 328 CYS A O 1
ATOM 2676 N N . ASN A 1 329 ? 7.654 11.083 29.306 1.00 95.81 329 ASN A N 1
ATOM 2677 C CA . ASN A 1 329 ? 8.578 12.197 29.092 1.00 95.81 329 ASN A CA 1
ATOM 2678 C C . ASN A 1 329 ? 9.955 11.721 28.609 1.00 95.81 329 ASN A C 1
ATOM 2680 O O . ASN A 1 329 ? 10.517 12.320 27.691 1.00 95.81 329 ASN A O 1
ATOM 2684 N N . ALA A 1 330 ? 10.471 10.618 29.158 1.00 96.56 330 ALA A N 1
ATOM 2685 C CA . ALA A 1 330 ? 11.714 10.011 28.691 1.00 96.56 330 ALA A CA 1
ATOM 2686 C C . ALA A 1 330 ? 11.587 9.491 27.250 1.00 96.56 330 ALA A C 1
ATOM 2688 O O . ALA A 1 330 ? 12.462 9.743 26.420 1.00 96.56 330 ALA A O 1
ATOM 2689 N N . VAL A 1 331 ? 10.481 8.816 26.919 1.00 97.25 331 VAL A N 1
ATOM 2690 C CA . VAL A 1 331 ? 10.215 8.314 25.561 1.00 97.25 331 VAL A CA 1
ATOM 2691 C C . VAL A 1 331 ? 10.057 9.460 24.559 1.00 97.25 331 VAL A C 1
ATOM 2693 O O . VAL A 1 331 ? 10.549 9.345 23.438 1.00 97.25 331 VAL A O 1
ATOM 2696 N N . ALA A 1 332 ? 9.461 10.588 24.961 1.00 97.00 332 ALA A N 1
ATOM 2697 C CA . ALA A 1 332 ? 9.278 11.758 24.103 1.00 97.00 332 ALA A CA 1
ATOM 2698 C C . ALA A 1 332 ? 10.594 12.247 23.488 1.00 97.00 332 ALA A C 1
ATOM 2700 O O . ALA A 1 332 ? 10.623 12.585 22.309 1.00 97.00 332 ALA A O 1
ATOM 2701 N N . THR A 1 333 ? 11.692 12.212 24.253 1.00 97.12 333 THR A N 1
ATOM 2702 C CA . THR A 1 333 ? 13.021 12.619 23.764 1.00 97.12 333 THR A CA 1
ATOM 2703 C C . THR A 1 333 ? 13.547 11.732 22.631 1.00 97.12 333 THR A C 1
ATOM 2705 O O . THR A 1 333 ? 14.314 12.204 21.797 1.00 97.12 333 THR A O 1
ATOM 2708 N N . LYS A 1 334 ? 13.110 10.467 22.564 1.00 96.44 334 LYS A N 1
ATOM 2709 C CA . LYS A 1 334 ? 13.546 9.483 21.560 1.00 96.44 334 LYS A CA 1
ATOM 2710 C C . LYS A 1 334 ? 12.722 9.521 20.273 1.00 96.44 334 LYS A C 1
ATOM 2712 O O . LYS A 1 334 ? 13.189 9.033 19.251 1.00 96.44 334 LYS A O 1
ATOM 2717 N N . VAL A 1 335 ? 11.502 10.057 20.326 1.00 95.94 335 VAL A N 1
ATOM 2718 C CA . VAL A 1 335 ? 10.543 10.039 19.204 1.00 95.94 335 VAL A CA 1
ATOM 2719 C C . VAL A 1 335 ? 10.371 11.399 18.528 1.00 95.94 335 VAL A C 1
ATOM 2721 O O . VAL A 1 335 ? 9.508 11.552 17.665 1.00 95.94 335 VAL A O 1
ATOM 2724 N N . VAL A 1 336 ? 11.186 12.393 18.896 1.00 95.50 336 VAL A N 1
ATOM 2725 C CA . VAL A 1 336 ? 11.228 13.683 18.194 1.00 95.50 336 VAL A CA 1
ATOM 2726 C C . VAL A 1 336 ? 11.563 13.445 16.719 1.00 95.50 336 VAL A C 1
ATOM 2728 O O . VAL A 1 336 ? 12.502 12.721 16.399 1.00 95.50 336 VAL A O 1
ATOM 2731 N N . GLY A 1 337 ? 10.778 14.047 15.824 1.00 92.56 337 GLY A N 1
ATOM 2732 C CA . GLY A 1 337 ? 10.868 13.825 14.375 1.00 92.56 337 GLY A CA 1
ATOM 2733 C C . GLY A 1 337 ? 9.898 12.764 13.841 1.00 92.56 337 GLY A C 1
ATOM 2734 O O . GLY A 1 337 ? 9.668 12.700 12.636 1.00 92.56 337 GLY A O 1
ATOM 2735 N N . MET A 1 338 ? 9.250 11.987 14.712 1.00 94.38 338 MET A N 1
ATOM 2736 C CA . MET A 1 338 ? 8.175 11.085 14.301 1.00 94.38 338 MET A CA 1
ATOM 2737 C C . MET A 1 338 ? 6.863 11.847 14.107 1.00 94.38 338 MET A C 1
ATOM 2739 O O . MET A 1 338 ? 6.526 12.770 14.849 1.00 94.38 338 MET A O 1
ATOM 2743 N N . SER A 1 339 ? 6.063 11.419 13.131 1.00 93.31 339 SER A N 1
ATOM 2744 C CA . SER A 1 339 ? 4.719 11.966 12.938 1.00 93.31 339 SER A CA 1
ATOM 2745 C C . SER A 1 339 ? 3.782 11.555 14.079 1.00 93.31 339 SER A C 1
ATOM 2747 O O . SER A 1 339 ? 3.897 10.467 14.650 1.00 93.31 339 SER A O 1
ATOM 2749 N N . GLY A 1 340 ? 2.756 12.367 14.361 1.00 92.12 340 GLY A N 1
ATOM 2750 C CA . GLY A 1 340 ? 1.754 12.032 15.384 1.00 92.12 340 GLY A CA 1
ATOM 2751 C C . GLY A 1 340 ? 1.065 10.675 15.153 1.00 92.12 340 GLY A C 1
ATOM 2752 O O . GLY A 1 340 ? 0.702 9.989 16.111 1.00 92.12 340 GLY A O 1
ATOM 2753 N N . ARG A 1 341 ? 0.949 10.235 13.889 1.00 91.44 341 ARG A N 1
ATOM 2754 C CA . ARG A 1 341 ? 0.446 8.899 13.528 1.00 91.44 341 ARG A CA 1
ATOM 2755 C C . ARG A 1 341 ? 1.412 7.789 13.942 1.00 91.44 341 ARG A C 1
ATOM 2757 O O . ARG A 1 341 ? 0.956 6.738 14.384 1.00 91.44 341 ARG A O 1
ATOM 2764 N N . GLU A 1 342 ? 2.716 7.977 13.769 1.00 94.12 342 GLU A N 1
ATOM 2765 C CA . GLU A 1 342 ? 3.717 6.993 14.191 1.00 94.12 342 GLU A CA 1
ATOM 2766 C C . GLU A 1 342 ? 3.780 6.880 15.714 1.00 94.12 342 GLU A C 1
ATOM 2768 O O . GLU A 1 342 ? 3.766 5.761 16.224 1.00 94.12 342 GLU A O 1
ATOM 2773 N N . ILE A 1 343 ? 3.726 8.009 16.430 1.00 94.94 343 ILE A N 1
ATOM 2774 C CA . ILE A 1 343 ? 3.637 8.030 17.898 1.00 94.94 343 ILE A CA 1
ATOM 2775 C C . ILE A 1 343 ? 2.384 7.268 18.359 1.00 94.94 343 ILE A C 1
ATOM 2777 O O . ILE A 1 343 ? 2.479 6.372 19.195 1.00 94.94 343 ILE A O 1
ATOM 2781 N N . SER A 1 344 ? 1.214 7.532 17.760 1.00 94.81 344 SER A N 1
ATOM 2782 C CA . SER A 1 344 ? -0.012 6.790 18.088 1.00 94.81 344 SER A CA 1
ATOM 2783 C C . SER A 1 344 ? 0.119 5.289 17.814 1.00 94.81 344 SER A C 1
ATOM 2785 O O . SER A 1 344 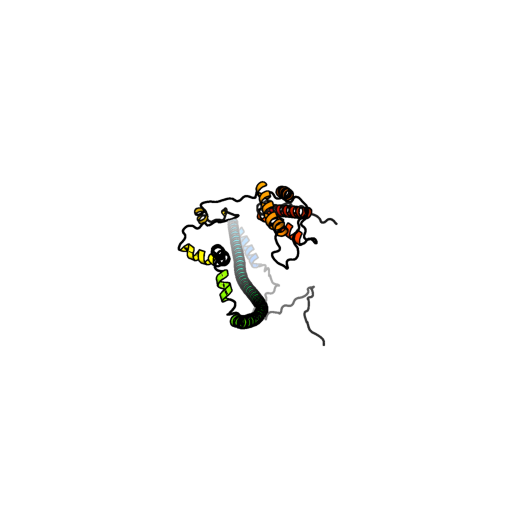? -0.351 4.489 18.620 1.00 94.81 344 SER A O 1
ATOM 2787 N N . LYS A 1 345 ? 0.728 4.890 16.689 1.00 95.12 345 LYS A N 1
ATOM 2788 C CA . LYS A 1 345 ? 0.932 3.472 16.346 1.00 95.12 345 LYS A CA 1
ATOM 2789 C C . LYS A 1 345 ? 1.846 2.770 17.346 1.00 95.12 345 LYS A C 1
ATOM 2791 O O . LYS A 1 345 ? 1.573 1.629 17.702 1.00 95.12 345 LYS A O 1
ATOM 2796 N N . MET A 1 346 ? 2.898 3.445 17.800 1.00 96.19 346 MET A N 1
ATOM 2797 C CA . MET A 1 346 ? 3.809 2.921 18.816 1.00 96.19 346 MET A CA 1
ATOM 2798 C C . MET A 1 346 ? 3.072 2.642 20.133 1.00 96.19 346 MET A C 1
ATOM 2800 O O . MET A 1 346 ? 3.192 1.549 20.675 1.00 96.19 346 MET A O 1
ATOM 2804 N N . VAL A 1 347 ? 2.233 3.571 20.603 1.00 94.25 347 VAL A N 1
ATOM 2805 C CA . VAL A 1 347 ? 1.456 3.379 21.843 1.00 94.25 347 VAL A CA 1
ATOM 2806 C C . VAL A 1 347 ? 0.418 2.256 21.703 1.00 94.25 347 VAL A C 1
ATOM 2808 O O . VAL A 1 347 ? 0.230 1.463 22.623 1.00 94.25 347 VAL A O 1
ATOM 2811 N N . VAL A 1 348 ? -0.220 2.121 20.535 1.00 92.81 348 VAL A N 1
ATOM 2812 C CA . VAL A 1 348 ? -1.104 0.974 20.249 1.00 92.81 348 VAL A CA 1
ATOM 2813 C C . VAL A 1 348 ? -0.324 -0.347 20.263 1.00 92.81 348 VAL A C 1
ATOM 2815 O O . VAL A 1 348 ? -0.843 -1.356 20.734 1.00 92.81 348 VAL A O 1
ATOM 2818 N N . ALA A 1 349 ? 0.934 -0.356 19.813 1.00 93.12 349 ALA A N 1
ATOM 2819 C CA . ALA A 1 349 ? 1.787 -1.538 19.912 1.00 93.12 349 ALA A CA 1
ATOM 2820 C C . ALA A 1 349 ? 2.109 -1.900 21.373 1.00 93.12 349 ALA A C 1
ATOM 2822 O O . ALA A 1 349 ? 2.094 -3.082 21.710 1.00 93.12 349 ALA A O 1
ATOM 2823 N N . TRP A 1 350 ? 2.319 -0.915 22.257 1.00 94.44 350 TRP A N 1
ATOM 2824 C CA . TRP A 1 350 ? 2.458 -1.164 23.701 1.00 94.44 350 TRP A CA 1
ATOM 2825 C C . TRP A 1 350 ? 1.207 -1.831 24.273 1.00 94.44 350 TRP A C 1
ATOM 2827 O O . TRP A 1 350 ? 1.301 -2.821 24.995 1.00 94.44 350 TRP A O 1
ATOM 2837 N N . GLN A 1 351 ? 0.026 -1.333 23.900 1.00 92.25 351 GLN A N 1
ATOM 2838 C CA . GLN A 1 351 ? -1.248 -1.918 24.309 1.00 92.25 351 GLN A CA 1
ATOM 2839 C C . GLN A 1 351 ? -1.392 -3.371 23.822 1.00 92.25 351 GLN A C 1
ATOM 2841 O O . GLN A 1 351 ? -1.763 -4.253 24.595 1.00 92.25 351 GLN A O 1
ATOM 2846 N N . ALA A 1 352 ? -1.075 -3.634 22.553 1.00 90.88 352 ALA A N 1
ATOM 2847 C CA . ALA A 1 352 ? -1.128 -4.976 21.981 1.00 90.88 352 ALA A CA 1
ATOM 2848 C C . ALA A 1 352 ? -0.164 -5.938 22.689 1.00 90.88 352 ALA A C 1
ATOM 2850 O O . ALA A 1 352 ? -0.542 -7.064 23.000 1.00 90.88 352 ALA A O 1
ATOM 2851 N N . ALA A 1 353 ? 1.049 -5.481 23.002 1.00 88.62 353 ALA A N 1
ATOM 2852 C CA . ALA A 1 353 ? 2.014 -6.270 23.753 1.00 88.62 353 ALA A CA 1
ATOM 2853 C C . ALA A 1 353 ? 1.522 -6.575 25.173 1.00 88.62 353 ALA A C 1
ATOM 2855 O O . ALA A 1 353 ? 1.691 -7.695 25.644 1.00 88.62 353 ALA A O 1
ATOM 2856 N N . ALA A 1 354 ? 0.860 -5.621 25.835 1.00 89.06 354 ALA A N 1
ATOM 2857 C CA . ALA A 1 354 ? 0.249 -5.852 27.141 1.00 89.06 354 ALA A CA 1
ATOM 2858 C C . ALA A 1 354 ? -0.852 -6.920 27.083 1.00 89.06 354 ALA A C 1
ATOM 2860 O O . ALA A 1 354 ? -0.896 -7.780 27.953 1.00 89.06 354 ALA A O 1
ATOM 2861 N N . TYR A 1 355 ? -1.705 -6.910 26.053 1.00 85.62 355 TYR A N 1
ATOM 2862 C CA . TYR A 1 355 ? -2.726 -7.949 25.864 1.00 85.62 355 TYR A CA 1
ATOM 2863 C C . TYR A 1 355 ? -2.151 -9.314 25.470 1.00 85.62 355 TYR A C 1
ATOM 2865 O O . TYR A 1 355 ? -2.763 -10.332 25.779 1.00 85.62 355 TYR A O 1
ATOM 2873 N N . ALA A 1 356 ? -1.012 -9.336 24.776 1.00 85.38 356 ALA A N 1
ATOM 2874 C CA . ALA A 1 356 ? -0.327 -10.561 24.371 1.00 85.38 356 ALA A CA 1
ATOM 2875 C C . ALA A 1 356 ? 0.561 -11.159 25.477 1.00 85.38 356 ALA A C 1
ATOM 2877 O O . ALA A 1 356 ? 1.008 -12.294 25.343 1.00 85.38 356 ALA A O 1
ATOM 2878 N N . SER A 1 357 ? 0.835 -10.400 26.541 1.00 86.94 357 SER A N 1
ATOM 2879 C CA . SER A 1 357 ? 1.567 -10.865 27.719 1.00 86.94 357 SER A CA 1
ATOM 2880 C C . SER A 1 357 ? 0.723 -11.847 28.531 1.00 86.94 357 SER A C 1
ATOM 2882 O O . SER A 1 357 ? -0.475 -11.623 28.714 1.00 86.94 357 SER A O 1
ATOM 2884 N N . ASP A 1 358 ? 1.361 -12.884 29.078 1.00 83.56 358 ASP A N 1
ATOM 2885 C CA . ASP A 1 358 ? 0.707 -13.912 29.899 1.00 83.56 358 ASP A CA 1
ATOM 2886 C C . ASP A 1 358 ? -0.072 -13.309 31.084 1.00 83.56 358 ASP A C 1
ATOM 2888 O O . ASP A 1 358 ? -1.167 -13.760 31.424 1.00 83.56 358 ASP A O 1
ATOM 2892 N N . ASP A 1 359 ? 0.455 -12.229 31.672 1.00 82.56 359 ASP A N 1
ATOM 2893 C CA . ASP A 1 359 ? -0.121 -11.569 32.849 1.00 82.56 359 ASP A CA 1
ATOM 2894 C C . ASP A 1 359 ? -1.073 -10.403 32.513 1.00 82.56 359 ASP A C 1
ATOM 2896 O O . ASP A 1 359 ? -1.666 -9.790 33.416 1.00 82.56 359 ASP A O 1
ATOM 2900 N N . GLY A 1 360 ? -1.210 -10.056 31.226 1.00 85.69 360 GLY A N 1
ATOM 2901 C CA . GLY A 1 360 ? -1.986 -8.898 30.770 1.00 85.69 360 GLY A CA 1
ATOM 2902 C C . GLY A 1 360 ? -1.415 -7.548 31.231 1.00 85.69 360 GLY A C 1
ATOM 2903 O O . GLY A 1 360 ? -2.155 -6.564 31.327 1.00 85.69 360 GLY A O 1
ATOM 2904 N N . CYS A 1 361 ? -0.135 -7.514 31.617 1.00 90.25 361 CYS A N 1
ATOM 2905 C CA . CYS A 1 361 ? 0.509 -6.386 32.287 1.00 90.25 361 CYS A CA 1
ATOM 2906 C C . CYS A 1 361 ? 1.514 -5.682 31.368 1.00 90.25 361 CYS A C 1
ATOM 2908 O O . CYS A 1 361 ? 2.407 -6.322 30.813 1.00 90.25 361 CYS A O 1
ATOM 2910 N N . LEU A 1 362 ? 1.390 -4.360 31.236 1.00 92.88 362 LEU A N 1
ATOM 2911 C CA . LEU A 1 362 ? 2.370 -3.525 30.549 1.00 92.88 362 LEU A CA 1
ATOM 2912 C C . LEU A 1 362 ? 3.517 -3.177 31.500 1.00 92.88 362 LEU A C 1
ATOM 2914 O O . LEU A 1 362 ? 3.301 -2.529 32.524 1.00 92.88 362 LEU A O 1
ATOM 2918 N N . THR A 1 363 ? 4.735 -3.568 31.132 1.00 93.88 363 THR A N 1
ATOM 2919 C CA . THR A 1 363 ? 5.955 -3.271 31.896 1.00 93.88 363 THR A CA 1
ATOM 2920 C C . THR A 1 363 ? 6.798 -2.192 31.224 1.00 93.88 363 THR A C 1
ATOM 2922 O O . THR A 1 363 ? 6.708 -1.974 30.015 1.00 93.88 363 THR A O 1
ATOM 2925 N N . GLU A 1 364 ? 7.671 -1.549 32.000 1.00 95.31 364 GLU A N 1
ATOM 2926 C CA . GLU A 1 364 ? 8.595 -0.532 31.491 1.00 95.31 364 GLU A CA 1
ATOM 2927 C C . GLU A 1 364 ? 9.518 -1.073 30.384 1.00 95.31 364 GLU A C 1
ATOM 2929 O O . GLU A 1 364 ? 9.726 -0.410 29.369 1.00 95.31 364 GLU A O 1
ATOM 2934 N N . ARG A 1 365 ? 9.993 -2.319 30.530 1.00 94.19 365 ARG A N 1
ATOM 2935 C CA . ARG A 1 365 ? 10.841 -2.990 29.530 1.00 94.19 365 ARG A CA 1
ATOM 2936 C C . ARG A 1 365 ? 10.135 -3.149 28.187 1.00 94.19 365 ARG A C 1
ATOM 2938 O O . ARG A 1 365 ? 10.715 -2.841 27.155 1.00 94.19 365 ARG A O 1
ATOM 2945 N N . MET A 1 366 ? 8.862 -3.551 28.202 1.00 93.69 366 MET A N 1
ATOM 2946 C CA . MET A 1 366 ? 8.068 -3.674 26.974 1.00 93.69 366 MET A CA 1
ATOM 2947 C C . MET A 1 366 ? 7.921 -2.327 26.262 1.00 93.69 366 MET A C 1
ATOM 2949 O O . MET A 1 366 ? 7.987 -2.270 25.035 1.00 93.69 366 MET A O 1
ATOM 2953 N N . ILE A 1 367 ? 7.732 -1.244 27.025 1.00 95.75 367 ILE A N 1
ATOM 2954 C CA . ILE A 1 367 ? 7.683 0.116 26.478 1.00 95.75 367 ILE A CA 1
ATOM 2955 C C . ILE A 1 367 ? 9.021 0.459 25.821 1.00 95.75 367 ILE A C 1
ATOM 2957 O O . ILE A 1 367 ? 9.018 0.926 24.683 1.00 95.75 367 ILE A O 1
ATOM 2961 N N . ASP A 1 368 ? 10.149 0.211 26.491 1.00 96.19 368 ASP A N 1
ATOM 2962 C CA . ASP A 1 368 ? 11.478 0.501 25.943 1.00 96.19 368 ASP A CA 1
ATOM 2963 C C . ASP A 1 368 ? 11.767 -0.276 24.657 1.00 96.19 368 ASP A C 1
ATOM 2965 O O . ASP A 1 368 ? 12.115 0.344 23.651 1.00 96.19 368 ASP A O 1
ATOM 2969 N N . ASP A 1 369 ? 11.546 -1.592 24.655 1.00 94.50 369 ASP A N 1
ATOM 2970 C CA . ASP A 1 369 ? 11.820 -2.460 23.504 1.00 94.50 369 ASP A CA 1
ATOM 2971 C C . ASP A 1 369 ? 11.001 -2.038 22.276 1.00 94.50 369 ASP A C 1
ATOM 2973 O O . ASP A 1 369 ? 11.512 -1.918 21.157 1.00 94.50 369 ASP A O 1
ATOM 2977 N N . LEU A 1 370 ? 9.710 -1.760 22.480 1.00 94.12 370 LEU A N 1
ATOM 2978 C CA . LEU A 1 370 ? 8.805 -1.345 21.409 1.00 94.12 370 LEU A CA 1
ATOM 2979 C C . LEU A 1 370 ? 9.069 0.089 20.949 1.00 94.12 370 LEU A C 1
ATOM 2981 O O . LEU A 1 370 ? 8.894 0.386 19.766 1.00 94.12 370 LEU A O 1
ATOM 2985 N N . THR A 1 371 ? 9.503 0.967 21.855 1.00 96.50 371 THR A N 1
ATOM 2986 C CA . THR A 1 371 ? 9.957 2.317 21.501 1.00 96.50 371 THR A CA 1
ATOM 2987 C C . THR A 1 371 ? 11.193 2.236 20.624 1.00 96.50 371 THR A C 1
ATOM 2989 O O . THR A 1 371 ? 11.236 2.849 19.562 1.00 96.50 371 THR A O 1
ATOM 2992 N N . GLU A 1 372 ? 12.189 1.448 21.025 1.00 95.56 372 GLU A N 1
ATOM 2993 C CA . GLU A 1 372 ? 13.421 1.300 20.261 1.00 95.56 372 GLU A CA 1
ATOM 2994 C C . GLU A 1 372 ? 13.146 0.690 18.884 1.00 95.56 372 GLU A C 1
ATOM 2996 O O . GLU A 1 372 ? 13.636 1.185 17.868 1.00 95.56 372 GLU A O 1
ATOM 3001 N N . HIS A 1 373 ? 12.283 -0.326 18.823 1.00 93.69 373 HIS A N 1
ATOM 3002 C CA . HIS A 1 373 ? 11.824 -0.889 17.560 1.00 93.69 373 HIS A CA 1
ATOM 3003 C C . HIS A 1 373 ? 11.138 0.165 16.675 1.00 93.69 373 HIS A C 1
ATOM 3005 O O . HIS A 1 373 ? 11.450 0.262 15.487 1.00 93.69 373 HIS A O 1
ATOM 3011 N N . ALA A 1 374 ? 10.240 0.985 17.230 1.00 93.81 374 ALA A N 1
ATOM 3012 C CA . ALA A 1 374 ? 9.558 2.042 16.485 1.00 93.81 374 ALA A CA 1
ATOM 3013 C C . ALA A 1 374 ? 10.531 3.112 15.959 1.00 93.81 374 ALA A C 1
ATOM 3015 O O . ALA A 1 374 ? 10.414 3.514 14.800 1.00 93.81 374 ALA A O 1
ATOM 3016 N N . VAL A 1 375 ? 11.522 3.512 16.761 1.00 95.94 375 VAL A N 1
ATOM 3017 C CA . VAL A 1 375 ? 12.569 4.467 16.365 1.00 95.94 375 VAL A CA 1
ATOM 3018 C C . VAL A 1 375 ? 13.440 3.897 15.242 1.00 95.94 375 VAL A C 1
ATOM 3020 O O . VAL A 1 375 ? 13.667 4.580 14.244 1.00 95.94 375 VAL A O 1
ATOM 3023 N N . ARG A 1 376 ? 13.869 2.627 15.334 1.00 94.88 376 ARG A N 1
ATOM 3024 C CA . ARG A 1 376 ? 14.619 1.955 14.252 1.00 94.88 376 ARG A CA 1
ATOM 3025 C C . ARG A 1 376 ? 13.800 1.852 12.962 1.00 94.88 376 ARG A C 1
ATOM 3027 O O . ARG A 1 376 ? 14.328 2.039 11.872 1.00 94.88 376 ARG A O 1
ATOM 3034 N N . GLN A 1 377 ? 12.507 1.558 13.072 1.00 91.19 377 GLN A N 1
ATOM 3035 C CA . GLN A 1 377 ? 11.611 1.497 11.915 1.00 91.19 377 GLN A CA 1
ATOM 3036 C C . GLN A 1 377 ? 11.400 2.873 11.276 1.00 91.19 377 GLN A C 1
ATOM 3038 O O . GLN A 1 377 ? 11.323 2.978 10.053 1.00 91.19 377 GLN A O 1
ATOM 3043 N N . HIS A 1 378 ? 11.305 3.930 12.082 1.00 92.19 378 HIS A N 1
ATOM 3044 C CA . HIS A 1 378 ? 11.215 5.296 11.581 1.00 92.19 378 HIS A CA 1
ATOM 3045 C C . HIS A 1 378 ? 12.499 5.699 10.843 1.00 92.19 378 HIS A C 1
ATOM 3047 O O . HIS A 1 378 ? 12.423 6.143 9.699 1.00 92.19 378 HIS A O 1
ATOM 3053 N N . SER A 1 379 ? 13.677 5.454 11.427 1.00 92.69 379 SER A N 1
ATOM 3054 C CA . SER A 1 379 ? 14.952 5.799 10.786 1.00 92.69 379 SER A CA 1
ATOM 3055 C C . SER A 1 379 ? 15.171 5.063 9.459 1.00 92.69 379 SER A C 1
ATOM 3057 O O . SER A 1 379 ? 15.622 5.677 8.493 1.00 92.69 379 SER A O 1
ATOM 3059 N N . GLN A 1 380 ? 14.778 3.787 9.361 1.00 91.44 380 GLN A N 1
ATOM 3060 C CA . GLN A 1 380 ? 14.809 3.034 8.099 1.00 91.44 380 GLN A CA 1
ATOM 3061 C C . GLN A 1 380 ? 13.907 3.653 7.026 1.00 91.44 380 GLN A C 1
ATOM 3063 O O . GLN A 1 380 ? 14.332 3.807 5.883 1.00 91.44 380 GLN A O 1
ATOM 3068 N N . LYS A 1 381 ? 12.682 4.054 7.385 1.00 89.12 381 LYS A N 1
ATOM 3069 C CA . LYS A 1 381 ? 11.758 4.703 6.442 1.00 89.12 381 LYS A CA 1
ATOM 3070 C C . LYS A 1 381 ? 12.280 6.047 5.959 1.00 89.12 381 LYS A C 1
ATOM 3072 O O . LYS A 1 381 ? 12.182 6.333 4.771 1.00 89.12 381 LYS A O 1
ATOM 3077 N N . VAL A 1 382 ? 12.840 6.852 6.862 1.00 89.81 382 VAL A N 1
ATOM 3078 C CA . VAL A 1 382 ? 13.453 8.139 6.511 1.00 89.81 382 VAL A CA 1
ATOM 3079 C C . VAL A 1 382 ? 14.622 7.926 5.547 1.00 89.81 382 VAL A C 1
ATOM 3081 O O . VAL A 1 382 ? 14.717 8.635 4.549 1.00 89.81 382 VAL A O 1
ATOM 3084 N N . ALA A 1 383 ? 15.461 6.912 5.782 1.00 89.69 383 ALA A N 1
ATOM 3085 C CA . ALA A 1 383 ? 16.558 6.573 4.878 1.00 89.69 383 ALA A CA 1
ATOM 3086 C C . ALA A 1 383 ? 16.066 6.156 3.480 1.00 89.69 383 ALA A C 1
ATOM 3088 O O . ALA A 1 383 ? 16.633 6.597 2.485 1.00 89.69 383 ALA A O 1
ATOM 3089 N N . TRP A 1 384 ? 14.999 5.355 3.385 1.00 86.50 384 TRP A N 1
ATOM 3090 C CA . TRP A 1 384 ? 14.413 4.973 2.093 1.00 86.50 384 TRP A CA 1
ATOM 3091 C C . TRP A 1 384 ? 13.805 6.158 1.341 1.00 86.50 384 TRP A C 1
ATOM 3093 O O . TRP A 1 384 ? 14.034 6.295 0.145 1.00 86.50 384 TRP A O 1
ATOM 3103 N N . LEU A 1 385 ? 13.091 7.043 2.040 1.00 82.00 385 LEU A N 1
ATOM 3104 C CA . LEU A 1 385 ? 12.533 8.260 1.443 1.0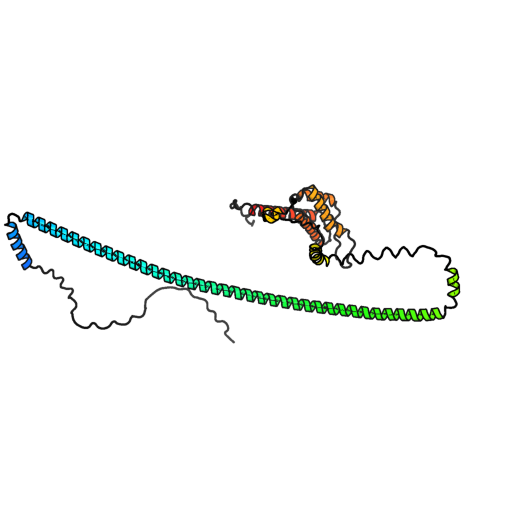0 82.00 385 LEU A CA 1
ATOM 3105 C C . LEU A 1 385 ? 13.633 9.186 0.914 1.00 82.00 385 LEU A C 1
ATOM 3107 O O . LEU A 1 385 ? 13.507 9.708 -0.189 1.00 82.00 385 LEU A O 1
ATOM 3111 N N . ALA A 1 386 ? 14.731 9.335 1.661 1.00 80.06 386 ALA A N 1
ATOM 3112 C CA . ALA A 1 386 ? 15.885 10.111 1.215 1.00 80.06 386 ALA A CA 1
ATOM 3113 C C . ALA A 1 386 ? 16.511 9.533 -0.070 1.00 80.06 386 ALA A C 1
ATOM 3115 O O . ALA A 1 386 ? 16.890 10.292 -0.961 1.00 80.06 386 ALA A O 1
ATOM 3116 N N . MET A 1 387 ? 16.567 8.200 -0.198 1.00 74.25 387 MET A N 1
ATOM 3117 C CA . MET A 1 387 ? 17.050 7.519 -1.408 1.00 74.25 387 MET A CA 1
ATOM 3118 C C . MET A 1 387 ? 16.123 7.721 -2.615 1.00 74.25 387 MET A C 1
ATOM 3120 O O . MET A 1 387 ? 16.608 7.850 -3.735 1.00 74.25 387 MET A O 1
ATOM 3124 N N . GLU A 1 388 ? 14.804 7.764 -2.414 1.00 72.44 388 GLU A N 1
ATOM 3125 C CA . GLU A 1 388 ? 13.843 8.029 -3.496 1.00 72.44 388 GLU A CA 1
ATOM 3126 C C . GLU A 1 388 ? 13.915 9.474 -4.008 1.00 72.44 388 GLU A C 1
ATOM 3128 O O . GLU A 1 388 ? 13.663 9.725 -5.187 1.00 72.44 388 GLU A O 1
ATOM 3133 N N . THR A 1 389 ? 14.276 10.425 -3.144 1.00 64.38 389 THR A N 1
ATOM 3134 C CA . THR A 1 389 ? 14.408 11.842 -3.511 1.00 64.38 389 THR A CA 1
ATOM 3135 C C . THR A 1 389 ? 15.725 12.196 -4.207 1.00 64.38 389 THR A C 1
ATOM 3137 O O . THR A 1 389 ? 15.802 13.274 -4.793 1.00 64.38 389 THR A O 1
ATOM 3140 N N . ASP A 1 390 ? 16.734 11.314 -4.194 1.00 53.62 390 ASP A N 1
ATOM 3141 C CA . ASP A 1 390 ? 18.063 11.578 -4.770 1.00 53.62 390 ASP A CA 1
ATOM 3142 C C . ASP A 1 390 ? 18.501 10.488 -5.783 1.00 53.62 390 ASP A C 1
ATOM 3144 O O . ASP A 1 390 ? 19.300 9.600 -5.471 1.00 53.62 390 ASP A O 1
ATOM 3148 N N . PRO A 1 391 ? 17.989 10.518 -7.032 1.00 52.78 391 PRO A N 1
ATOM 3149 C CA . PRO A 1 391 ? 18.286 9.506 -8.051 1.00 52.78 391 PRO A CA 1
ATOM 3150 C C . PRO A 1 391 ? 19.702 9.607 -8.660 1.00 52.78 391 PRO A C 1
ATOM 3152 O O . PRO A 1 391 ? 20.033 8.825 -9.552 1.00 52.78 391 PRO A O 1
ATOM 3155 N N . ALA A 1 392 ? 20.547 10.546 -8.214 1.00 52.47 392 ALA A N 1
ATOM 3156 C CA . ALA A 1 392 ? 21.886 10.786 -8.770 1.00 52.47 392 ALA A CA 1
ATOM 3157 C C . ALA A 1 392 ? 23.035 10.087 -8.006 1.00 52.47 392 ALA A C 1
ATOM 3159 O O . ALA A 1 392 ? 24.173 10.095 -8.474 1.00 52.47 392 ALA A O 1
ATOM 3160 N N . GLY A 1 393 ? 22.763 9.453 -6.859 1.00 48.00 393 GLY A N 1
ATOM 3161 C CA . GLY A 1 393 ? 23.768 8.821 -5.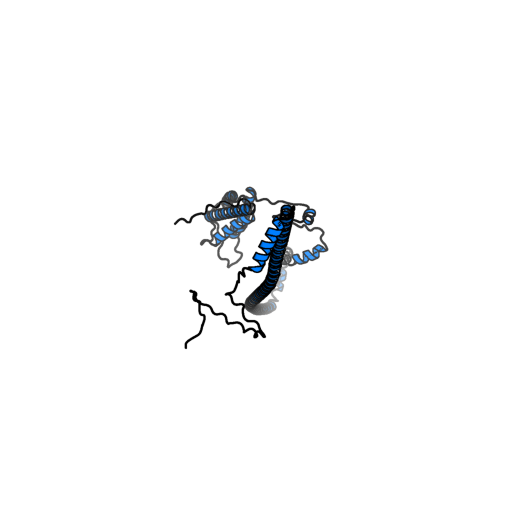986 1.00 48.00 393 GLY A CA 1
ATOM 3162 C C . GLY A 1 393 ? 23.927 7.304 -6.144 1.00 48.00 393 GLY A C 1
ATOM 3163 O O . GLY A 1 393 ? 24.326 6.626 -5.197 1.00 48.00 393 GLY A O 1
ATOM 3164 N N . GLY A 1 394 ? 23.575 6.746 -7.304 1.00 46.25 394 GLY A N 1
ATOM 3165 C CA . GLY A 1 394 ? 23.594 5.307 -7.575 1.00 46.25 394 GLY A CA 1
ATOM 3166 C C . GLY A 1 394 ? 24.994 4.714 -7.746 1.00 46.25 394 GLY A C 1
ATOM 3167 O O . GLY A 1 394 ? 25.313 4.260 -8.831 1.00 46.25 394 GLY A O 1
ATOM 3168 N N . GLU A 1 395 ? 25.817 4.689 -6.697 1.00 49.78 395 GLU A N 1
ATOM 3169 C CA . GLU A 1 395 ? 26.942 3.752 -6.558 1.00 49.78 395 GLU A CA 1
ATOM 3170 C C . GLU A 1 395 ? 27.525 3.828 -5.138 1.00 49.78 395 GLU A C 1
ATOM 3172 O O . GLU A 1 395 ? 28.245 4.770 -4.808 1.00 49.78 395 GLU A O 1
ATOM 3177 N N . LYS A 1 396 ? 27.203 2.830 -4.296 1.00 41.44 396 LYS A N 1
ATOM 3178 C CA . LYS A 1 396 ? 28.063 2.213 -3.254 1.00 41.44 396 LYS A CA 1
ATOM 3179 C C . LYS A 1 396 ? 27.214 1.377 -2.291 1.00 41.44 396 LYS A C 1
ATOM 3181 O O . LYS A 1 396 ? 26.660 1.886 -1.324 1.00 41.44 396 LYS A O 1
ATOM 3186 N N . TYR A 1 397 ? 27.190 0.067 -2.511 1.00 47.25 397 TYR A N 1
ATOM 3187 C CA . TYR A 1 397 ? 26.818 -0.903 -1.478 1.00 47.25 397 TYR A CA 1
ATOM 3188 C C . TYR A 1 397 ? 28.077 -1.657 -1.028 1.00 47.25 397 TYR A C 1
ATOM 3190 O O . TYR A 1 397 ? 28.699 -2.312 -1.866 1.00 47.25 397 TYR A O 1
ATOM 3198 N N . PRO A 1 398 ? 28.443 -1.668 0.265 1.00 48.84 398 PRO A N 1
ATOM 3199 C CA . PRO A 1 398 ? 29.109 -2.814 0.856 1.00 48.84 398 PRO A CA 1
ATOM 3200 C C . PRO A 1 398 ? 28.025 -3.817 1.273 1.00 48.84 398 PRO A C 1
ATOM 3202 O O . PRO A 1 398 ? 27.201 -3.544 2.144 1.00 48.84 398 PRO A O 1
ATOM 3205 N N . GLN A 1 399 ? 27.997 -4.969 0.609 1.00 41.44 399 GLN A N 1
ATOM 3206 C CA . GLN A 1 399 ? 27.11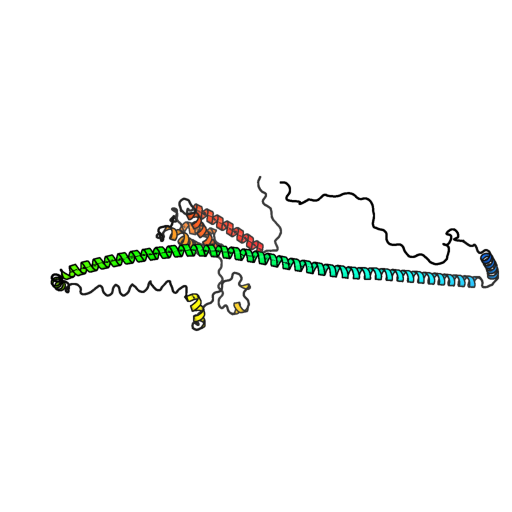2 -6.077 0.968 1.00 41.44 399 GLN A CA 1
ATOM 3207 C C . GLN A 1 399 ? 27.522 -6.643 2.342 1.00 41.44 399 GLN A C 1
ATOM 3209 O O . GLN A 1 399 ? 28.708 -6.918 2.543 1.00 41.44 399 GLN A O 1
ATOM 3214 N N . PRO A 1 400 ? 26.591 -6.864 3.287 1.00 44.78 400 PRO A N 1
ATOM 3215 C CA . PRO A 1 400 ? 26.895 -7.590 4.513 1.00 44.78 400 PRO A CA 1
ATOM 3216 C C . PRO A 1 400 ? 27.060 -9.081 4.190 1.00 44.78 400 PRO A C 1
ATOM 3218 O O . PRO A 1 400 ? 26.118 -9.754 3.773 1.00 44.78 400 PRO A O 1
ATOM 3221 N N . HIS A 1 401 ? 28.273 -9.608 4.361 1.00 39.59 401 HIS A N 1
ATOM 3222 C CA . HIS A 1 401 ? 28.525 -11.043 4.249 1.00 39.59 401 HIS A CA 1
ATOM 3223 C C . HIS A 1 401 ? 27.865 -11.805 5.413 1.00 39.59 401 HIS A C 1
ATOM 3225 O O . HIS A 1 401 ? 27.949 -11.352 6.558 1.00 39.59 401 HIS A O 1
ATOM 3231 N N . PRO A 1 402 ? 27.260 -12.979 5.162 1.00 49.38 402 PRO A N 1
ATOM 3232 C CA . PRO A 1 402 ? 26.781 -13.848 6.226 1.00 49.38 402 PRO A CA 1
ATOM 3233 C C . PRO A 1 402 ? 27.976 -14.484 6.947 1.00 49.38 402 PRO A C 1
ATOM 3235 O O . PRO A 1 402 ? 28.831 -15.123 6.329 1.00 49.38 402 PRO A O 1
ATOM 3238 N N . VAL A 1 403 ? 28.029 -14.288 8.263 1.00 52.91 403 VAL A N 1
ATOM 3239 C CA . VAL A 1 403 ? 28.969 -14.969 9.161 1.00 52.91 403 VAL A CA 1
ATOM 3240 C C . VAL A 1 403 ? 28.639 -16.465 9.147 1.00 52.91 403 VAL A C 1
ATOM 3242 O O . VAL A 1 403 ? 27.477 -16.837 9.313 1.00 52.91 403 VAL A O 1
ATOM 3245 N N . LYS A 1 404 ? 29.653 -17.293 8.877 1.00 47.47 404 LYS A N 1
ATOM 3246 C CA . LYS A 1 404 ? 29.595 -18.757 8.991 1.00 47.47 404 LYS A CA 1
ATOM 3247 C C . LYS A 1 404 ? 29.660 -19.204 10.440 1.00 47.47 404 LYS A C 1
ATOM 3249 O O . LYS A 1 404 ? 30.418 -18.559 11.199 1.00 47.47 404 LYS A O 1
#

InterPro domains:
  IPR021911 ATPase family AAA domain-containing protein 3, N-terminal [PF12037] (31-251)
  IPR027417 P-loop containing nucleoside triphosphate hydrolase [SSF52540] (240-374)

Sequence (404 aa):
MFELFGIKPPAESPPSDGASAPPPPPPPPPENGQKPPDKSRMAYSFDSSALERAAKAARELERSKNAKEALELARLQEQTRQMELQQRIKEFEASAEKSKVEQRRVFEEEKRRTMSEESKQFKLKAEYQDQLARKRFADEQALRRREQEEALRRQEESVQKQEAIRRRTIEEELKLKHQYDVQRVEQEARARAAVERENREIYLEQLRVREKERRTTVLEAIAAGGQMIGRGLGSFFSDLGTLMNTAAGLTTDFSLVLATNRPEQFDWAVNDRLDEMVEFSLPALDQCQRLLLLYFERYIAQPAVGRRAWPFAVGRLKLADFDWVEKCNAVATKVVGMSGREISKMVVAWQAAAYASDDGCLTERMIDDLTEHAVRQHSQKVAWLAMETDPAGGEKYPQPHPVK

Secondary structure (DSSP, 8-state):
--------------------PPPPPPPPPPPS--PPP-TT-------HHHHHHHHHHHHHHHTSTTHHHHHHHHHHHHHHHHHHHHHHHHHHHHHHHHHHHHHHHHHHHHHHHHHHHHHHHHHHHHHHHHHHHHHHHHHHHHHHHHHHHHHHHHHHHHHHHHHHHHHHHHHHHHHHHHHHHHHHHHHHHHHHHHHHHHGGGTHHHHHHHHTSS--SSSSSSSSSSSSSSTTSSSHHHHHHHHHHHHHHHH-S--------S-GGGS-HHHHTT-------PPP-HHHHHHHHHHHHIIIIIHHHHS--S-TT-----EE-SS-HHHHHHHHHHHSTT--HHHHHHHHHHHHHHHHHSTT-EE-HHHHHHHHHHHHHHHHHHHHHHHHHH-TT--------PPP-

Radius of gyration: 56.71 Å; chains: 1; bounding box: 126×86×161 Å

Foldseek 3Di:
DDDDDDDDDDDDDDDDDDDDDDDDDDDDDDDDDDDDPDPPDPDPPPPVVVVVVVVVVVVVLVVDPCSPVVVVVVVVVVVVVVVVVVVVVVVVVVVVVVVVVVVVVVVVVVVVVVVVVVVVVVVVVVVVVVVVVVVVVVVVVVVVVVVVVVVVVVVVVVVVVVVVVVVVVVVVVVVVVVVVVVVVVVVVVVVVVVVCVVCVVPVVVVVVVPVPPDDDDDPPPPPPPPPDPVPPPPPPPVCPVVVVVVCVPDPPDDDDDDDDPCPVPDDPVVVVVDPDDDDDDADDLVRQLVLLVVLCCVQQVCQQPPDDPDPPDPARQAEDPDDVSVLSSVLSVLCRVPHSVLSNVLSNQQQVVLCVDPRSYRYSVSSVVSSVVSSVVVVVVVVVVVCVVDVPPPDDDDDDDDDD